Protein AF-A0A6I1QX92-F1 (afdb_monomer_lite)

Radius of gyration: 37.71 Å; chains: 1; bounding box: 96×102×99 Å

Foldseek 3Di:
DQLVLLVVLLVVDVLLVVQQSVQLPADDDDDDDVVDDDPDDPPDDDDDDDHDDDPDAPAADQEDELVLLLLLLVSLVSNVVSCVVSVFAFDQAPVFWGRHPVSGIHGHNGRPDPPDPDDSQVRSLVRVLPGHYDPVLNVQSVPDPGSVSSNVVSVVVVVVVVVVVPPDPPPDDDDDDDDDDDDDPPVVVVVVVVVVVVVVPPDDDDDDDDDDDDDDDDDDDDPDPPPDPDDDFDADDPDDDPVVVDVRDDDDDDWAADPVHPDGGGDDDDDDDDFWAFDDAQFWTWTAHPQQWIWIQGNRLPDTHTLDPSFRWDDKYAQLANQKIKTKTWDFQPPDDPDDLGQIAMWTWMAGNVDSLLIFTQFIQLAQCCPDPCSFWGDKAAWEAFLLRQKTKIAIHGVPDQTGFIKIWGFDADPVRHGPSVQGDPDDDSHDGDNSTPIGTDRDALVLQVPVQKGWRYWYADNLRKIKTWIWDDDDLQIFTFIWIPPVHIHGLGDGDGPKDWATWAQQLPPRWTWTWIQDPQKTFIWTDDRNDTHTLPLAILNLAGPVGGKDWDAFNVSQWIWIDRDRRFTWIAGSNHRDTDTDDSPPDPSTHHPNHDDPPDPDDPDDDDDDDDDDDDDDDDDDDDDDDFAFKEKEFEFEDEPNATDFQKKKFKDFPNFGQWIDGGHRGTDIIIFRDVPGDPLSRDFQTKIWIAINNRTDPDDIDTGDGPYYYYDYHYDDD

Secondary structure (DSSP, 8-state):
-HHHHHHHHHHH-TTTGGGTGGGGG---S--PPTT---SS--SS-----PPPP---PPPPPSSB-HHHHHHHHHHHHHHHHHHHHTT-----STTTEEE-TTS-EEESSTTS---S---HHHHHHHHHHHS-B-TTTHHHHTT-SSHHHHHHHHHHHHHHHHHHHTS-S-------------SSTTHHHHHHHHHHHHHTTS--------------PPPP---PPPPP---------SS--HHHHHHHS-SSSS----TTS-TT-----------EEEEEETTEEEEEETTS-EEEEETT-PPPEE-SSS-EEEEEEE-TTSS-EEEEEEEEPTT--TTSS--EEEEEEEE-TT-TT-EEEEEE-TT--TTSSGGG--EEEEEEE-TTSSEEEEEEE-TTSSSBEEEEEEPPB-TTS-B-TTTSBS---TT-----S-EEEE---GGGGT-TT-EEEEEEE-TTSPEEEEEEES-GGG-EEEEEEESSSEEEEE---TT-EE---EEPTTT--EEEEEEETTEEEEEEEETTEEEEEEEEEETT--TTSPPEEEE-TTSSEEEEEEETTEEEEEETTT--EEE--TT---TT---S---S----PPPPP---PPPPPPPPPPPP-PPPPPPP-EEEEEEEEETTEE-SS-EEEEEETTEEEEEEE--SS-EEEEESPTT--GGGG-TT-EEEEEETTEEEEEEEEE--TT-EEEEEEEE--

pLDDT: mean 71.4, std 22.73, range [25.3, 98.06]

Structure (mmCIF, N/CA/C/O backbone):
data_AF-A0A6I1QX92-F1
#
_entry.id   AF-A0A6I1QX92-F1
#
loop_
_atom_site.group_PDB
_atom_site.id
_atom_site.type_symbol
_atom_site.label_atom_id
_atom_site.label_alt_id
_atom_site.label_comp_id
_atom_site.label_asym_id
_atom_site.label_entity_id
_atom_site.label_seq_id
_atom_site.pdbx_PDB_ins_code
_atom_site.Cartn_x
_atom_site.Cartn_y
_atom_site.Cartn_z
_atom_site.occupancy
_atom_site.B_iso_or_equiv
_atom_site.auth_seq_id
_atom_site.auth_comp_id
_atom_site.auth_asym_id
_atom_site.auth_atom_id
_atom_site.pdbx_PDB_model_num
ATOM 1 N N . MET A 1 1 ? -10.667 -37.991 -26.950 1.00 43.03 1 MET A N 1
ATOM 2 C CA . MET A 1 1 ? -9.927 -39.259 -26.812 1.00 43.03 1 MET A CA 1
ATOM 3 C C . MET A 1 1 ? -8.434 -38.982 -26.879 1.00 43.03 1 MET A C 1
ATOM 5 O O . MET A 1 1 ? -7.862 -38.957 -25.804 1.00 43.03 1 MET A O 1
ATOM 9 N N . LEU A 1 2 ? -7.865 -38.574 -28.022 1.00 45.38 2 LEU A N 1
ATOM 10 C CA . LEU A 1 2 ? -6.431 -38.223 -28.167 1.00 45.38 2 LEU A CA 1
ATOM 11 C C . LEU A 1 2 ? -5.799 -37.455 -26.983 1.00 45.38 2 LEU A C 1
ATOM 13 O O . LEU A 1 2 ? -4.840 -37.927 -26.382 1.00 45.38 2 LEU A O 1
ATOM 17 N N . GLY A 1 3 ? -6.377 -36.322 -26.566 1.00 43.06 3 GLY A N 1
ATOM 18 C CA . GLY A 1 3 ? -5.852 -35.530 -25.439 1.00 43.06 3 GLY A CA 1
ATOM 19 C C . GLY A 1 3 ? -5.945 -36.179 -24.045 1.00 43.06 3 GLY A C 1
ATOM 20 O O . GLY A 1 3 ? -5.551 -35.563 -23.065 1.00 43.06 3 GLY A O 1
ATOM 21 N N . GLU A 1 4 ? -6.502 -37.378 -23.895 1.00 48.78 4 GLU A N 1
ATOM 22 C CA . GLU A 1 4 ? -6.547 -38.137 -22.632 1.00 48.78 4 GLU A CA 1
ATOM 23 C C . GLU A 1 4 ? -5.541 -39.293 -22.643 1.00 48.78 4 GLU A C 1
ATOM 25 O O . GLU A 1 4 ? -4.845 -39.506 -21.652 1.00 48.78 4 GLU A O 1
ATOM 30 N N . GLU A 1 5 ? -5.372 -39.942 -23.797 1.00 53.44 5 GLU A N 1
ATOM 31 C CA . GLU A 1 5 ? -4.293 -40.900 -24.065 1.00 53.44 5 GLU A CA 1
ATOM 32 C C . GLU A 1 5 ? -2.920 -40.216 -23.965 1.00 53.44 5 GLU A C 1
ATOM 34 O O . GLU A 1 5 ? -2.038 -40.717 -23.271 1.00 53.44 5 GLU A O 1
ATOM 39 N N . LEU A 1 6 ? -2.781 -39.007 -24.525 1.00 47.78 6 LEU A N 1
ATOM 40 C CA . LEU A 1 6 ? -1.583 -38.172 -24.397 1.00 47.78 6 LEU A CA 1
ATOM 41 C C . LEU A 1 6 ? -1.244 -37.834 -22.937 1.00 47.78 6 LEU A C 1
ATOM 43 O O . LEU A 1 6 ? -0.115 -38.032 -22.494 1.00 47.78 6 LEU A O 1
ATOM 47 N N . ARG A 1 7 ? -2.225 -37.353 -22.160 1.00 51.88 7 ARG A N 1
ATOM 48 C CA . ARG A 1 7 ? -2.014 -37.011 -20.740 1.00 51.88 7 ARG A CA 1
ATOM 49 C C . ARG A 1 7 ? -1.611 -38.233 -19.919 1.00 51.88 7 ARG A C 1
ATOM 51 O O . ARG A 1 7 ? -0.776 -38.112 -19.028 1.00 51.88 7 ARG A O 1
ATOM 58 N N . LYS A 1 8 ? -2.169 -39.403 -20.241 1.00 58.97 8 LYS A N 1
ATOM 59 C CA . LYS A 1 8 ? -1.783 -40.674 -19.631 1.00 58.97 8 LYS A CA 1
ATOM 60 C C . LYS A 1 8 ? -0.342 -41.054 -19.992 1.00 58.97 8 LYS A C 1
ATOM 62 O O . LYS A 1 8 ? 0.438 -41.315 -19.086 1.00 58.97 8 LYS A O 1
ATOM 67 N N . ALA A 1 9 ? 0.035 -41.003 -21.271 1.00 55.19 9 ALA A N 1
ATOM 68 C CA . ALA A 1 9 ? 1.393 -41.310 -21.729 1.00 55.19 9 ALA A CA 1
ATOM 69 C C . ALA A 1 9 ? 2.460 -40.395 -21.092 1.00 55.19 9 ALA A C 1
ATOM 71 O O . ALA A 1 9 ? 3.514 -40.869 -20.672 1.00 55.19 9 ALA A O 1
ATOM 72 N N . VAL A 1 10 ? 2.163 -39.099 -20.953 1.00 52.91 10 VAL A N 1
ATOM 73 C CA . VAL A 1 10 ? 3.041 -38.112 -20.299 1.00 52.91 10 VAL A CA 1
ATOM 74 C C . VAL A 1 10 ? 3.155 -38.351 -18.789 1.00 52.91 10 VAL A C 1
ATOM 76 O O . VAL A 1 10 ? 4.253 -38.290 -18.246 1.00 52.91 10 VAL A O 1
ATOM 79 N N . ALA A 1 11 ? 2.048 -38.655 -18.104 1.00 56.44 11 ALA A N 1
ATOM 80 C CA . ALA A 1 11 ? 2.059 -38.937 -16.667 1.00 56.44 11 ALA A CA 1
ATOM 81 C C . ALA A 1 11 ? 2.695 -40.299 -16.317 1.00 56.44 11 ALA A C 1
ATOM 83 O O . ALA A 1 11 ? 3.240 -40.461 -15.227 1.00 56.44 11 ALA A O 1
ATOM 84 N N . GLU A 1 12 ? 2.628 -41.278 -17.226 1.00 60.50 12 GLU A N 1
ATOM 85 C CA . GLU A 1 12 ? 3.200 -42.619 -17.045 1.00 60.50 12 GLU A CA 1
ATOM 86 C C . GLU A 1 12 ? 4.670 -42.725 -17.509 1.00 60.50 12 GLU A C 1
ATOM 88 O O . GLU A 1 12 ? 5.365 -43.644 -17.071 1.00 60.50 12 GLU A O 1
ATOM 93 N N . ASN A 1 13 ? 5.181 -41.790 -18.329 1.00 57.28 13 ASN A N 1
ATOM 94 C CA . ASN A 1 13 ? 6.591 -41.742 -18.747 1.00 57.28 13 ASN A CA 1
ATOM 95 C C . ASN A 1 13 ? 7.379 -40.594 -18.063 1.00 57.28 13 ASN A C 1
ATOM 97 O O . ASN A 1 13 ? 7.458 -39.489 -18.606 1.00 57.28 13 ASN A O 1
ATOM 101 N N . PRO A 1 14 ? 8.074 -40.850 -16.932 1.00 64.38 14 PRO A N 1
ATOM 102 C CA . PRO A 1 14 ? 8.829 -39.827 -16.195 1.00 64.38 14 PRO A CA 1
ATOM 103 C C . PRO A 1 14 ? 10.061 -39.277 -16.938 1.00 64.38 14 PRO A C 1
ATOM 105 O O . PRO A 1 14 ? 10.742 -38.397 -16.416 1.00 64.38 14 PRO A O 1
ATOM 108 N N . ARG A 1 15 ? 10.385 -39.787 -18.135 1.00 62.25 15 ARG A N 1
ATOM 109 C CA . ARG A 1 15 ? 11.451 -39.238 -18.989 1.00 62.25 15 ARG A CA 1
ATOM 110 C C . ARG A 1 15 ? 11.016 -38.019 -19.785 1.00 62.25 15 ARG A C 1
ATOM 112 O O . ARG A 1 15 ? 11.861 -37.207 -20.140 1.00 62.25 15 ARG A O 1
ATOM 119 N N . LEU A 1 16 ? 9.715 -37.888 -20.044 1.00 58.25 16 LEU A N 1
ATOM 120 C CA . LEU A 1 16 ? 9.162 -36.711 -20.700 1.00 58.25 16 LEU A CA 1
ATOM 121 C C . LEU A 1 16 ? 9.199 -35.507 -19.746 1.00 58.25 16 LEU A C 1
ATOM 123 O O . LEU A 1 16 ? 9.523 -34.406 -20.175 1.00 58.25 16 LEU A O 1
ATOM 127 N N . THR A 1 17 ? 8.933 -35.715 -18.450 1.00 56.09 17 THR A N 1
ATOM 128 C CA . THR A 1 17 ? 8.883 -34.666 -17.413 1.00 56.09 17 THR A CA 1
ATOM 129 C C . THR A 1 17 ? 10.055 -33.666 -17.476 1.00 56.09 17 THR A C 1
ATOM 131 O O . THR A 1 17 ? 9.777 -32.500 -17.713 1.00 56.09 17 THR A O 1
ATOM 134 N N . PRO A 1 18 ? 11.347 -34.053 -17.381 1.00 56.81 18 PRO A N 1
ATOM 135 C CA . PRO A 1 18 ? 12.465 -33.097 -17.426 1.00 56.81 18 PRO A CA 1
ATOM 136 C C . PRO A 1 18 ? 12.701 -32.420 -18.793 1.00 56.81 18 PRO A C 1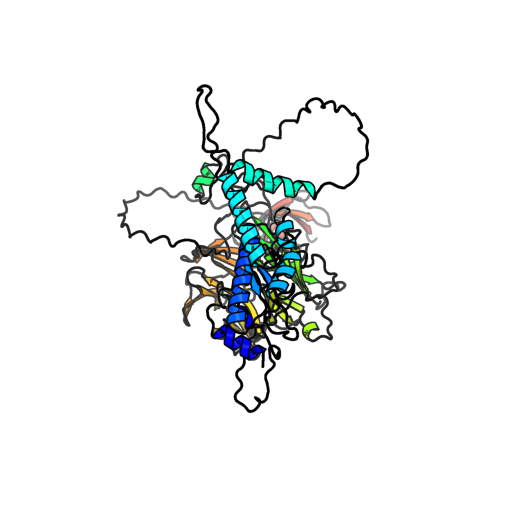
ATOM 138 O O . PRO A 1 18 ? 13.639 -31.637 -18.917 1.00 56.81 18 PRO A O 1
ATOM 141 N N . LEU A 1 19 ? 11.894 -32.717 -19.818 1.00 55.78 19 LEU A N 1
ATOM 142 C CA . LEU A 1 19 ? 11.940 -32.104 -21.153 1.00 55.78 19 LEU A CA 1
ATOM 143 C C . LEU A 1 19 ? 10.813 -31.065 -21.355 1.00 55.78 19 LEU A C 1
ATOM 145 O O . LEU A 1 19 ? 10.407 -30.804 -22.486 1.00 55.78 19 LEU A O 1
ATOM 149 N N . GLY A 1 20 ? 10.263 -30.513 -20.266 1.00 50.91 20 GLY A N 1
ATOM 150 C CA . GLY A 1 20 ? 9.157 -29.547 -20.294 1.00 50.91 20 GLY A CA 1
ATOM 151 C C . GLY A 1 20 ? 7.769 -30.183 -20.447 1.00 50.91 20 GLY A C 1
ATOM 152 O O . GLY A 1 20 ? 6.783 -29.479 -20.690 1.00 50.91 20 GLY A O 1
ATOM 153 N N . ALA A 1 21 ? 7.670 -31.515 -20.340 1.00 49.88 21 ALA A N 1
ATOM 154 C CA . ALA A 1 21 ? 6.431 -32.241 -20.592 1.00 49.88 21 ALA A CA 1
ATOM 155 C C . ALA A 1 21 ? 5.446 -32.265 -19.403 1.00 49.88 21 ALA A C 1
ATOM 157 O O . ALA A 1 21 ? 4.298 -32.683 -19.543 1.00 49.88 21 ALA A O 1
ATOM 158 N N . GLU A 1 22 ? 5.845 -31.821 -18.214 1.00 49.06 22 GLU A N 1
ATOM 159 C CA . GLU A 1 22 ? 4.931 -31.669 -17.078 1.00 49.06 22 GLU A CA 1
ATOM 160 C C . GLU A 1 22 ? 3.878 -30.573 -17.317 1.00 49.06 22 GLU A C 1
ATOM 162 O O . GLU A 1 22 ? 2.759 -30.650 -16.801 1.00 49.06 22 GLU A O 1
ATOM 167 N N . HIS A 1 23 ? 4.193 -29.594 -18.171 1.00 47.94 23 HIS A N 1
ATOM 168 C CA . HIS A 1 23 ? 3.302 -28.487 -18.523 1.00 47.94 23 HIS A CA 1
ATOM 169 C C . HIS A 1 23 ? 2.238 -28.852 -19.573 1.00 47.94 23 HIS A C 1
ATOM 171 O O . HIS A 1 23 ? 1.250 -28.136 -19.727 1.00 47.94 23 HIS A O 1
ATOM 177 N N . LEU A 1 24 ? 2.350 -30.012 -20.231 1.00 43.34 24 LEU A N 1
ATOM 178 C CA . LEU A 1 24 ? 1.398 -30.489 -21.253 1.00 43.34 24 LEU A CA 1
ATOM 179 C C . LEU A 1 24 ? 0.007 -30.814 -20.675 1.00 43.34 24 LEU A C 1
ATOM 181 O O . LEU A 1 24 ? -0.967 -30.960 -21.412 1.00 43.34 24 LEU A O 1
ATOM 185 N N . LEU A 1 25 ? -0.100 -30.907 -19.346 1.00 43.50 25 LEU A N 1
ATOM 186 C CA . LEU A 1 25 ? -1.363 -31.022 -18.614 1.00 43.50 25 LEU A CA 1
ATOM 187 C C . LEU A 1 25 ? -2.157 -29.699 -18.576 1.00 43.50 25 LEU A C 1
ATOM 189 O O . LEU A 1 25 ? -3.316 -29.699 -18.150 1.00 43.50 25 LEU A O 1
ATOM 193 N N . GLN A 1 26 ? -1.584 -28.578 -19.033 1.00 43.78 26 GLN A N 1
ATOM 194 C CA . GLN A 1 26 ? -2.292 -27.303 -19.131 1.00 43.78 26 GLN A CA 1
ATOM 195 C C . GLN A 1 26 ? -3.320 -27.306 -20.279 1.00 43.78 26 GLN A C 1
ATOM 197 O O . GLN A 1 26 ? -3.026 -27.005 -21.433 1.00 43.78 26 GLN A O 1
ATOM 202 N N . THR A 1 27 ? -4.575 -27.509 -19.862 1.00 43.75 27 THR A N 1
ATOM 203 C CA . THR A 1 27 ? -5.859 -27.127 -20.491 1.00 43.75 27 THR A CA 1
ATOM 204 C C . THR A 1 27 ? -6.605 -28.152 -21.359 1.00 43.75 27 THR A C 1
ATOM 206 O O . THR A 1 27 ? -6.176 -28.555 -22.437 1.00 43.75 27 THR A O 1
ATOM 209 N N . ASN A 1 28 ? -7.832 -28.481 -20.915 1.00 34.44 28 ASN A N 1
ATOM 210 C CA . ASN A 1 28 ? -9.065 -28.209 -21.677 1.00 34.44 28 ASN A CA 1
ATOM 211 C C . ASN A 1 28 ? -10.349 -28.599 -20.903 1.00 34.44 28 ASN A C 1
ATOM 213 O O . ASN A 1 28 ? -10.691 -29.782 -20.877 1.00 34.44 28 ASN A O 1
ATOM 217 N N . ARG A 1 29 ? -11.102 -27.613 -20.366 1.00 40.44 29 ARG A N 1
ATOM 218 C CA . ARG A 1 29 ? -12.569 -27.392 -20.565 1.00 40.44 29 ARG A CA 1
ATOM 219 C C . ARG A 1 29 ? -13.268 -26.582 -19.457 1.00 40.44 29 ARG A C 1
ATOM 221 O O . ARG A 1 29 ? -12.990 -26.766 -18.284 1.00 40.44 29 ARG A O 1
ATOM 228 N N . LEU A 1 30 ? -14.276 -25.815 -19.902 1.00 32.66 30 LEU A N 1
ATOM 229 C CA . LEU A 1 30 ? -15.374 -25.175 -19.150 1.00 32.66 30 LEU A CA 1
ATOM 230 C C . LEU A 1 30 ? -14.972 -24.242 -17.994 1.00 32.66 30 LEU A C 1
ATOM 232 O O . LEU A 1 30 ? -14.786 -24.656 -16.856 1.00 32.66 30 LEU A O 1
ATOM 236 N N . ILE A 1 31 ? -14.951 -22.946 -18.312 1.00 38.69 31 ILE A N 1
ATOM 237 C CA . ILE A 1 31 ? -14.837 -21.855 -17.342 1.00 38.69 31 ILE A CA 1
ATOM 238 C C . ILE A 1 31 ? -16.183 -21.706 -16.621 1.00 38.69 31 ILE A C 1
ATOM 240 O O . ILE A 1 31 ? -17.171 -21.325 -17.247 1.00 38.69 31 ILE A O 1
ATOM 244 N N . LEU A 1 32 ? -16.192 -21.976 -15.318 1.00 36.03 32 LEU A N 1
ATOM 245 C CA . LEU A 1 32 ? -17.097 -21.316 -14.378 1.00 36.03 32 LEU A CA 1
ATOM 246 C C . LEU A 1 32 ? -16.358 -20.091 -13.834 1.00 36.03 32 LEU A C 1
ATOM 248 O O . LEU A 1 32 ? -15.168 -20.174 -13.522 1.00 36.03 32 LEU A O 1
ATOM 252 N N . ARG A 1 33 ? -17.035 -18.949 -13.756 1.00 37.44 33 ARG A N 1
ATOM 253 C CA . ARG A 1 33 ? -16.484 -17.718 -13.170 1.00 37.44 33 ARG A CA 1
ATOM 254 C C . ARG A 1 33 ? -16.375 -17.847 -11.643 1.00 37.44 33 ARG A C 1
ATOM 256 O O . ARG A 1 33 ? -17.083 -18.666 -11.053 1.00 37.44 33 ARG A O 1
ATOM 263 N N . PRO A 1 34 ? -15.561 -17.014 -10.967 1.00 33.53 34 PRO A N 1
ATOM 264 C CA . PRO A 1 34 ? -15.634 -16.875 -9.514 1.00 33.53 34 PRO A CA 1
ATOM 265 C C . PRO A 1 34 ? -17.085 -16.619 -9.068 1.00 33.53 34 PRO A C 1
ATOM 267 O O . PRO A 1 34 ? -17.718 -15.669 -9.523 1.00 33.53 34 PRO A O 1
ATOM 270 N N . GLY A 1 35 ? -17.624 -17.503 -8.223 1.00 40.75 35 GLY A N 1
ATOM 271 C CA . GLY A 1 35 ? -19.016 -17.461 -7.753 1.00 40.75 35 GLY A CA 1
ATOM 272 C C . GLY A 1 35 ? -20.024 -18.317 -8.538 1.00 40.75 35 GLY A C 1
ATOM 273 O O . GLY A 1 35 ? -21.139 -18.511 -8.057 1.00 40.75 35 GLY A O 1
ATOM 274 N N . GLU A 1 36 ? -19.665 -18.884 -9.693 1.00 37.62 36 GLU A N 1
ATOM 275 C CA . GLU A 1 36 ? -20.538 -19.814 -10.420 1.00 37.62 36 GLU A CA 1
ATOM 276 C C . GLU A 1 36 ? -20.366 -21.253 -9.904 1.00 37.62 36 GLU A C 1
ATOM 278 O O . GLU A 1 36 ? -19.296 -21.854 -10.000 1.00 37.62 36 GLU A O 1
ATOM 283 N N . ALA A 1 37 ? -21.453 -21.835 -9.399 1.00 44.72 37 ALA A N 1
ATOM 284 C CA . ALA A 1 37 ? -21.548 -23.247 -9.045 1.00 44.72 37 ALA A CA 1
ATOM 285 C C . ALA A 1 37 ? -22.743 -23.888 -9.760 1.00 44.72 37 ALA A C 1
ATOM 287 O O . ALA A 1 37 ? -23.752 -23.233 -10.028 1.00 44.72 37 ALA A O 1
ATOM 288 N N . TRP A 1 38 ? -22.654 -25.189 -10.037 1.00 41.69 38 TRP A N 1
ATOM 289 C CA . TRP A 1 38 ? -23.816 -25.955 -10.484 1.00 41.69 38 TRP A CA 1
ATOM 290 C C . TRP A 1 38 ? -24.794 -26.066 -9.312 1.00 41.69 38 TRP A C 1
ATOM 292 O O . TRP A 1 38 ? -24.428 -26.585 -8.260 1.00 41.69 38 TRP A O 1
ATOM 302 N N . THR A 1 39 ? -26.032 -25.600 -9.490 1.00 44.50 39 THR A N 1
ATOM 303 C CA . THR A 1 39 ? -27.081 -25.708 -8.460 1.00 44.50 39 THR A CA 1
ATOM 304 C C . THR A 1 39 ? -27.449 -27.157 -8.143 1.00 44.50 39 THR A C 1
ATOM 306 O O . THR A 1 39 ? -27.812 -27.445 -7.009 1.00 44.50 39 THR A O 1
ATOM 309 N N . ASP A 1 40 ? -27.289 -28.060 -9.114 1.00 40.66 40 ASP A N 1
ATOM 310 C CA . ASP A 1 40 ? -27.363 -29.511 -8.937 1.00 40.66 40 ASP A CA 1
ATOM 311 C C . ASP A 1 40 ? -26.163 -30.173 -9.645 1.00 40.66 40 ASP A C 1
ATOM 313 O O . ASP A 1 40 ? -25.949 -29.921 -10.838 1.00 40.66 40 ASP A O 1
ATOM 317 N N . PRO A 1 41 ? -25.370 -31.028 -8.970 1.00 44.19 41 PRO A N 1
ATOM 318 C CA . PRO A 1 41 ? -24.279 -31.748 -9.619 1.00 44.19 41 PRO A CA 1
ATOM 319 C C . PRO A 1 41 ? -24.834 -32.789 -10.613 1.00 44.19 41 PRO A C 1
ATOM 321 O O . PRO A 1 41 ? -25.715 -33.575 -10.249 1.00 44.19 41 PRO A O 1
ATOM 324 N N . PRO A 1 42 ? -24.332 -32.850 -11.863 1.00 43.59 42 PRO A N 1
ATOM 325 C CA . PRO A 1 42 ? -24.826 -33.799 -12.855 1.00 43.59 42 PRO A CA 1
ATOM 326 C C . PRO A 1 42 ? -24.535 -35.242 -12.420 1.00 43.59 42 PRO A C 1
ATOM 328 O O . PRO A 1 42 ? -23.420 -35.577 -12.024 1.00 43.59 42 PRO A O 1
ATOM 331 N N . ALA A 1 43 ? -25.546 -36.110 -12.501 1.00 32.41 43 ALA A N 1
ATOM 332 C CA . ALA A 1 43 ? -25.477 -37.464 -11.958 1.00 32.41 43 ALA A CA 1
ATOM 333 C C . ALA A 1 43 ? -24.429 -38.344 -12.675 1.00 32.41 43 ALA A C 1
ATOM 335 O O . ALA A 1 43 ? -24.641 -38.799 -13.799 1.00 32.41 43 ALA A O 1
ATOM 336 N N . GLY A 1 44 ? -23.317 -38.624 -11.992 1.00 39.91 44 GLY A N 1
ATOM 337 C CA . GLY A 1 44 ? -22.250 -39.516 -12.449 1.00 39.91 44 GLY A CA 1
ATOM 338 C C . GLY A 1 44 ? -20.954 -39.313 -11.658 1.00 39.91 44 GLY A C 1
ATOM 339 O O . GLY A 1 44 ? -20.761 -38.274 -11.032 1.00 39.91 44 GLY A O 1
ATOM 340 N N . GLN A 1 45 ? -20.051 -40.298 -11.679 1.00 32.62 45 GLN A N 1
ATOM 341 C CA . GLN A 1 45 ? -18.678 -40.085 -11.208 1.00 32.62 45 GLN A CA 1
ATOM 342 C C . GLN A 1 45 ? -17.896 -39.331 -12.286 1.00 32.62 45 GLN A C 1
ATOM 344 O O . GLN A 1 45 ? -17.531 -39.915 -13.304 1.00 32.62 45 GLN A O 1
ATOM 349 N N . PHE A 1 46 ? -17.615 -38.051 -12.048 1.00 34.44 46 PHE A N 1
ATOM 350 C CA . PHE A 1 46 ? -16.708 -37.254 -12.869 1.00 34.44 46 PHE A CA 1
ATOM 351 C C . PHE A 1 46 ? -15.503 -36.812 -12.034 1.00 34.44 46 PHE A C 1
ATOM 353 O O . PHE A 1 46 ? -15.648 -36.409 -10.882 1.00 34.44 46 PHE A O 1
ATOM 360 N N . GLN A 1 47 ? -14.309 -36.905 -12.622 1.00 27.97 47 GLN A N 1
ATOM 361 C CA . GLN A 1 47 ? -13.083 -36.326 -12.075 1.00 27.97 47 GLN A CA 1
ATOM 362 C C . GLN A 1 47 ? -12.896 -34.933 -12.683 1.00 27.97 47 GLN A C 1
ATOM 364 O O . GLN A 1 47 ? -12.912 -34.791 -13.907 1.00 27.97 47 GLN A O 1
ATOM 369 N N . PHE A 1 48 ? -12.705 -33.914 -11.848 1.00 31.83 48 PHE A N 1
ATOM 370 C CA . PHE A 1 48 ? -12.483 -32.534 -12.290 1.00 31.83 48 PHE A CA 1
ATOM 371 C C . PHE A 1 48 ? -11.000 -32.170 -12.168 1.00 31.83 48 PHE A C 1
ATOM 373 O O . PHE A 1 48 ? -10.328 -32.609 -11.236 1.00 31.83 48 PHE A O 1
ATOM 380 N N . TRP A 1 49 ? -10.496 -31.373 -13.110 1.00 31.14 49 TRP A N 1
ATOM 381 C CA . TRP A 1 49 ? -9.088 -30.977 -13.204 1.00 31.14 49 TRP A CA 1
ATOM 382 C C . TRP A 1 49 ? -8.979 -29.449 -13.171 1.00 31.14 49 TRP A C 1
ATOM 384 O O . TRP A 1 49 ? -9.794 -28.758 -13.778 1.00 31.14 49 TRP A O 1
ATOM 394 N N . VAL A 1 50 ? -7.974 -28.928 -12.464 1.00 30.56 50 VAL A N 1
ATOM 395 C CA . VAL A 1 50 ? -7.740 -27.486 -12.282 1.00 30.56 50 VAL A CA 1
ATOM 396 C C . VAL A 1 50 ? -6.852 -26.951 -13.407 1.00 30.56 50 VAL A C 1
ATOM 398 O O . VAL A 1 50 ? -5.817 -27.545 -13.704 1.00 30.56 50 VAL A O 1
ATOM 401 N N . ALA A 1 51 ? -7.215 -25.810 -13.995 1.00 33.53 51 ALA A N 1
ATOM 402 C CA . ALA A 1 51 ? -6.317 -25.029 -14.844 1.00 33.53 51 ALA A CA 1
ATOM 403 C C . ALA A 1 51 ? -5.638 -23.929 -14.010 1.00 33.53 51 ALA A C 1
ATOM 405 O O . ALA A 1 51 ? -6.296 -23.265 -13.212 1.00 33.53 51 ALA A O 1
ATOM 406 N N . ARG A 1 52 ? -4.328 -23.748 -14.197 1.00 34.50 52 ARG A N 1
ATOM 407 C CA . ARG A 1 52 ? -3.578 -22.563 -13.747 1.00 34.50 52 ARG A CA 1
ATOM 408 C C . ARG A 1 52 ? -3.376 -21.634 -14.940 1.00 34.50 52 ARG A C 1
ATOM 410 O O . ARG A 1 52 ? -3.300 -22.139 -16.062 1.00 34.50 52 ARG A O 1
ATOM 417 N N . ASP A 1 53 ? -3.223 -20.337 -14.684 1.00 38.34 53 ASP A N 1
ATOM 418 C CA . ASP A 1 53 ? -2.801 -19.383 -15.711 1.00 38.34 53 ASP A CA 1
ATOM 419 C C . ASP A 1 53 ? -1.496 -19.819 -16.391 1.00 38.34 53 ASP A C 1
ATOM 421 O O . ASP A 1 53 ? -0.631 -20.477 -15.797 1.00 38.34 53 ASP A O 1
ATOM 425 N N . GLU A 1 54 ? -1.376 -19.467 -17.670 1.00 46.12 54 GLU A N 1
ATOM 426 C CA . GLU A 1 54 ? -0.153 -19.674 -18.436 1.00 46.12 54 GLU A CA 1
ATOM 427 C C . GLU A 1 54 ? 0.929 -18.743 -17.874 1.00 46.12 54 GLU A C 1
ATOM 429 O O . GLU A 1 54 ? 0.813 -17.520 -17.940 1.00 46.12 54 GLU A O 1
ATOM 434 N N . ILE A 1 55 ? 1.978 -19.329 -17.290 1.00 50.91 55 ILE A N 1
ATOM 435 C CA . ILE A 1 55 ? 3.129 -18.576 -16.785 1.00 50.91 55 ILE A CA 1
ATOM 436 C C . ILE A 1 55 ? 3.760 -17.847 -17.973 1.00 50.91 55 ILE A C 1
ATOM 438 O O . ILE A 1 55 ? 4.046 -18.470 -18.996 1.00 50.91 55 ILE A O 1
ATOM 442 N N . GLY A 1 56 ? 3.991 -16.539 -17.831 1.00 58.31 56 GLY A N 1
ATOM 443 C CA . GLY A 1 56 ? 4.715 -15.757 -18.827 1.00 58.31 56 GLY A CA 1
ATOM 444 C C . GLY A 1 56 ? 6.110 -16.340 -19.039 1.00 58.31 56 GLY A C 1
ATOM 445 O O . GLY A 1 56 ? 6.972 -16.224 -18.170 1.00 58.31 56 GLY A O 1
ATOM 446 N N . LEU A 1 57 ? 6.317 -17.000 -20.179 1.00 68.94 57 LEU A N 1
ATOM 447 C CA . LEU A 1 57 ? 7.619 -17.540 -20.555 1.00 68.94 57 LEU A CA 1
ATOM 448 C C . LEU A 1 57 ? 8.570 -16.379 -20.891 1.00 68.94 57 LEU A C 1
ATOM 450 O O . LEU A 1 57 ? 8.130 -15.410 -21.518 1.00 68.94 57 LEU A O 1
ATOM 454 N N . PRO A 1 58 ? 9.861 -16.459 -20.519 1.00 73.12 58 PRO A N 1
ATOM 455 C CA . PRO A 1 58 ? 10.839 -15.459 -20.929 1.00 73.12 58 PRO A CA 1
ATOM 456 C C . PRO A 1 58 ? 10.940 -15.406 -22.459 1.00 73.12 58 PRO A C 1
ATOM 458 O O . PRO A 1 58 ? 10.819 -16.433 -23.133 1.00 73.12 58 PRO A O 1
ATOM 461 N N . GLU A 1 59 ? 11.176 -14.214 -23.016 1.00 75.56 59 GLU A N 1
ATOM 462 C CA . GLU A 1 59 ? 11.354 -14.064 -24.462 1.00 75.56 59 GLU A CA 1
ATOM 463 C C . GLU A 1 59 ? 12.512 -14.936 -24.967 1.00 75.56 59 GLU A C 1
ATOM 465 O O . GLU A 1 59 ? 13.595 -14.984 -24.375 1.00 75.56 59 GLU A O 1
ATOM 470 N N . ALA A 1 60 ? 12.288 -15.614 -26.096 1.00 76.56 60 ALA A N 1
ATOM 471 C CA . ALA A 1 60 ? 13.326 -16.403 -26.745 1.00 76.56 60 ALA A CA 1
ATOM 472 C C . ALA A 1 60 ? 14.500 -15.494 -27.170 1.00 76.56 60 ALA A C 1
ATOM 474 O O . ALA A 1 60 ? 14.262 -14.368 -27.621 1.00 76.56 60 ALA A O 1
ATOM 475 N N . PRO A 1 61 ? 15.764 -15.960 -27.099 1.00 81.81 61 PRO A N 1
ATOM 476 C CA . PRO A 1 61 ? 16.916 -15.135 -27.450 1.00 81.81 61 PRO A CA 1
ATOM 477 C C . PRO A 1 61 ? 16.805 -14.530 -28.856 1.00 81.81 61 PRO A C 1
ATOM 479 O O . PRO A 1 61 ? 16.667 -15.252 -29.845 1.00 81.81 61 PRO A O 1
ATOM 482 N N . GLN A 1 62 ? 16.933 -13.202 -28.961 1.00 86.88 62 GLN A N 1
ATOM 483 C CA . GLN A 1 62 ? 16.821 -12.482 -30.240 1.00 86.88 62 GLN A CA 1
ATOM 484 C C . GLN A 1 62 ? 17.899 -12.867 -31.267 1.00 86.88 62 GLN A C 1
ATOM 486 O O . GLN A 1 62 ? 17.750 -12.561 -32.447 1.00 86.88 62 GLN A O 1
ATOM 491 N N . LEU A 1 63 ? 18.988 -13.519 -30.844 1.00 94.00 63 LEU A N 1
ATOM 492 C CA . LEU A 1 63 ? 20.043 -14.003 -31.728 1.00 94.00 63 LEU A CA 1
ATOM 493 C C . LEU A 1 63 ? 20.645 -15.308 -31.188 1.00 94.00 63 LEU A C 1
ATOM 495 O O . LEU A 1 63 ? 21.256 -15.322 -30.121 1.00 94.00 63 LEU A O 1
ATOM 499 N N . ILE A 1 64 ? 20.500 -16.398 -31.941 1.00 95.75 64 ILE A N 1
ATOM 500 C CA . ILE A 1 64 ? 20.936 -17.740 -31.534 1.00 95.75 64 ILE A CA 1
ATOM 501 C C . ILE A 1 64 ? 22.286 -18.077 -32.181 1.00 95.75 64 ILE A C 1
ATOM 503 O O . ILE A 1 64 ? 22.408 -18.100 -33.409 1.00 95.75 64 ILE A O 1
ATOM 507 N N . GLY A 1 65 ? 23.289 -18.356 -31.341 1.00 95.06 65 GLY A N 1
ATOM 508 C CA . GLY A 1 65 ? 24.622 -18.831 -31.738 1.00 95.06 65 GLY A CA 1
ATOM 509 C C . GLY A 1 65 ? 24.815 -20.345 -31.574 1.00 95.06 65 GLY A C 1
ATOM 510 O O . GLY A 1 65 ? 23.944 -21.044 -31.057 1.00 95.06 65 GLY A O 1
ATOM 511 N N . ALA A 1 66 ? 25.984 -20.853 -31.981 1.00 95.00 66 ALA A N 1
ATOM 512 C CA . ALA A 1 66 ? 26.262 -22.292 -32.108 1.00 95.00 66 ALA A CA 1
ATOM 513 C C . ALA A 1 66 ? 26.004 -23.128 -30.844 1.00 95.00 66 ALA A C 1
ATOM 515 O O . ALA A 1 66 ? 25.387 -24.183 -30.942 1.00 95.00 66 ALA A O 1
ATOM 516 N N . SER A 1 67 ? 26.431 -22.658 -29.666 1.00 92.88 67 SER A N 1
ATOM 517 C CA . SER A 1 67 ? 26.282 -23.427 -28.420 1.00 92.88 67 SER A CA 1
ATOM 518 C C . SER A 1 67 ? 24.824 -23.557 -27.971 1.00 92.88 67 SER A C 1
ATOM 520 O O . SER A 1 67 ? 24.418 -24.631 -27.543 1.00 92.88 67 SER A O 1
ATOM 522 N N . ALA A 1 68 ? 24.032 -22.485 -28.085 1.00 93.62 68 ALA A N 1
ATOM 523 C CA . ALA A 1 68 ? 22.608 -22.518 -27.747 1.00 93.62 68 ALA A CA 1
ATOM 524 C C . ALA A 1 68 ? 21.831 -23.370 -28.762 1.00 93.62 68 ALA A C 1
ATOM 526 O O . ALA A 1 68 ? 21.026 -24.213 -28.385 1.00 93.62 68 ALA A O 1
ATOM 527 N N . LEU A 1 69 ? 22.144 -23.215 -30.054 1.00 96.19 69 LEU A N 1
ATOM 528 C CA . LEU A 1 69 ? 21.540 -24.006 -31.123 1.00 96.19 69 LEU A CA 1
ATOM 529 C C . LEU A 1 69 ? 21.823 -25.510 -30.987 1.00 96.19 69 LEU A C 1
ATOM 531 O O . LEU A 1 69 ? 20.945 -26.309 -31.309 1.00 96.19 69 LEU A O 1
ATOM 535 N N . LEU A 1 70 ? 23.007 -25.901 -30.502 1.00 95.81 70 LEU A N 1
ATOM 536 C CA . LEU A 1 70 ? 23.317 -27.301 -30.204 1.00 95.81 70 LEU A CA 1
ATOM 537 C C . LEU A 1 70 ? 22.409 -27.834 -29.086 1.00 95.81 70 LEU A C 1
ATOM 539 O O . LEU A 1 70 ? 21.726 -28.828 -29.309 1.00 95.81 70 LEU A O 1
ATOM 543 N N . GLY A 1 71 ? 22.309 -27.122 -27.956 1.00 92.75 71 GLY A N 1
ATOM 544 C CA . GLY A 1 71 ? 21.420 -27.497 -26.846 1.00 92.75 71 GLY A CA 1
ATOM 545 C C . GLY A 1 71 ? 19.945 -27.605 -27.257 1.00 92.75 71 GLY A C 1
ATOM 546 O O . GLY A 1 71 ? 19.280 -28.583 -26.912 1.00 92.75 71 GLY A O 1
ATOM 547 N N . TYR A 1 72 ? 19.453 -26.679 -28.089 1.00 95.06 72 TYR A N 1
ATOM 548 C CA . TYR A 1 72 ? 18.103 -26.771 -28.659 1.00 95.06 72 TYR A CA 1
ATOM 549 C C . TYR A 1 72 ? 17.938 -27.984 -29.580 1.00 95.06 72 TYR A C 1
ATOM 551 O O . TYR A 1 72 ? 16.910 -28.652 -29.524 1.00 95.06 72 TYR A O 1
ATOM 559 N N . THR A 1 73 ? 18.937 -28.288 -30.415 1.00 96.50 73 THR A N 1
ATOM 560 C CA . THR A 1 73 ? 18.899 -29.438 -31.335 1.00 96.50 73 THR A CA 1
ATOM 561 C C . THR A 1 73 ? 18.844 -30.754 -30.556 1.00 96.50 73 THR A C 1
ATOM 563 O O . THR A 1 73 ? 17.984 -31.588 -30.831 1.00 96.50 73 THR A O 1
ATOM 566 N N . GLU A 1 74 ? 19.695 -30.910 -29.539 1.00 94.62 74 GLU A N 1
ATOM 567 C CA . GLU A 1 74 ? 19.725 -32.088 -28.662 1.00 94.62 74 GLU A CA 1
ATOM 568 C C . GLU A 1 74 ? 18.420 -32.240 -27.867 1.00 94.62 74 GLU A C 1
ATOM 570 O O . GLU A 1 74 ? 17.847 -33.330 -27.820 1.00 94.62 74 GLU A O 1
ATOM 575 N N . SER A 1 75 ? 17.900 -31.141 -27.309 1.00 90.12 75 SER A N 1
ATOM 576 C CA . SER A 1 75 ? 16.632 -31.133 -26.566 1.00 90.12 75 SER A CA 1
ATOM 577 C C . SER A 1 75 ? 15.437 -31.496 -27.455 1.00 90.12 75 SER A C 1
ATOM 579 O O . SER A 1 75 ? 14.574 -32.269 -27.041 1.00 90.12 75 SER A O 1
ATOM 581 N N . LEU A 1 76 ? 15.401 -31.004 -28.700 1.00 94.06 76 LEU A N 1
ATOM 582 C CA . LEU A 1 76 ? 14.362 -31.349 -29.676 1.00 94.06 76 LEU A CA 1
ATOM 583 C C . LEU A 1 76 ? 14.454 -32.811 -30.121 1.00 94.06 76 LEU A C 1
ATOM 585 O O . LEU A 1 76 ? 13.431 -33.489 -30.165 1.00 94.06 76 LEU A O 1
ATOM 589 N N . GLN A 1 77 ? 15.655 -33.332 -30.389 1.00 95.06 77 GLN A N 1
ATOM 590 C CA . GLN A 1 77 ? 15.839 -34.754 -30.701 1.00 95.06 77 GLN A CA 1
ATOM 591 C C . GLN A 1 77 ? 15.408 -35.654 -29.536 1.00 95.06 77 GLN A C 1
ATOM 593 O O . GLN A 1 77 ? 14.739 -36.663 -29.764 1.00 95.06 77 GLN A O 1
ATOM 598 N N . ALA A 1 78 ? 15.742 -35.289 -28.294 1.00 88.88 78 ALA A N 1
ATOM 599 C CA . ALA A 1 78 ? 15.312 -36.017 -27.103 1.00 88.88 78 ALA A CA 1
ATOM 600 C C . ALA A 1 78 ? 13.780 -36.011 -26.959 1.00 88.88 78 ALA A C 1
ATOM 602 O O . ALA A 1 78 ? 13.179 -37.076 -26.807 1.00 88.88 78 ALA A O 1
ATOM 603 N N . LEU A 1 79 ? 13.149 -34.838 -27.089 1.00 86.19 79 LEU A N 1
ATOM 604 C CA . LEU A 1 79 ? 11.695 -34.669 -27.020 1.00 86.19 79 LEU A CA 1
ATOM 605 C C . LEU A 1 79 ? 10.969 -35.474 -28.109 1.00 86.19 79 LEU A C 1
ATOM 607 O O . LEU A 1 79 ? 10.035 -36.210 -27.801 1.00 86.19 79 LEU A O 1
ATOM 611 N N . ILE A 1 80 ? 11.417 -35.388 -29.365 1.00 91.50 80 ILE A N 1
ATOM 612 C CA . ILE A 1 80 ? 10.835 -36.131 -30.496 1.00 91.50 80 ILE A CA 1
ATOM 613 C C . ILE A 1 80 ? 11.021 -37.641 -30.312 1.00 91.50 80 ILE A C 1
ATOM 615 O O . ILE A 1 80 ? 10.095 -38.407 -30.574 1.00 91.50 80 ILE A O 1
ATOM 619 N N . SER A 1 81 ? 12.190 -38.084 -29.841 1.00 90.25 81 SER A N 1
ATOM 620 C CA . SER A 1 81 ? 12.481 -39.502 -29.603 1.00 90.25 81 SER A CA 1
ATOM 621 C C . SER A 1 81 ? 11.598 -40.097 -28.500 1.00 90.25 81 SER A C 1
ATOM 623 O O . SER A 1 81 ? 10.961 -41.129 -28.716 1.00 90.25 81 SER A O 1
ATOM 625 N N . GLU A 1 82 ? 11.500 -39.439 -27.340 1.00 84.12 82 GLU A N 1
ATOM 626 C CA . GLU A 1 82 ? 10.673 -39.911 -26.221 1.00 84.12 82 GLU A CA 1
ATOM 627 C C . GLU A 1 82 ? 9.168 -39.788 -26.527 1.00 84.12 82 GLU A C 1
ATOM 629 O O . GLU A 1 82 ? 8.406 -40.695 -26.192 1.00 84.12 82 GLU A O 1
ATOM 634 N N . ALA A 1 83 ? 8.725 -38.744 -27.241 1.00 83.06 83 ALA A N 1
ATOM 635 C CA . ALA A 1 83 ? 7.341 -38.640 -27.708 1.00 83.06 83 ALA A CA 1
ATOM 636 C C . ALA A 1 83 ? 6.988 -39.762 -28.696 1.00 83.06 83 ALA A C 1
ATOM 638 O O . ALA A 1 83 ? 5.981 -40.446 -28.523 1.00 83.06 83 ALA A O 1
ATOM 639 N N . LYS A 1 84 ? 7.853 -40.033 -29.680 1.00 87.19 84 LYS A N 1
ATOM 640 C CA . LYS A 1 84 ? 7.681 -41.142 -30.629 1.00 87.19 84 LYS A CA 1
ATOM 641 C C . LYS A 1 84 ? 7.670 -42.504 -29.934 1.00 87.19 84 LYS A C 1
ATOM 643 O O . LYS A 1 84 ? 6.881 -43.365 -30.312 1.00 87.19 84 LYS A O 1
ATOM 648 N N . ALA A 1 85 ? 8.506 -42.699 -28.912 1.00 82.62 85 ALA A N 1
ATOM 649 C CA . ALA A 1 85 ? 8.510 -43.911 -28.091 1.00 82.62 85 ALA A CA 1
ATOM 650 C C . ALA A 1 85 ? 7.233 -44.069 -27.240 1.00 82.62 85 ALA A C 1
ATOM 652 O O . ALA A 1 85 ? 6.856 -45.194 -26.917 1.00 82.62 85 ALA A O 1
ATOM 653 N N . ALA A 1 86 ? 6.566 -42.961 -26.909 1.00 75.81 86 ALA A N 1
ATOM 654 C CA . ALA A 1 86 ? 5.288 -42.914 -26.201 1.00 75.81 86 ALA A CA 1
ATOM 655 C C . ALA A 1 86 ? 4.055 -42.852 -27.136 1.00 75.81 86 ALA A C 1
ATOM 657 O O . ALA A 1 86 ? 2.945 -42.647 -26.650 1.00 75.81 86 ALA A O 1
ATOM 658 N N . GLU A 1 87 ? 4.241 -43.000 -28.456 1.00 81.75 87 GLU A N 1
ATOM 659 C CA . GLU A 1 87 ? 3.204 -42.845 -29.498 1.00 81.75 87 GLU A CA 1
ATOM 660 C C . GLU A 1 87 ? 2.467 -41.483 -29.447 1.00 81.75 87 GLU A C 1
ATOM 662 O O . GLU A 1 87 ? 1.308 -41.347 -29.840 1.00 81.75 87 GLU A O 1
ATOM 667 N N . VAL A 1 88 ? 3.170 -40.444 -28.986 1.00 76.44 88 VAL A N 1
ATOM 668 C CA . VAL A 1 88 ? 2.680 -39.068 -28.846 1.00 76.44 88 VAL A CA 1
ATOM 669 C C . VAL A 1 88 ? 2.940 -38.258 -30.126 1.00 76.44 88 VAL A C 1
ATOM 671 O O . VAL A 1 88 ? 4.102 -38.070 -30.495 1.00 76.44 88 VAL A O 1
ATOM 674 N N . PRO A 1 89 ? 1.900 -37.706 -30.781 1.00 80.00 89 PRO A N 1
ATOM 675 C CA . PRO A 1 89 ? 2.077 -36.741 -31.860 1.00 80.00 89 PRO A CA 1
ATOM 676 C C . PRO A 1 89 ? 2.514 -35.380 -31.295 1.00 80.00 89 PRO A C 1
ATOM 678 O O . PRO A 1 89 ? 1.886 -34.839 -30.380 1.00 80.00 89 PRO A O 1
ATOM 681 N N . LEU A 1 90 ? 3.577 -34.811 -31.864 1.00 83.62 90 LEU A N 1
ATOM 682 C CA . LEU A 1 90 ? 4.055 -33.462 -31.557 1.00 83.62 90 LEU A CA 1
ATOM 683 C C . LEU A 1 90 ? 3.692 -32.504 -32.692 1.00 83.62 90 LEU A C 1
ATOM 685 O O . LEU A 1 90 ? 3.789 -32.872 -33.857 1.00 83.62 90 LEU A O 1
ATOM 689 N N . HIS A 1 91 ? 3.341 -31.269 -32.339 1.00 84.88 91 HIS A N 1
ATOM 690 C CA . HIS A 1 91 ? 3.195 -30.165 -33.284 1.00 84.88 91 HIS A CA 1
ATOM 691 C C . HIS A 1 91 ? 4.150 -29.052 -32.856 1.00 84.88 91 HIS A C 1
ATOM 693 O O . HIS A 1 91 ? 4.053 -28.580 -31.722 1.00 84.88 91 HIS A O 1
ATOM 699 N N . LEU A 1 92 ? 5.113 -28.701 -33.711 1.00 89.25 92 LEU A N 1
ATOM 700 C CA . LEU A 1 92 ? 6.284 -27.891 -33.352 1.00 89.25 92 LEU A CA 1
ATOM 701 C C . LEU A 1 92 ? 6.345 -26.619 -34.211 1.00 89.25 92 LEU A C 1
ATOM 703 O O . LEU A 1 92 ? 7.195 -26.488 -35.090 1.00 89.25 92 LEU A O 1
ATOM 707 N N . ASP A 1 93 ? 5.424 -25.687 -33.963 1.00 87.25 93 ASP A N 1
ATOM 708 C CA . ASP A 1 93 ? 5.323 -24.412 -34.678 1.00 87.25 93 ASP A CA 1
ATOM 709 C C . ASP A 1 93 ? 5.741 -23.213 -33.799 1.00 87.25 93 ASP A C 1
ATOM 711 O O . ASP A 1 93 ? 6.312 -23.375 -32.721 1.00 87.25 93 ASP A O 1
ATOM 715 N N . ASN A 1 94 ? 5.523 -21.982 -34.277 1.00 85.50 94 ASN A N 1
ATOM 716 C CA . ASN A 1 94 ? 5.895 -20.768 -33.538 1.00 85.50 94 ASN A CA 1
ATOM 717 C C . ASN A 1 94 ? 4.979 -20.426 -32.349 1.00 85.50 94 ASN A C 1
ATOM 719 O O . ASN A 1 94 ? 5.394 -19.620 -31.516 1.00 85.50 94 ASN A O 1
ATOM 723 N N . ASP A 1 95 ? 3.790 -21.024 -32.265 1.00 80.94 95 ASP A N 1
ATOM 724 C CA . ASP A 1 95 ? 2.796 -20.776 -31.217 1.00 80.94 95 ASP A CA 1
ATOM 725 C C . ASP A 1 95 ? 2.843 -21.863 -30.124 1.00 80.94 95 ASP A C 1
ATOM 727 O O . ASP A 1 95 ? 2.487 -21.600 -28.969 1.00 80.94 95 ASP A O 1
ATOM 731 N N . THR A 1 96 ? 3.302 -23.074 -30.471 1.00 84.06 96 THR A N 1
ATOM 732 C CA . THR A 1 96 ? 3.510 -24.193 -29.542 1.00 84.06 96 THR A CA 1
ATOM 733 C C . THR A 1 96 ? 4.934 -24.252 -28.993 1.00 84.06 96 THR A C 1
ATOM 735 O O . THR A 1 96 ? 5.114 -24.449 -27.791 1.00 84.06 96 THR A O 1
ATOM 738 N N . LEU A 1 97 ? 5.970 -24.098 -29.821 1.00 89.62 97 LEU A N 1
ATOM 739 C CA . LEU A 1 97 ? 7.353 -24.326 -29.401 1.00 89.62 97 LEU A CA 1
ATOM 740 C C . LEU A 1 97 ? 8.045 -23.017 -28.990 1.00 89.62 97 LEU A C 1
ATOM 742 O O . LEU A 1 97 ? 8.137 -22.055 -29.755 1.00 89.62 97 LEU A O 1
ATOM 746 N N . HIS A 1 98 ? 8.627 -23.009 -27.794 1.00 90.62 98 HIS A N 1
ATOM 747 C CA . HIS A 1 98 ? 9.412 -21.908 -27.238 1.00 90.62 98 HIS A CA 1
ATOM 748 C C . HIS A 1 98 ? 10.848 -22.370 -26.933 1.00 90.62 98 HIS A C 1
ATOM 750 O O . HIS A 1 98 ? 11.063 -23.470 -26.424 1.00 90.62 98 HIS A O 1
ATOM 756 N N . LEU A 1 99 ? 11.838 -21.525 -27.233 1.00 92.25 99 LEU A N 1
ATOM 757 C CA . LEU A 1 99 ? 13.251 -21.761 -26.910 1.00 92.25 99 LEU A CA 1
ATOM 758 C C . LEU A 1 99 ? 13.630 -20.940 -25.678 1.00 92.25 99 LEU A C 1
ATOM 760 O O . LEU A 1 99 ? 13.468 -19.719 -25.697 1.00 92.25 99 LEU A O 1
ATOM 764 N N . LEU A 1 100 ? 14.142 -21.588 -24.632 1.00 88.56 100 LEU A N 1
ATOM 765 C CA . LEU A 1 100 ? 14.504 -20.920 -23.381 1.00 88.56 100 LEU A CA 1
ATOM 766 C C . LEU A 1 100 ? 15.990 -20.501 -23.381 1.00 88.56 100 LEU A C 1
ATOM 768 O O . LEU A 1 100 ? 16.807 -21.134 -24.054 1.00 88.56 100 LEU A O 1
ATOM 772 N N . PRO A 1 101 ? 16.395 -19.429 -22.669 1.00 83.81 101 PRO A N 1
ATOM 773 C CA . PRO A 1 101 ? 17.772 -18.918 -22.732 1.00 83.81 101 PRO A CA 1
ATOM 774 C C . PRO A 1 101 ? 18.873 -19.891 -22.271 1.00 83.81 101 PRO A C 1
ATOM 776 O O . PRO A 1 101 ? 20.040 -19.682 -22.594 1.00 83.81 101 PRO A O 1
ATOM 779 N N . ASP A 1 102 ? 18.517 -20.941 -21.530 1.00 81.75 102 ASP A N 1
ATOM 780 C CA . ASP A 1 102 ? 19.423 -21.961 -20.988 1.00 81.75 102 ASP A CA 1
ATOM 781 C C . ASP A 1 102 ? 19.763 -23.099 -21.972 1.00 81.75 102 ASP A C 1
ATOM 783 O O . ASP A 1 102 ? 20.597 -23.949 -21.664 1.00 81.75 102 ASP A O 1
ATOM 787 N N . GLY A 1 103 ? 19.154 -23.110 -23.163 1.00 82.31 103 GLY A N 1
ATOM 788 C CA . GLY A 1 103 ? 19.322 -24.173 -24.160 1.00 82.31 103 GLY A CA 1
ATOM 789 C C . GLY A 1 103 ? 18.238 -25.255 -24.116 1.00 82.31 103 GLY A C 1
ATOM 790 O O . GLY A 1 103 ? 18.244 -26.137 -24.975 1.00 82.31 103 GLY A O 1
ATOM 791 N N . SER A 1 104 ? 17.297 -25.184 -23.170 1.00 84.38 104 SER A N 1
ATOM 792 C CA . SER A 1 104 ? 16.131 -26.069 -23.124 1.00 84.38 104 SER A CA 1
ATOM 793 C C . SER A 1 104 ? 15.009 -25.595 -24.060 1.00 84.38 104 SER A C 1
ATOM 795 O O . SER A 1 104 ? 15.015 -24.473 -24.583 1.00 84.38 104 SER A O 1
ATOM 797 N N . VAL A 1 105 ? 14.032 -26.472 -24.300 1.00 87.88 105 VAL A N 1
ATOM 798 C CA . VAL A 1 105 ? 12.847 -26.172 -25.112 1.00 87.88 105 VAL A CA 1
ATOM 799 C C . VAL A 1 105 ? 11.579 -26.411 -24.307 1.00 87.88 105 VAL A C 1
ATOM 801 O O . VAL A 1 105 ? 11.496 -27.357 -23.531 1.00 87.88 105 VAL A O 1
ATOM 804 N N . HIS A 1 106 ? 10.584 -25.552 -24.504 1.00 83.00 106 HIS A N 1
ATOM 805 C CA . HIS A 1 106 ? 9.284 -25.642 -23.853 1.00 83.00 106 HIS A CA 1
ATOM 806 C C . HIS A 1 106 ? 8.194 -25.807 -24.911 1.00 83.00 106 HIS A C 1
ATOM 808 O O . HIS A 1 106 ? 8.134 -25.030 -25.865 1.00 83.00 106 HIS A O 1
ATOM 814 N N . LEU A 1 107 ? 7.320 -26.802 -24.736 1.00 80.75 107 LEU A N 1
ATOM 815 C CA . LEU A 1 107 ? 6.240 -27.097 -25.671 1.00 80.75 107 LEU A CA 1
ATOM 816 C C . LEU A 1 107 ? 4.871 -26.804 -25.047 1.00 80.75 107 LEU A C 1
ATOM 818 O O . LEU A 1 107 ? 4.368 -27.541 -24.203 1.00 80.75 107 LEU A O 1
ATOM 822 N N . ARG A 1 108 ? 4.239 -25.736 -25.516 1.00 72.00 108 ARG A N 1
ATOM 823 C CA . ARG A 1 108 ? 2.887 -25.320 -25.159 1.00 72.00 108 ARG A CA 1
ATOM 824 C C . ARG A 1 108 ? 1.874 -26.142 -25.963 1.00 72.00 108 ARG A C 1
ATOM 826 O O . ARG A 1 108 ? 1.933 -26.179 -27.187 1.00 72.00 108 ARG A O 1
ATOM 833 N N . ARG A 1 109 ? 0.902 -26.758 -25.277 1.00 65.81 109 ARG A N 1
ATOM 834 C CA . ARG A 1 109 ? -0.299 -27.393 -25.879 1.00 65.81 109 ARG A CA 1
ATOM 835 C C . ARG A 1 109 ? -0.024 -28.487 -26.948 1.00 65.81 109 ARG A C 1
ATOM 837 O O . ARG A 1 109 ? -0.596 -28.432 -28.038 1.00 65.81 109 ARG A O 1
ATOM 844 N N . PRO A 1 110 ? 0.790 -29.519 -26.662 1.00 59.31 110 PRO A N 1
ATOM 845 C CA . PRO A 1 110 ? 1.037 -30.619 -27.601 1.00 59.31 110 PRO A CA 1
ATOM 846 C C . PRO A 1 110 ? -0.237 -31.408 -27.928 1.00 59.31 110 PRO A C 1
ATOM 848 O O . PRO A 1 110 ? -1.143 -31.523 -27.102 1.00 59.31 110 PRO A O 1
ATOM 851 N N . GLY A 1 111 ? -0.276 -32.020 -29.114 1.00 55.16 111 GLY A N 1
ATOM 852 C CA . GLY A 1 111 ? -1.301 -32.999 -29.493 1.00 55.16 111 GLY A CA 1
ATOM 853 C C . GLY A 1 111 ? -2.753 -32.506 -29.431 1.00 55.16 111 GLY A C 1
ATOM 854 O O . GLY A 1 111 ? -3.672 -33.327 -29.410 1.00 55.16 111 GLY A O 1
ATOM 855 N N . ILE A 1 112 ? -2.978 -31.187 -29.391 1.00 55.50 112 ILE A N 1
ATOM 856 C CA . ILE A 1 112 ? -4.316 -30.588 -29.496 1.00 55.50 112 ILE A CA 1
ATOM 857 C C . ILE A 1 112 ? -4.776 -30.511 -30.961 1.00 55.50 112 ILE A C 1
ATOM 859 O O . ILE A 1 112 ? -5.979 -30.585 -31.206 1.00 55.50 112 ILE A O 1
ATOM 863 N N . ASP A 1 113 ? -3.847 -30.471 -31.921 1.00 58.41 113 ASP A N 1
ATOM 864 C CA . ASP A 1 113 ? -4.146 -30.544 -33.353 1.00 58.41 113 ASP A CA 1
ATOM 865 C C . ASP A 1 113 ? -3.411 -31.737 -33.990 1.00 58.41 113 ASP A C 1
ATOM 867 O O . ASP A 1 113 ? -2.190 -31.745 -34.123 1.00 58.41 113 ASP A O 1
ATOM 871 N N . VAL A 1 114 ? -4.159 -32.800 -34.306 1.00 54.41 114 VAL A N 1
ATOM 872 C CA . VAL A 1 114 ? -3.626 -34.113 -34.747 1.00 54.41 114 VAL A CA 1
ATOM 873 C C . VAL A 1 114 ? -4.087 -34.438 -36.174 1.00 54.41 114 VAL A C 1
ATOM 875 O O . VAL A 1 114 ? -4.246 -35.593 -36.565 1.00 54.41 114 VAL A O 1
ATOM 878 N N . HIS A 1 115 ? -4.398 -33.405 -36.958 1.00 54.19 115 HIS A N 1
ATOM 879 C CA . HIS A 1 115 ? -5.053 -33.546 -38.260 1.00 54.19 115 HIS A CA 1
ATOM 880 C C . HIS A 1 115 ? -4.099 -33.647 -39.457 1.00 54.19 115 HIS A C 1
ATOM 882 O O . HIS A 1 115 ? -4.553 -33.652 -40.603 1.00 54.19 115 HIS A O 1
ATOM 888 N N . LYS A 1 116 ? -2.797 -33.798 -39.205 1.00 57.72 116 LYS A N 1
ATOM 889 C CA . LYS A 1 116 ? -1.786 -34.094 -40.219 1.00 57.72 116 LYS A CA 1
ATOM 890 C C . LYS A 1 116 ? -0.846 -35.198 -39.742 1.00 57.72 116 LYS A C 1
ATOM 892 O O . LYS A 1 116 ? -0.505 -35.275 -38.565 1.00 57.72 116 LYS A O 1
ATOM 897 N N . GLU A 1 117 ? -0.397 -36.013 -40.691 1.00 60.59 117 GLU A N 1
ATOM 898 C CA . GLU A 1 117 ? 0.780 -36.875 -40.545 1.00 60.59 117 GLU A CA 1
ATOM 899 C C . GLU A 1 117 ? 2.043 -35.997 -40.643 1.00 60.59 117 GLU A C 1
ATOM 901 O O . GLU A 1 117 ? 2.768 -36.046 -41.636 1.00 60.59 117 GLU A O 1
ATOM 906 N N . ASP A 1 118 ? 2.248 -35.123 -39.654 1.00 67.06 118 ASP A N 1
ATOM 907 C CA . ASP A 1 118 ? 3.366 -34.178 -39.646 1.00 67.06 118 ASP A CA 1
ATOM 908 C C . ASP A 1 118 ? 4.668 -34.854 -39.181 1.00 67.06 118 ASP A C 1
ATOM 910 O O . ASP A 1 118 ? 4.725 -35.617 -38.211 1.00 67.06 118 ASP A O 1
ATOM 914 N N . ASP A 1 119 ? 5.739 -34.573 -39.920 1.00 89.69 119 ASP A N 1
ATOM 915 C CA . ASP A 1 119 ? 7.091 -35.037 -39.638 1.00 89.69 119 ASP A CA 1
ATOM 916 C C . ASP A 1 119 ? 7.716 -34.103 -38.596 1.00 89.69 119 ASP A C 1
ATOM 918 O O . ASP A 1 119 ? 8.299 -33.074 -38.932 1.00 89.69 119 ASP A O 1
ATOM 922 N N . ALA A 1 120 ? 7.577 -34.453 -37.315 1.00 90.50 120 ALA A N 1
ATOM 923 C CA . ALA A 1 120 ? 8.034 -33.614 -36.206 1.00 90.50 120 ALA A CA 1
ATOM 924 C C . ALA A 1 120 ? 9.535 -33.251 -36.274 1.00 90.50 120 ALA A C 1
ATOM 926 O O . ALA A 1 120 ? 9.929 -32.203 -35.766 1.00 90.50 120 ALA A O 1
ATOM 927 N N . GLU A 1 121 ? 10.383 -34.070 -36.910 1.00 94.25 121 GLU A N 1
ATOM 928 C CA . GLU A 1 121 ? 11.799 -33.727 -37.103 1.00 94.25 121 GLU A CA 1
ATOM 929 C C . GLU A 1 121 ? 11.967 -32.617 -38.149 1.00 94.25 121 GLU A C 1
ATOM 931 O O . GLU A 1 121 ? 12.753 -31.683 -37.960 1.00 94.25 121 GLU A O 1
ATOM 936 N N . ARG A 1 122 ? 11.175 -32.674 -39.223 1.00 94.38 122 ARG A N 1
ATOM 937 C CA . ARG A 1 122 ? 11.097 -31.611 -40.223 1.00 94.38 122 ARG A CA 1
ATOM 938 C C . ARG A 1 122 ? 10.499 -30.326 -39.652 1.00 94.38 122 ARG A C 1
ATOM 940 O O . ARG A 1 122 ? 11.065 -29.266 -39.908 1.00 94.38 122 ARG A O 1
ATOM 947 N N . ASP A 1 123 ? 9.418 -30.409 -38.880 1.00 92.88 123 ASP A N 1
ATOM 948 C CA . ASP A 1 123 ? 8.774 -29.240 -38.268 1.00 92.88 123 ASP A CA 1
ATOM 949 C C . ASP A 1 123 ? 9.721 -28.534 -37.292 1.00 92.88 123 ASP A C 1
ATOM 951 O O . ASP A 1 123 ? 9.926 -27.327 -37.400 1.00 92.88 123 ASP A O 1
ATOM 955 N N . ALA A 1 124 ? 10.401 -29.285 -36.418 1.00 94.88 124 ALA A N 1
ATOM 956 C CA . ALA A 1 124 ? 11.438 -28.746 -35.537 1.00 94.88 124 ALA A CA 1
ATOM 957 C C . ALA A 1 124 ? 12.561 -28.042 -36.317 1.00 94.88 124 ALA A C 1
ATOM 959 O O . ALA A 1 124 ? 13.031 -26.969 -35.931 1.00 94.88 124 ALA A O 1
ATOM 960 N N . LEU A 1 125 ? 12.992 -28.624 -37.437 1.00 96.50 125 LEU A N 1
ATOM 961 C CA . LEU A 1 125 ? 14.038 -28.051 -38.273 1.00 96.50 125 LEU A CA 1
ATOM 962 C C . LEU A 1 125 ? 13.561 -26.794 -39.030 1.00 96.50 125 LEU A C 1
ATOM 964 O O . LEU A 1 125 ? 14.318 -25.828 -39.145 1.00 96.50 125 LEU A O 1
ATOM 968 N N . ASP A 1 126 ? 12.322 -26.769 -39.523 1.00 95.44 126 ASP A N 1
ATOM 969 C CA . ASP A 1 126 ? 11.721 -25.603 -40.183 1.00 95.44 126 ASP A CA 1
ATOM 970 C C . ASP A 1 126 ? 11.415 -24.477 -39.170 1.00 95.44 126 ASP A C 1
ATOM 972 O O . ASP A 1 126 ? 11.661 -23.300 -39.459 1.00 95.44 126 ASP A O 1
ATOM 976 N N . TYR A 1 127 ? 11.043 -24.822 -37.934 1.00 95.06 127 TYR A N 1
ATOM 977 C CA . TYR A 1 127 ? 10.995 -23.907 -36.793 1.00 95.06 127 TYR A CA 1
ATOM 978 C C . TYR A 1 127 ? 12.370 -23.280 -36.511 1.00 95.06 127 TYR A C 1
ATOM 980 O O . TYR A 1 127 ? 12.476 -22.051 -36.458 1.00 95.06 127 TYR A O 1
ATOM 988 N N . LEU A 1 128 ? 13.445 -24.075 -36.403 1.00 96.12 128 LEU A N 1
ATOM 989 C CA . LEU A 1 128 ? 14.806 -23.560 -36.181 1.00 96.12 128 LEU A CA 1
ATOM 990 C C . LEU A 1 128 ? 15.298 -22.673 -37.341 1.00 96.12 128 LEU A C 1
ATOM 992 O O . LEU A 1 128 ? 15.949 -21.656 -37.093 1.00 96.12 128 LEU A O 1
ATOM 996 N N . LYS A 1 129 ? 14.944 -22.991 -38.597 1.00 96.19 129 LYS A N 1
ATOM 997 C CA . LYS A 1 129 ? 15.221 -22.135 -39.773 1.00 96.19 129 LYS A CA 1
ATOM 998 C C . LYS A 1 129 ? 14.534 -20.768 -39.697 1.00 96.19 129 LYS A C 1
ATOM 1000 O O . LYS A 1 129 ? 15.051 -19.815 -40.275 1.00 96.19 129 LYS A O 1
ATOM 1005 N N . SER A 1 130 ? 13.389 -20.664 -39.017 1.00 95.38 130 SER A N 1
ATOM 1006 C CA . SER A 1 130 ? 12.639 -19.405 -38.883 1.00 95.38 130 SER A CA 1
ATOM 1007 C C . SER A 1 130 ? 13.246 -18.421 -37.872 1.00 95.38 130 SER A C 1
ATOM 1009 O O . SER A 1 130 ? 12.906 -17.237 -37.890 1.00 95.38 130 SER A O 1
ATOM 1011 N N . LYS A 1 131 ? 14.148 -18.880 -36.991 1.00 95.81 131 LYS A N 1
ATOM 1012 C CA . LYS A 1 131 ? 14.726 -18.048 -35.926 1.00 95.81 131 LYS A CA 1
ATOM 1013 C C . LYS A 1 131 ? 15.856 -17.144 -36.421 1.00 95.81 131 LYS A C 1
ATOM 1015 O O . LYS A 1 131 ? 16.474 -17.354 -37.464 1.00 95.81 131 LYS A O 1
ATOM 1020 N N . GLN A 1 132 ? 16.157 -16.117 -35.630 1.00 96.12 132 GLN A N 1
ATOM 1021 C CA . GLN A 1 132 ? 17.265 -15.205 -35.896 1.00 96.12 132 GLN A CA 1
ATOM 1022 C C . GLN A 1 132 ? 18.599 -15.865 -35.521 1.00 96.12 132 GLN A C 1
ATOM 1024 O O . GLN A 1 132 ? 18.982 -15.951 -34.358 1.00 96.12 132 GLN A O 1
ATOM 1029 N N . LEU A 1 133 ? 19.305 -16.355 -36.539 1.00 96.38 133 LEU A N 1
ATOM 1030 C CA . LEU A 1 133 ? 20.568 -17.083 -36.404 1.00 96.38 133 LEU A CA 1
ATOM 1031 C C . LEU A 1 133 ? 21.791 -16.192 -36.656 1.00 96.38 133 LEU A C 1
ATOM 1033 O O . LEU A 1 133 ? 21.786 -15.375 -37.593 1.00 96.38 133 LEU A O 1
ATOM 1037 N N . THR A 1 134 ? 22.872 -16.422 -35.901 1.00 96.88 134 THR A N 1
ATOM 1038 C CA . THR A 1 134 ? 24.189 -15.822 -36.172 1.00 96.88 134 THR A CA 1
ATOM 1039 C C . THR A 1 134 ? 24.722 -16.211 -37.560 1.00 96.88 134 THR A C 1
ATOM 1041 O O . THR A 1 134 ? 24.289 -17.179 -38.196 1.00 96.88 134 THR A O 1
ATOM 1044 N N . ARG A 1 135 ? 25.659 -15.408 -38.083 1.00 96.19 135 ARG A N 1
ATOM 1045 C CA . ARG A 1 135 ? 26.158 -15.518 -39.468 1.00 96.19 135 ARG A CA 1
ATOM 1046 C C . ARG A 1 135 ? 26.851 -16.855 -39.763 1.00 96.19 135 ARG A C 1
ATOM 1048 O O . ARG A 1 135 ? 26.799 -17.319 -40.898 1.00 96.19 135 ARG A O 1
ATOM 1055 N N . ASP A 1 136 ? 27.498 -17.436 -38.764 1.00 94.75 136 ASP A N 1
ATOM 1056 C CA . ASP A 1 136 ? 28.252 -18.689 -38.804 1.00 94.75 136 ASP A CA 1
ATOM 1057 C C . ASP A 1 136 ? 27.355 -19.939 -38.800 1.00 94.75 136 ASP A C 1
ATOM 1059 O O . ASP A 1 136 ? 27.643 -20.886 -39.531 1.00 94.75 136 ASP A O 1
ATOM 1063 N N . VAL A 1 137 ? 26.238 -19.931 -38.059 1.00 96.50 137 VAL A N 1
ATOM 1064 C CA . VAL A 1 137 ? 25.340 -21.102 -37.957 1.00 96.50 137 VAL A CA 1
ATOM 1065 C C . VAL A 1 137 ? 24.224 -21.115 -38.997 1.00 96.50 137 VAL A C 1
ATOM 1067 O O . VAL A 1 137 ? 23.758 -22.187 -39.382 1.00 96.50 137 VAL A O 1
ATOM 1070 N N . ARG A 1 138 ? 23.814 -19.949 -39.514 1.00 97.31 138 ARG A N 1
ATOM 1071 C CA . ARG A 1 138 ? 22.762 -19.838 -40.542 1.00 97.31 138 ARG A CA 1
ATOM 1072 C C . ARG A 1 138 ? 22.990 -20.752 -41.763 1.00 97.31 138 ARG A C 1
ATOM 1074 O O . ARG A 1 138 ? 22.024 -21.384 -42.189 1.00 97.31 138 ARG A O 1
ATOM 1081 N N . PRO A 1 139 ? 24.217 -20.903 -42.311 1.00 97.31 139 PRO A N 1
ATOM 1082 C CA . PRO A 1 139 ? 24.487 -21.829 -43.411 1.00 97.31 139 PRO A CA 1
ATOM 1083 C C . PRO A 1 139 ? 24.507 -23.306 -43.000 1.00 97.31 139 PRO A C 1
ATOM 1085 O O . PRO A 1 139 ? 24.586 -24.157 -43.880 1.00 97.31 139 PRO A O 1
ATOM 1088 N N . LEU A 1 140 ? 24.538 -23.642 -41.708 1.00 97.38 140 LEU A N 1
ATOM 1089 C CA . LEU A 1 140 ? 24.408 -25.024 -41.236 1.00 97.38 140 LEU A CA 1
ATOM 1090 C C . LEU A 1 140 ? 22.924 -25.404 -41.179 1.00 97.38 140 LEU A C 1
ATOM 1092 O O . LEU A 1 140 ? 22.516 -26.356 -41.838 1.00 97.38 140 LEU A O 1
ATOM 1096 N N . VAL A 1 141 ? 22.106 -24.585 -40.510 1.00 96.75 141 VAL A N 1
ATOM 1097 C CA . VAL A 1 141 ? 20.652 -24.802 -40.375 1.00 96.75 141 VAL A CA 1
ATOM 1098 C C . VAL A 1 141 ? 19.935 -24.809 -41.729 1.00 96.75 141 VAL A C 1
ATOM 1100 O O . VAL A 1 141 ? 19.032 -25.613 -41.943 1.00 96.75 141 VAL A O 1
ATOM 1103 N N . SER A 1 142 ? 20.355 -23.972 -42.685 1.00 96.06 142 SER A N 1
ATOM 1104 C CA . SER A 1 142 ? 19.742 -23.948 -44.023 1.00 96.06 142 SER A CA 1
ATOM 1105 C C . SER A 1 142 ? 20.093 -25.148 -44.914 1.00 96.06 142 SER A C 1
ATOM 1107 O O . SER A 1 142 ? 19.409 -25.366 -45.913 1.00 96.06 142 SER A O 1
ATOM 1109 N N . ARG A 1 143 ? 21.152 -25.907 -44.588 1.00 97.25 143 ARG A N 1
ATOM 1110 C CA . ARG A 1 143 ? 21.612 -27.083 -45.356 1.00 97.25 143 ARG A CA 1
ATOM 1111 C C . ARG A 1 143 ? 21.328 -28.421 -44.680 1.00 97.25 143 ARG A C 1
ATOM 1113 O O . ARG A 1 143 ? 21.395 -29.438 -45.364 1.00 97.25 143 ARG A O 1
ATOM 1120 N N . ALA A 1 144 ? 21.057 -28.434 -43.378 1.00 97.50 144 ALA A N 1
ATOM 1121 C CA . ALA A 1 144 ? 20.671 -29.640 -42.661 1.00 97.50 144 ALA A CA 1
ATOM 1122 C C . ALA A 1 144 ? 19.396 -30.247 -43.274 1.00 97.50 144 ALA A C 1
ATOM 1124 O O . ALA A 1 144 ? 18.464 -29.513 -43.619 1.00 97.50 144 ALA A O 1
ATOM 1125 N N . SER A 1 145 ? 19.365 -31.575 -43.423 1.00 96.50 145 SER A N 1
ATOM 1126 C CA . SER A 1 145 ? 18.180 -32.310 -43.890 1.00 96.50 145 SER A CA 1
ATOM 1127 C C . SER A 1 145 ? 17.446 -33.046 -42.764 1.00 96.50 145 SER A C 1
ATOM 1129 O O . SER A 1 145 ? 16.306 -33.459 -42.947 1.00 96.50 145 SER A O 1
ATOM 1131 N N . SER A 1 146 ? 18.086 -33.138 -41.598 1.00 97.31 146 SER A N 1
ATOM 1132 C CA . SER A 1 146 ? 17.618 -33.740 -40.348 1.00 97.31 146 SER A CA 1
ATOM 1133 C C . SER A 1 146 ? 18.149 -32.928 -39.156 1.00 97.31 146 SER A C 1
ATOM 1135 O O . SER A 1 146 ? 19.066 -32.111 -39.322 1.00 97.31 146 SER A O 1
ATOM 1137 N N . LEU A 1 147 ? 17.623 -33.149 -37.948 1.00 97.00 147 LEU A N 1
ATOM 1138 C CA . LEU A 1 147 ? 18.217 -32.572 -36.734 1.00 97.00 147 LEU A CA 1
ATOM 1139 C C . LEU A 1 147 ? 19.591 -33.195 -36.444 1.00 97.00 147 LEU A C 1
ATOM 1141 O O . LEU A 1 147 ? 20.478 -32.515 -35.934 1.00 97.00 147 LEU A O 1
ATOM 1145 N N . GLU A 1 148 ? 19.810 -34.451 -36.837 1.00 97.44 148 GLU A N 1
ATOM 1146 C CA . GLU A 1 148 ? 21.097 -35.129 -36.650 1.00 97.44 148 GLU A CA 1
ATOM 1147 C C . GLU A 1 148 ? 22.208 -34.551 -37.546 1.00 97.44 148 GLU A C 1
ATOM 1149 O O . GLU A 1 148 ? 23.319 -34.306 -37.068 1.00 97.44 148 GLU A O 1
ATOM 1154 N N . ASP A 1 149 ? 21.910 -34.231 -38.814 1.00 97.00 149 ASP A N 1
ATOM 1155 C CA . ASP A 1 149 ? 22.842 -33.504 -39.696 1.00 97.00 149 ASP A CA 1
ATOM 1156 C C . ASP A 1 149 ? 23.256 -32.161 -39.082 1.00 97.00 149 ASP A C 1
ATOM 1158 O O . ASP A 1 149 ? 24.413 -31.737 -39.199 1.00 97.00 149 ASP A O 1
ATOM 1162 N N . LEU A 1 150 ? 22.296 -31.476 -38.448 1.00 97.94 150 LEU A N 1
ATOM 1163 C CA . LEU A 1 150 ? 22.523 -30.204 -37.778 1.00 97.94 150 LEU A CA 1
ATOM 1164 C C . LEU A 1 150 ? 23.410 -30.388 -36.540 1.00 97.94 150 LEU A C 1
ATOM 1166 O O . LEU A 1 150 ? 24.421 -29.692 -36.435 1.00 97.94 150 LEU A O 1
ATOM 1170 N N . ARG A 1 151 ? 23.100 -31.355 -35.663 1.00 97.94 151 ARG A N 1
ATOM 1171 C CA . ARG A 1 151 ? 23.887 -31.680 -34.460 1.00 97.94 151 ARG A CA 1
ATOM 1172 C C . ARG A 1 151 ? 25.349 -31.960 -34.815 1.00 97.94 151 ARG A C 1
ATOM 1174 O O . ARG A 1 151 ? 26.235 -31.248 -34.350 1.00 97.94 151 ARG A O 1
ATOM 1181 N N . VAL A 1 152 ? 25.601 -32.896 -35.734 1.00 97.06 152 VAL A N 1
ATOM 1182 C CA . VAL A 1 152 ? 26.959 -33.258 -36.188 1.00 97.06 152 VAL A CA 1
ATOM 1183 C C . VAL A 1 152 ? 27.687 -32.066 -36.831 1.00 97.06 152 VAL A C 1
ATOM 1185 O O . VAL A 1 152 ? 28.901 -31.898 -36.667 1.00 97.06 152 VAL A O 1
ATOM 1188 N N . SER A 1 153 ? 26.966 -31.198 -37.549 1.00 97.12 153 SER A N 1
ATOM 1189 C CA . SER A 1 153 ? 27.546 -29.979 -38.129 1.00 97.12 153 SER A CA 1
ATOM 1190 C C . SER A 1 153 ? 27.952 -28.952 -37.064 1.00 97.12 153 SER A C 1
ATOM 1192 O O . SER A 1 153 ? 28.996 -28.308 -37.207 1.00 97.12 153 SER A O 1
ATOM 1194 N N . LEU A 1 154 ? 27.159 -28.812 -35.999 1.00 97.44 154 LEU A N 1
ATOM 1195 C CA . LEU A 1 154 ? 27.415 -27.907 -34.876 1.00 97.44 154 LEU A CA 1
ATOM 1196 C C . LEU A 1 154 ? 28.541 -28.419 -33.974 1.00 97.44 154 LEU A C 1
ATOM 1198 O O . LEU A 1 154 ? 29.451 -27.650 -33.673 1.00 97.44 154 LEU A O 1
ATOM 1202 N N . GLU A 1 155 ? 28.560 -29.712 -33.640 1.00 97.12 155 GLU A N 1
ATOM 1203 C CA . GLU A 1 155 ? 29.675 -30.354 -32.927 1.00 97.12 155 GLU A CA 1
ATOM 1204 C C . GLU A 1 155 ? 31.002 -30.121 -33.657 1.00 97.12 155 GLU A C 1
ATOM 1206 O O . GLU A 1 155 ? 32.014 -29.770 -33.048 1.00 97.12 155 GLU A O 1
ATOM 1211 N N . ARG A 1 156 ? 31.006 -30.257 -34.990 1.00 96.75 156 ARG A N 1
ATOM 1212 C CA . ARG A 1 156 ? 32.197 -30.007 -35.808 1.00 96.75 156 ARG A CA 1
ATOM 1213 C C . ARG A 1 156 ? 32.611 -28.535 -35.811 1.00 96.75 156 ARG A C 1
ATOM 1215 O O . ARG A 1 156 ? 33.810 -28.259 -35.790 1.00 96.75 156 ARG A O 1
ATOM 1222 N N . LEU A 1 157 ? 31.659 -27.600 -35.838 1.00 96.19 157 LEU A N 1
ATOM 1223 C CA . LEU A 1 157 ? 31.941 -26.165 -35.733 1.00 96.19 157 LEU A CA 1
ATOM 1224 C C . LEU A 1 157 ? 32.549 -25.826 -34.362 1.00 96.19 157 LEU A C 1
ATOM 1226 O O . LEU A 1 157 ? 33.575 -25.151 -34.294 1.00 96.19 157 LEU A O 1
ATOM 1230 N N . GLN A 1 158 ? 31.973 -26.357 -33.283 1.00 95.06 158 GLN A N 1
ATOM 1231 C CA . GLN A 1 158 ? 32.456 -26.155 -31.918 1.00 95.06 158 GLN A CA 1
ATOM 1232 C C . GLN A 1 158 ? 33.833 -26.799 -31.697 1.00 95.06 158 GLN A C 1
ATOM 1234 O O . GLN A 1 158 ? 34.712 -26.181 -31.101 1.00 95.06 158 GLN A O 1
ATOM 1239 N N . ALA A 1 159 ? 34.079 -27.991 -32.248 1.00 93.56 159 ALA A N 1
ATOM 1240 C CA . ALA A 1 159 ? 35.391 -28.633 -32.220 1.00 93.56 159 ALA A CA 1
ATOM 1241 C C . ALA A 1 159 ? 36.469 -27.812 -32.954 1.00 93.56 159 ALA A C 1
ATOM 1243 O O . ALA A 1 159 ? 37.611 -27.766 -32.498 1.00 93.56 159 ALA A O 1
ATOM 1244 N N . LEU A 1 160 ? 36.122 -27.135 -34.057 1.00 94.38 160 LEU A N 1
ATOM 1245 C CA . LEU A 1 160 ? 37.037 -26.227 -34.760 1.00 94.38 160 LEU A CA 1
ATOM 1246 C C . LEU A 1 160 ? 37.330 -24.961 -33.939 1.00 94.38 160 LEU A C 1
ATOM 1248 O O . LEU A 1 160 ? 38.499 -24.616 -33.782 1.00 94.38 160 LEU A O 1
ATOM 1252 N N . ALA A 1 161 ? 36.312 -24.329 -33.347 1.00 91.50 161 ALA A N 1
ATOM 1253 C CA . ALA A 1 161 ? 36.489 -23.170 -32.463 1.00 91.50 161 ALA A CA 1
ATOM 1254 C C . ALA A 1 161 ? 37.331 -23.507 -31.211 1.00 91.50 161 ALA A C 1
ATOM 1256 O O . ALA A 1 161 ? 38.205 -22.737 -30.797 1.00 91.50 161 ALA A O 1
ATOM 1257 N N . ASN A 1 162 ? 37.132 -24.699 -30.644 1.00 91.06 162 ASN A N 1
ATOM 1258 C CA . ASN A 1 162 ? 37.926 -25.215 -29.528 1.00 91.06 162 ASN A CA 1
ATOM 1259 C C . ASN A 1 162 ? 39.373 -25.542 -29.946 1.00 91.06 162 ASN A C 1
ATOM 1261 O O . ASN A 1 162 ? 40.299 -25.343 -29.166 1.00 91.06 162 ASN A O 1
ATOM 1265 N N . ALA A 1 163 ? 39.601 -26.015 -31.175 1.00 91.19 163 ALA A N 1
ATOM 1266 C CA . ALA A 1 163 ? 40.947 -26.273 -31.690 1.00 91.19 163 ALA A CA 1
ATOM 1267 C C . ALA A 1 163 ? 41.726 -24.980 -31.996 1.00 91.19 163 ALA A C 1
ATOM 1269 O O . ALA A 1 163 ? 42.938 -24.938 -31.791 1.00 91.19 163 ALA A O 1
ATOM 1270 N N . GLU A 1 164 ? 41.043 -23.928 -32.455 1.00 90.12 164 GLU A N 1
ATOM 1271 C CA . GLU A 1 164 ? 41.639 -22.609 -32.701 1.00 90.12 164 GLU A CA 1
ATOM 1272 C C . GLU A 1 164 ? 42.035 -21.913 -31.389 1.00 90.12 164 GLU A C 1
ATOM 1274 O O . GLU A 1 164 ? 43.142 -21.388 -31.278 1.00 90.12 164 GLU A O 1
ATOM 1279 N N . THR A 1 165 ? 41.194 -22.000 -30.354 1.00 86.62 165 THR A N 1
ATOM 1280 C CA . THR A 1 165 ? 41.507 -21.477 -29.008 1.00 86.62 165 THR A CA 1
ATOM 1281 C C . THR A 1 165 ? 42.533 -22.320 -28.240 1.00 86.62 165 THR A C 1
ATOM 1283 O O . THR A 1 165 ? 43.278 -21.776 -27.426 1.00 86.62 165 THR A O 1
ATOM 1286 N N . ALA A 1 166 ? 42.634 -23.626 -28.515 1.00 82.06 166 ALA A N 1
ATOM 1287 C CA . ALA A 1 166 ? 43.651 -24.507 -27.932 1.00 82.06 166 ALA A CA 1
ATOM 1288 C C . ALA A 1 166 ? 45.031 -24.429 -28.620 1.00 82.06 166 ALA A C 1
ATOM 1290 O O . ALA A 1 166 ? 45.977 -25.081 -28.164 1.00 82.06 166 ALA A O 1
ATOM 1291 N N . ALA A 1 167 ? 45.181 -23.656 -29.702 1.00 74.19 167 ALA A N 1
ATOM 1292 C CA . ALA A 1 167 ? 46.478 -23.434 -30.333 1.00 74.19 167 ALA A CA 1
ATOM 1293 C C . ALA A 1 167 ? 47.413 -22.694 -29.350 1.00 74.19 167 ALA A C 1
ATOM 1295 O O . ALA A 1 167 ? 47.117 -21.566 -28.950 1.00 74.19 167 ALA A O 1
ATOM 1296 N N . PRO A 1 168 ? 48.546 -23.288 -28.923 1.00 67.38 168 PRO A N 1
ATOM 1297 C CA . PRO A 1 168 ? 49.353 -22.698 -27.864 1.00 67.38 168 PRO A CA 1
ATOM 1298 C C . PRO A 1 168 ? 49.972 -21.375 -28.323 1.00 67.38 168 PRO A C 1
ATOM 1300 O O . PRO A 1 168 ? 50.750 -21.345 -29.279 1.00 67.38 168 PRO A O 1
ATOM 1303 N N . ALA A 1 169 ? 49.714 -20.302 -27.569 1.00 57.09 169 ALA A N 1
ATOM 1304 C CA . ALA A 1 169 ? 50.323 -18.973 -27.714 1.00 57.09 169 ALA A CA 1
ATOM 1305 C C . ALA A 1 169 ? 51.821 -18.949 -27.313 1.00 57.09 169 ALA A C 1
ATOM 1307 O O . ALA A 1 169 ? 52.302 -18.043 -26.638 1.00 57.09 169 ALA A O 1
ATOM 1308 N N . GLY A 1 170 ? 52.559 -19.994 -27.691 1.00 58.12 170 GLY A N 1
ATOM 1309 C CA . GLY A 1 170 ? 53.900 -20.330 -27.227 1.00 58.12 170 GLY A CA 1
ATOM 1310 C C . GLY A 1 170 ? 54.834 -20.711 -28.371 1.00 58.12 170 GLY A C 1
ATOM 1311 O O . GLY A 1 170 ? 55.517 -21.729 -28.293 1.00 58.12 170 GLY A O 1
ATOM 1312 N N . MET A 1 171 ? 54.874 -19.908 -29.438 1.00 52.72 171 MET A N 1
ATOM 1313 C CA . MET A 1 171 ? 55.945 -20.004 -30.434 1.00 52.72 171 MET A CA 1
ATOM 1314 C C . MET A 1 171 ? 56.412 -18.637 -30.940 1.00 52.72 171 MET A C 1
ATOM 1316 O O . MET A 1 171 ? 56.538 -18.415 -32.141 1.00 52.72 171 MET A O 1
ATOM 1320 N N . ASP A 1 172 ? 56.745 -17.749 -30.002 1.00 53.81 172 ASP A N 1
ATOM 1321 C CA . ASP A 1 172 ? 57.598 -16.602 -30.298 1.00 53.81 172 ASP A CA 1
ATOM 1322 C C . ASP A 1 172 ? 58.902 -16.687 -29.487 1.00 53.81 172 ASP A C 1
ATOM 1324 O O . ASP A 1 172 ? 58.889 -16.836 -28.265 1.00 53.81 172 ASP A O 1
ATOM 1328 N N . GLY A 1 173 ? 60.044 -16.640 -30.183 1.00 56.69 173 GLY A N 1
ATOM 1329 C CA . GLY A 1 173 ? 61.368 -16.561 -29.552 1.00 56.69 173 GLY A CA 1
ATOM 1330 C C . GLY A 1 173 ? 62.273 -17.807 -29.556 1.00 56.69 173 GLY A C 1
ATOM 1331 O O . GLY A 1 173 ? 62.695 -18.252 -28.490 1.00 56.69 173 GLY A O 1
ATOM 1332 N N . ARG A 1 174 ? 62.764 -18.242 -30.734 1.00 49.50 174 ARG A N 1
ATOM 1333 C CA . ARG A 1 174 ? 64.229 -18.241 -31.020 1.00 49.50 174 ARG A CA 1
ATOM 1334 C C . ARG A 1 174 ? 64.617 -18.665 -32.442 1.00 49.50 174 ARG A C 1
ATOM 1336 O O . ARG A 1 174 ? 64.177 -19.677 -32.974 1.00 49.50 174 ARG A O 1
ATOM 1343 N N . ARG A 1 175 ? 65.560 -17.910 -33.019 1.00 48.47 175 ARG A N 1
ATOM 1344 C CA . ARG A 1 175 ? 66.285 -18.254 -34.253 1.00 48.47 175 ARG A CA 1
ATOM 1345 C C . ARG A 1 175 ? 67.263 -19.416 -34.026 1.00 48.47 175 ARG A C 1
ATOM 1347 O O . ARG A 1 175 ? 68.031 -19.371 -33.071 1.00 48.47 175 ARG A O 1
ATOM 1354 N N . GLY A 1 176 ? 67.378 -20.297 -35.024 1.00 42.41 176 GLY A N 1
ATOM 1355 C CA . GLY A 1 176 ? 68.651 -20.940 -35.386 1.00 42.41 176 GLY A CA 1
ATOM 1356 C C . GLY A 1 176 ? 68.769 -22.446 -35.127 1.00 42.41 176 GLY A C 1
ATOM 1357 O O . GLY A 1 176 ? 69.124 -22.863 -34.034 1.00 42.41 176 GLY A O 1
ATOM 1358 N N . GLY A 1 177 ? 68.603 -23.255 -36.180 1.00 40.25 177 GLY A N 1
ATOM 1359 C CA . GLY A 1 177 ? 68.946 -24.683 -36.158 1.00 40.25 177 GLY A CA 1
ATOM 1360 C C . GLY A 1 177 ? 68.380 -25.451 -37.353 1.00 40.25 177 GLY A C 1
ATOM 1361 O O . GLY A 1 177 ? 67.199 -25.772 -37.385 1.00 40.25 177 GLY A O 1
ATOM 1362 N N . ARG A 1 178 ? 69.210 -25.757 -38.359 1.00 53.34 178 ARG A N 1
ATOM 1363 C CA . ARG A 1 178 ? 68.815 -26.639 -39.473 1.00 53.34 178 ARG A CA 1
ATOM 1364 C C . ARG A 1 178 ? 68.847 -28.102 -39.005 1.00 53.34 178 ARG A C 1
ATOM 1366 O O . ARG A 1 178 ? 69.933 -28.539 -38.646 1.00 53.34 178 ARG A O 1
ATOM 1373 N N . LEU A 1 179 ? 67.749 -28.858 -39.134 1.00 41.78 179 LEU A N 1
ATOM 1374 C CA . LEU A 1 179 ? 67.663 -30.154 -39.855 1.00 41.78 179 LEU A CA 1
ATOM 1375 C C . LEU A 1 179 ? 66.330 -30.889 -39.589 1.00 41.78 179 LEU A C 1
ATOM 1377 O O . LEU A 1 179 ? 66.016 -31.132 -38.435 1.00 41.78 179 LEU A O 1
ATOM 1381 N N . ARG A 1 180 ? 65.707 -31.383 -40.679 1.00 42.00 180 ARG A N 1
ATOM 1382 C CA . ARG A 1 180 ? 64.803 -32.562 -40.804 1.00 42.00 180 ARG A CA 1
ATOM 1383 C C . ARG A 1 180 ? 63.530 -32.637 -39.926 1.00 42.00 180 ARG A C 1
ATOM 1385 O O . ARG A 1 180 ? 63.536 -32.249 -38.777 1.00 42.00 180 ARG A O 1
ATOM 1392 N N . LEU A 1 181 ? 62.448 -33.323 -40.297 1.00 46.66 181 LEU A N 1
ATOM 1393 C CA . LEU A 1 181 ? 61.713 -33.691 -41.527 1.00 46.66 181 LEU A CA 1
ATOM 1394 C C . LEU A 1 181 ? 60.647 -34.712 -41.049 1.00 46.66 181 LEU A C 1
ATOM 1396 O O . LEU A 1 181 ? 60.942 -35.471 -40.133 1.00 46.66 181 LEU A O 1
ATOM 1400 N N . ALA A 1 182 ? 59.493 -34.792 -41.724 1.00 46.59 182 ALA A N 1
ATOM 1401 C CA . ALA A 1 182 ? 58.397 -35.761 -41.504 1.00 46.59 182 ALA A CA 1
ATOM 1402 C C . ALA A 1 182 ? 57.542 -35.571 -40.224 1.00 46.59 182 ALA A C 1
ATOM 1404 O O . ALA A 1 182 ? 57.990 -35.805 -39.110 1.00 46.59 182 ALA A O 1
ATOM 1405 N N . GLY A 1 183 ? 56.264 -35.202 -40.409 1.00 37.22 183 GLY A N 1
ATOM 1406 C CA . GLY A 1 183 ? 55.248 -35.214 -39.342 1.00 37.22 183 GLY A CA 1
ATOM 1407 C C . GLY A 1 183 ? 53.994 -34.374 -39.631 1.00 37.22 183 GLY A C 1
ATOM 1408 O O . GLY A 1 183 ? 52.885 -34.889 -39.589 1.00 37.22 183 GLY A O 1
ATOM 1409 N N . ALA A 1 184 ? 54.155 -33.092 -39.976 1.00 39.59 184 ALA A N 1
ATOM 1410 C CA . ALA A 1 184 ? 53.056 -32.110 -39.932 1.00 39.59 184 ALA A CA 1
ATOM 1411 C C . ALA A 1 184 ? 52.305 -31.847 -41.262 1.00 39.59 184 ALA A C 1
ATOM 1413 O O . ALA A 1 184 ? 51.385 -31.034 -41.305 1.00 39.59 184 ALA A O 1
ATOM 1414 N N . GLY A 1 185 ? 52.681 -32.504 -42.365 1.00 39.81 185 GLY A N 1
ATOM 1415 C CA . GLY A 1 185 ? 52.207 -32.139 -43.713 1.00 39.81 185 GLY A CA 1
ATOM 1416 C C . GLY A 1 185 ? 50.760 -32.519 -44.063 1.00 39.81 185 GLY A C 1
ATOM 1417 O O . GLY A 1 185 ? 50.249 -32.038 -45.069 1.00 39.81 185 GLY A O 1
ATOM 1418 N N . LEU A 1 186 ? 50.103 -33.377 -43.273 1.00 41.72 186 LEU A N 1
ATOM 1419 C CA . LEU A 1 186 ? 48.821 -33.997 -43.652 1.00 41.72 186 LEU A CA 1
ATOM 1420 C C . LEU A 1 186 ? 47.589 -33.347 -42.989 1.00 41.72 186 LEU A C 1
ATOM 1422 O O . LEU A 1 186 ? 46.491 -33.449 -43.524 1.00 41.72 186 LEU A O 1
ATOM 1426 N N . LEU A 1 187 ? 47.768 -32.615 -41.881 1.00 41.47 187 LEU A N 1
ATOM 1427 C CA . LEU A 1 187 ? 46.677 -31.899 -41.197 1.00 41.47 187 LEU A CA 1
ATOM 1428 C C . LEU A 1 187 ? 46.352 -30.541 -41.847 1.00 41.47 187 LEU A C 1
ATOM 1430 O O . LEU A 1 187 ? 45.181 -30.212 -42.024 1.00 41.47 187 LEU A O 1
ATOM 1434 N N . MET A 1 188 ? 47.363 -29.786 -42.292 1.00 41.56 188 MET A N 1
ATOM 1435 C CA . MET A 1 188 ? 47.152 -28.471 -42.929 1.00 41.56 188 MET A CA 1
ATOM 1436 C C . MET A 1 188 ? 46.441 -28.559 -44.291 1.00 41.56 188 MET A C 1
ATOM 1438 O O . MET A 1 188 ? 45.691 -27.655 -44.652 1.00 41.56 188 MET A O 1
ATOM 1442 N N . ALA A 1 189 ? 46.619 -29.654 -45.039 1.00 43.16 189 ALA A N 1
ATOM 1443 C CA . ALA A 1 189 ? 45.960 -29.840 -46.335 1.00 43.16 189 ALA A CA 1
ATOM 1444 C C . ALA A 1 189 ? 44.434 -30.037 -46.212 1.00 43.16 189 ALA A C 1
ATOM 1446 O O . ALA A 1 189 ? 43.686 -29.601 -47.086 1.00 43.16 189 ALA A O 1
ATOM 1447 N N . ALA A 1 190 ? 43.963 -30.653 -45.121 1.00 44.84 190 ALA A N 1
ATOM 1448 C CA . ALA A 1 190 ? 42.541 -30.909 -44.898 1.00 44.84 190 ALA A CA 1
ATOM 1449 C C . ALA A 1 190 ? 41.762 -29.639 -44.508 1.00 44.84 190 ALA A C 1
ATOM 1451 O O . ALA A 1 190 ? 40.630 -29.454 -44.949 1.00 44.84 190 ALA A O 1
ATOM 1452 N N . VAL A 1 191 ? 42.371 -28.743 -43.722 1.00 46.41 191 VAL A N 1
ATOM 1453 C CA . VAL A 1 191 ? 41.728 -27.492 -43.275 1.00 46.41 191 VAL A CA 1
ATOM 1454 C C . VAL A 1 191 ? 41.597 -26.492 -44.431 1.00 46.41 191 VAL A C 1
ATOM 1456 O O . VAL A 1 191 ? 40.526 -25.922 -44.638 1.00 46.41 191 VAL A O 1
ATOM 1459 N N . VAL A 1 192 ? 42.642 -26.341 -45.254 1.00 45.66 192 VAL A N 1
ATOM 1460 C CA . VAL A 1 192 ? 42.630 -25.424 -46.412 1.00 45.66 192 VAL A CA 1
ATOM 1461 C C . VAL A 1 192 ? 41.587 -25.834 -47.464 1.00 45.66 192 VAL A C 1
ATOM 1463 O O . VAL A 1 192 ? 40.946 -24.969 -48.059 1.00 45.66 192 VAL A O 1
ATOM 1466 N N . ALA A 1 193 ? 41.350 -27.137 -47.657 1.00 44.72 193 ALA A N 1
ATOM 1467 C CA . ALA A 1 193 ? 40.350 -27.631 -48.606 1.00 44.72 193 ALA A CA 1
ATOM 1468 C C . ALA A 1 193 ? 38.899 -27.281 -48.213 1.00 44.72 193 ALA A C 1
ATOM 1470 O O . ALA A 1 193 ? 38.076 -27.030 -49.090 1.00 44.72 193 ALA A O 1
ATOM 1471 N N . VAL A 1 194 ? 38.577 -27.229 -46.914 1.00 47.94 194 VAL A N 1
ATOM 1472 C CA . VAL A 1 194 ? 37.216 -26.909 -46.436 1.00 47.94 194 VAL A CA 1
ATOM 1473 C C . VAL A 1 194 ? 36.929 -25.405 -46.524 1.00 47.94 194 VAL A C 1
ATOM 1475 O O . VAL A 1 194 ? 35.840 -25.013 -46.941 1.00 47.94 194 VAL A O 1
ATOM 1478 N N . VAL A 1 195 ? 37.914 -24.556 -46.213 1.00 48.09 195 VAL A N 1
ATOM 1479 C CA . VAL A 1 195 ? 37.774 -23.090 -46.310 1.00 48.09 195 VAL A CA 1
ATOM 1480 C C . VAL A 1 195 ? 37.658 -22.628 -47.771 1.00 48.09 195 VAL A C 1
ATOM 1482 O O . VAL A 1 195 ? 36.858 -21.744 -48.079 1.00 48.09 195 VAL A O 1
ATOM 1485 N N . ALA A 1 196 ? 38.383 -23.268 -48.697 1.00 42.19 196 ALA A N 1
ATOM 1486 C CA . ALA A 1 196 ? 38.343 -22.924 -50.120 1.00 42.19 196 ALA A CA 1
ATOM 1487 C C . ALA A 1 196 ? 36.960 -23.131 -50.774 1.00 42.19 196 ALA A C 1
ATOM 1489 O O . ALA A 1 196 ? 36.592 -22.369 -51.665 1.00 42.19 196 ALA A O 1
ATOM 1490 N N . VAL A 1 197 ? 36.170 -24.116 -50.329 1.00 43.91 197 VAL A N 1
ATOM 1491 C CA . VAL A 1 197 ? 34.828 -24.381 -50.889 1.00 43.91 197 VAL A CA 1
ATOM 1492 C C . VAL A 1 197 ? 33.783 -23.377 -50.380 1.00 43.91 197 VAL A C 1
ATOM 1494 O O . VAL A 1 197 ? 32.864 -23.026 -51.118 1.00 43.91 197 VAL A O 1
ATOM 1497 N N . ALA A 1 198 ? 33.936 -22.858 -49.158 1.00 41.22 198 ALA A N 1
ATOM 1498 C CA . ALA A 1 198 ? 33.030 -21.849 -48.602 1.00 41.22 198 ALA A CA 1
ATOM 1499 C C . ALA A 1 198 ? 33.219 -20.453 -49.233 1.00 41.22 198 ALA A C 1
ATOM 1501 O O . ALA A 1 198 ? 32.252 -19.707 -49.378 1.00 41.22 198 ALA A O 1
ATOM 1502 N N . ALA A 1 199 ? 34.444 -20.106 -49.641 1.00 39.72 199 ALA A N 1
ATOM 1503 C CA . ALA A 1 199 ? 34.761 -18.792 -50.208 1.00 39.72 199 ALA A CA 1
ATOM 1504 C C . ALA A 1 199 ? 34.237 -18.578 -51.645 1.00 39.72 199 ALA A C 1
ATOM 1506 O O . ALA A 1 199 ? 33.996 -17.442 -52.046 1.00 39.72 199 ALA A O 1
ATOM 1507 N N . VAL A 1 200 ? 34.031 -19.649 -52.421 1.00 41.91 200 VAL A N 1
ATOM 1508 C CA . VAL A 1 200 ? 33.654 -19.565 -53.850 1.00 41.91 200 VAL A CA 1
ATOM 1509 C C . VAL A 1 200 ? 32.174 -19.202 -54.072 1.00 41.91 200 VAL A C 1
ATOM 1511 O O . VAL A 1 200 ? 31.818 -18.737 -55.150 1.00 41.91 200 VAL A O 1
ATOM 1514 N N . PHE A 1 201 ? 31.308 -19.349 -53.063 1.00 42.38 201 PHE A N 1
ATOM 1515 C CA . PHE A 1 201 ? 29.856 -19.135 -53.195 1.00 42.38 201 PHE A CA 1
ATOM 1516 C C . PHE A 1 201 ? 29.335 -17.758 -52.734 1.00 42.38 201 PHE A C 1
ATOM 1518 O O . PHE A 1 201 ? 28.126 -17.541 -52.756 1.00 42.38 201 PHE A O 1
ATOM 1525 N N . LEU A 1 202 ? 30.203 -16.824 -52.317 1.00 39.09 202 LEU A N 1
ATOM 1526 C CA . LEU A 1 202 ? 29.790 -15.547 -51.699 1.00 39.09 202 LEU A CA 1
ATOM 1527 C C . LEU A 1 202 ? 30.300 -14.269 -52.397 1.00 39.09 202 LEU A C 1
ATOM 1529 O O . LEU A 1 202 ? 30.263 -13.199 -51.793 1.00 39.09 202 LEU A O 1
ATOM 1533 N N . MET A 1 203 ? 30.746 -14.340 -53.658 1.00 37.00 203 MET A N 1
ATOM 1534 C CA . MET A 1 203 ? 31.164 -13.151 -54.424 1.00 37.00 203 MET A CA 1
ATOM 1535 C C . MET A 1 203 ? 30.573 -13.093 -55.840 1.00 37.00 203 MET A C 1
ATOM 1537 O O . MET A 1 203 ? 31.241 -13.424 -56.817 1.00 37.00 203 MET A O 1
ATOM 1541 N N . GLN A 1 204 ? 29.335 -12.598 -55.939 1.00 40.50 204 GLN A N 1
ATOM 1542 C CA . GLN A 1 204 ? 28.818 -11.857 -57.100 1.00 40.50 204 GLN A CA 1
ATOM 1543 C C . GLN A 1 204 ? 27.906 -10.726 -56.586 1.00 40.50 204 GLN A C 1
ATOM 1545 O O . GLN A 1 204 ? 26.973 -10.995 -55.832 1.00 40.50 204 GLN A O 1
ATOM 1550 N N . GLY A 1 205 ? 28.201 -9.474 -56.954 1.00 31.45 205 GLY A N 1
ATOM 1551 C CA . GLY A 1 205 ? 27.488 -8.271 -56.496 1.00 31.45 205 GLY A CA 1
ATOM 1552 C C . GLY A 1 205 ? 28.293 -6.998 -56.793 1.00 31.45 205 GLY A C 1
ATOM 1553 O O . GLY A 1 205 ? 29.247 -6.715 -56.081 1.00 31.45 205 GLY A O 1
ATOM 1554 N N . ASP A 1 206 ? 27.913 -6.306 -57.868 1.00 30.16 206 ASP A N 1
ATOM 1555 C CA . ASP A 1 206 ? 28.666 -5.322 -58.670 1.00 30.16 206 ASP A CA 1
ATOM 1556 C C . ASP A 1 206 ? 29.404 -4.137 -57.998 1.00 30.16 206 ASP A C 1
ATOM 1558 O O . ASP A 1 206 ? 29.032 -3.616 -56.947 1.00 30.16 206 ASP A O 1
ATOM 1562 N N . ASP A 1 207 ? 30.411 -3.653 -58.739 1.00 40.72 207 ASP A N 1
ATOM 1563 C CA . ASP A 1 207 ? 31.115 -2.368 -58.602 1.00 40.72 207 ASP A CA 1
ATOM 1564 C C . ASP A 1 207 ? 30.226 -1.134 -58.898 1.00 40.72 207 ASP A C 1
ATOM 1566 O O . ASP A 1 207 ? 29.332 -1.200 -59.740 1.00 40.72 207 ASP A O 1
ATOM 1570 N N . THR A 1 208 ? 30.566 0.051 -58.350 1.00 39.28 208 THR A N 1
ATOM 1571 C CA . THR A 1 208 ? 31.160 1.181 -59.132 1.00 39.28 208 THR A CA 1
ATOM 1572 C C . THR A 1 208 ? 31.302 2.523 -58.367 1.00 39.28 208 THR A C 1
ATOM 1574 O O . THR A 1 208 ? 30.329 3.248 -58.219 1.00 39.28 208 THR A O 1
ATOM 1577 N N . ALA A 1 209 ? 32.561 2.900 -58.059 1.00 34.59 209 ALA A N 1
ATOM 1578 C CA . ALA A 1 209 ? 33.158 4.267 -58.067 1.00 34.59 209 ALA A CA 1
ATOM 1579 C C . ALA A 1 209 ? 32.554 5.434 -57.218 1.00 34.59 209 ALA A C 1
ATOM 1581 O O . ALA A 1 209 ? 31.420 5.349 -56.762 1.00 34.59 209 ALA A O 1
ATOM 1582 N N . PRO A 1 210 ? 33.247 6.597 -57.068 1.00 45.53 210 PRO A N 1
ATOM 1583 C CA . PRO A 1 210 ? 34.684 6.926 -57.198 1.00 45.53 210 PRO A CA 1
ATOM 1584 C C . PRO A 1 210 ? 35.301 7.474 -55.868 1.00 45.53 210 PRO A C 1
ATOM 1586 O O . PRO A 1 210 ? 34.590 7.585 -54.871 1.00 45.53 210 PRO A O 1
ATOM 1589 N N . PRO A 1 211 ? 36.609 7.816 -55.808 1.00 48.34 211 PRO A N 1
ATOM 1590 C CA . PRO A 1 211 ? 37.240 8.364 -54.599 1.00 48.34 211 PRO A CA 1
ATOM 1591 C C . PRO A 1 211 ? 37.245 9.905 -54.557 1.00 48.34 211 PRO A C 1
ATOM 1593 O O . PRO A 1 211 ? 37.644 10.539 -55.532 1.00 48.34 211 PRO A O 1
ATOM 1596 N N . ASP A 1 212 ? 36.918 10.485 -53.398 1.00 39.16 212 ASP A N 1
ATOM 1597 C CA . ASP A 1 212 ? 37.184 11.897 -53.080 1.00 39.16 212 ASP A CA 1
ATOM 1598 C C . ASP A 1 212 ? 38.328 12.013 -52.059 1.00 39.16 212 ASP A C 1
ATOM 1600 O O . ASP A 1 212 ? 38.201 11.612 -50.899 1.00 39.16 212 ASP A O 1
ATOM 1604 N N . ASP A 1 213 ? 39.442 12.608 -52.489 1.00 44.16 213 ASP A N 1
ATOM 1605 C CA . ASP A 1 213 ? 40.513 13.066 -51.604 1.00 44.16 213 ASP A CA 1
ATOM 1606 C C . ASP A 1 213 ? 40.038 14.283 -50.796 1.00 44.16 213 ASP A C 1
ATOM 1608 O O . ASP A 1 213 ? 39.799 15.355 -51.352 1.00 44.16 213 ASP A O 1
ATOM 1612 N N . ASN A 1 214 ? 39.993 14.166 -49.467 1.00 39.78 214 ASN A N 1
ATOM 1613 C CA . ASN A 1 214 ? 39.979 15.328 -48.580 1.00 39.78 214 ASN A CA 1
ATOM 1614 C C . ASN A 1 214 ? 40.907 15.108 -47.382 1.00 39.78 214 ASN A C 1
ATOM 1616 O O . ASN A 1 214 ? 40.628 14.336 -46.465 1.00 39.78 214 ASN A O 1
ATOM 1620 N N . VAL A 1 215 ? 42.032 15.824 -47.398 1.00 40.31 215 VAL A N 1
ATOM 1621 C CA . VAL A 1 215 ? 43.034 15.821 -46.328 1.00 40.31 215 VAL A CA 1
ATOM 1622 C C . VAL A 1 215 ? 42.461 16.520 -45.095 1.00 40.31 215 VAL A C 1
ATOM 1624 O O . VAL A 1 215 ? 42.386 17.748 -45.040 1.00 40.31 215 VAL A O 1
ATOM 1627 N N . ILE A 1 216 ? 42.091 15.740 -44.079 1.00 39.44 216 ILE A N 1
ATOM 1628 C CA . ILE A 1 216 ? 41.697 16.274 -42.773 1.00 39.44 216 ILE A CA 1
ATOM 1629 C C . ILE A 1 216 ? 42.952 16.788 -42.060 1.00 39.44 216 ILE A C 1
ATOM 1631 O O . ILE A 1 216 ? 43.764 16.015 -41.550 1.00 39.44 216 ILE A O 1
ATOM 1635 N N . VAL A 1 217 ? 43.104 18.111 -42.007 1.00 45.00 217 VAL A N 1
ATOM 1636 C CA . VAL A 1 217 ? 44.081 18.767 -41.131 1.00 45.00 217 VAL A CA 1
ATOM 1637 C C . VAL A 1 217 ? 43.580 18.636 -39.686 1.00 45.00 217 VAL A C 1
ATOM 1639 O O . VAL A 1 217 ? 42.468 19.089 -39.405 1.00 45.00 217 VAL A O 1
ATOM 1642 N N . PRO A 1 218 ? 44.349 18.042 -38.754 1.00 45.38 218 PRO A N 1
ATOM 1643 C CA . PRO A 1 218 ? 43.924 17.953 -37.363 1.00 45.38 218 PRO A CA 1
ATOM 1644 C C . PRO A 1 218 ? 43.848 19.363 -36.752 1.00 45.38 218 PRO A C 1
ATOM 1646 O O . PRO A 1 218 ? 44.809 20.130 -36.880 1.00 45.38 218 PRO A O 1
ATOM 1649 N N . PRO A 1 219 ? 42.738 19.736 -36.086 1.00 48.78 219 PRO A N 1
ATOM 1650 C CA . PRO A 1 219 ? 42.653 21.022 -35.408 1.00 48.78 219 PRO A CA 1
ATOM 1651 C C . PRO A 1 219 ? 43.684 21.093 -34.266 1.00 48.78 219 PRO A C 1
ATOM 1653 O O . PRO A 1 219 ? 43.972 20.073 -33.631 1.00 48.78 219 PRO A O 1
ATOM 1656 N N . PRO A 1 220 ? 44.250 22.281 -33.978 1.00 53.12 220 PRO A N 1
ATOM 1657 C CA . PRO A 1 220 ? 45.160 22.451 -32.850 1.00 53.12 220 PRO A CA 1
ATOM 1658 C C . PRO A 1 220 ? 44.450 22.094 -31.534 1.00 53.12 220 PRO A C 1
ATOM 1660 O O . PRO A 1 220 ? 43.241 22.317 -31.419 1.00 53.12 220 PRO A O 1
ATOM 1663 N N . PRO A 1 221 ? 45.175 21.557 -30.534 1.00 41.72 221 PRO A N 1
ATOM 1664 C CA . PRO A 1 221 ? 44.570 21.040 -29.314 1.00 41.72 221 PRO A CA 1
ATOM 1665 C C . PRO A 1 221 ? 43.782 22.136 -28.598 1.00 41.72 221 PRO A C 1
ATOM 1667 O O . PRO A 1 221 ? 44.347 23.115 -28.106 1.00 41.72 221 PRO A O 1
ATOM 1670 N N . THR A 1 222 ? 42.465 21.955 -28.536 1.00 40.66 222 THR A N 1
ATOM 1671 C CA . THR A 1 222 ? 41.581 22.792 -27.732 1.00 40.66 222 THR A CA 1
ATOM 1672 C C . THR A 1 222 ? 42.032 22.683 -26.281 1.00 40.66 222 THR A C 1
ATOM 1674 O O . THR A 1 222 ? 42.024 21.590 -25.714 1.00 40.66 222 THR A O 1
ATOM 1677 N N . GLN A 1 223 ? 42.444 23.799 -25.674 1.00 36.81 223 GLN A N 1
ATOM 1678 C CA . GLN A 1 223 ? 42.685 23.830 -24.236 1.00 36.81 223 GLN A CA 1
ATOM 1679 C C . GLN A 1 223 ? 41.342 23.651 -23.531 1.00 36.81 223 GLN A C 1
ATOM 1681 O O . GLN A 1 223 ? 40.578 24.601 -23.369 1.00 36.81 223 GLN A O 1
ATOM 1686 N N . VAL A 1 224 ? 41.054 22.409 -23.148 1.00 33.50 224 VAL A N 1
ATOM 1687 C CA . VAL A 1 224 ? 39.968 22.088 -22.228 1.00 33.50 224 VAL A CA 1
ATOM 1688 C C . VAL A 1 224 ? 40.282 22.836 -20.928 1.00 33.50 224 VAL A C 1
ATOM 1690 O O . VAL A 1 224 ? 41.361 22.610 -20.368 1.00 33.50 224 VAL A O 1
ATOM 1693 N N . PRO A 1 225 ? 39.417 23.756 -20.456 1.00 38.84 225 PRO A N 1
ATOM 1694 C CA . PRO A 1 225 ? 39.618 24.362 -19.147 1.00 38.84 225 PRO A CA 1
ATOM 1695 C C . PRO A 1 225 ? 39.666 23.232 -18.111 1.00 38.84 225 PRO A C 1
ATOM 1697 O O . PRO A 1 225 ? 38.898 22.275 -18.248 1.00 38.84 225 PRO A O 1
ATOM 1700 N N . PRO A 1 226 ? 40.564 23.288 -17.109 1.00 32.22 226 PRO A N 1
ATOM 1701 C CA . PRO A 1 226 ? 40.636 22.233 -16.107 1.00 32.22 226 PRO A CA 1
ATOM 1702 C C . PRO A 1 226 ? 39.238 22.036 -15.508 1.00 32.22 226 PRO A C 1
ATOM 1704 O O . PRO A 1 226 ? 38.576 23.040 -15.219 1.00 32.22 226 PRO A O 1
ATOM 1707 N N . PRO A 1 227 ? 38.760 20.784 -15.365 1.00 34.06 227 PRO A N 1
ATOM 1708 C CA . PRO A 1 227 ? 37.443 20.544 -14.800 1.00 34.06 227 PRO A CA 1
ATOM 1709 C C . PRO A 1 227 ? 37.359 21.249 -13.442 1.00 34.06 227 PRO A C 1
ATOM 1711 O O . PRO A 1 227 ? 38.358 21.250 -12.710 1.00 34.06 227 PRO A O 1
ATOM 1714 N N . PRO A 1 228 ? 36.213 21.871 -13.098 1.00 34.66 228 PRO A N 1
ATOM 1715 C CA . PRO A 1 228 ? 36.035 22.425 -11.766 1.00 34.66 228 PRO A CA 1
ATOM 1716 C C . PRO A 1 228 ? 36.356 21.313 -10.772 1.00 34.66 228 PRO A C 1
ATOM 1718 O O . PRO A 1 228 ? 35.843 20.202 -10.910 1.00 34.66 228 PRO A O 1
ATOM 1721 N N . VAL A 1 229 ? 37.268 21.590 -9.837 1.00 31.72 229 VAL A N 1
ATOM 1722 C CA . VAL A 1 229 ? 37.741 20.587 -8.881 1.00 31.72 229 VAL A CA 1
ATOM 1723 C C . VAL A 1 229 ? 36.531 20.126 -8.082 1.00 31.72 229 VAL A C 1
ATOM 1725 O O . VAL A 1 229 ? 36.050 20.855 -7.215 1.00 31.72 229 VAL A O 1
ATOM 1728 N N . ALA A 1 230 ? 36.022 18.938 -8.411 1.00 37.00 230 ALA A N 1
ATOM 1729 C CA . ALA A 1 230 ? 34.971 18.305 -7.643 1.00 37.00 230 ALA A CA 1
ATOM 1730 C C . ALA A 1 230 ? 35.482 18.186 -6.206 1.00 37.00 230 ALA A C 1
ATOM 1732 O O . ALA A 1 230 ? 36.563 17.632 -5.976 1.00 37.00 230 ALA A O 1
ATOM 1733 N N . ALA A 1 231 ? 34.740 18.757 -5.256 1.00 42.47 231 ALA A N 1
ATOM 1734 C CA . ALA A 1 231 ? 35.040 18.570 -3.846 1.00 42.47 231 ALA A CA 1
ATOM 1735 C C . ALA A 1 231 ? 35.089 17.060 -3.582 1.00 42.47 231 ALA A C 1
ATOM 1737 O O . ALA A 1 231 ? 34.213 16.324 -4.035 1.00 42.47 231 ALA A O 1
ATOM 1738 N N . ALA A 1 232 ? 36.163 16.592 -2.947 1.00 46.38 232 ALA A N 1
ATOM 1739 C CA . ALA A 1 232 ? 36.464 15.169 -2.885 1.00 46.38 232 ALA A CA 1
ATOM 1740 C C . ALA A 1 232 ? 35.454 14.433 -1.991 1.00 46.38 232 ALA A C 1
ATOM 1742 O O . ALA A 1 232 ? 35.622 14.358 -0.775 1.00 46.38 232 ALA A O 1
ATOM 1743 N N . CYS A 1 233 ? 34.419 13.882 -2.620 1.00 46.91 233 CYS A N 1
ATOM 1744 C CA . CYS A 1 233 ? 33.468 12.958 -2.024 1.00 46.91 233 CYS A CA 1
ATOM 1745 C C . CYS A 1 233 ? 34.222 11.775 -1.389 1.00 46.91 233 CYS A C 1
ATOM 1747 O O . CYS A 1 233 ? 34.872 10.994 -2.086 1.00 46.91 233 CYS A O 1
ATOM 1749 N N . LEU A 1 234 ? 34.176 11.674 -0.058 1.00 48.38 234 LEU A N 1
ATOM 1750 C CA . LEU A 1 234 ? 34.974 10.716 0.709 1.00 48.38 234 LEU A CA 1
ATOM 1751 C C . LEU A 1 234 ? 34.285 9.348 0.788 1.00 48.38 234 LEU A C 1
ATOM 1753 O O . LEU A 1 234 ? 33.157 9.272 1.267 1.00 48.38 234 LEU A O 1
ATOM 1757 N N . ALA A 1 235 ? 34.947 8.282 0.330 1.00 44.66 235 ALA A N 1
ATOM 1758 C CA . ALA A 1 235 ? 34.363 6.939 0.268 1.00 44.66 235 ALA A CA 1
ATOM 1759 C C . ALA A 1 235 ? 34.223 6.279 1.649 1.00 44.66 235 ALA A C 1
ATOM 1761 O O . ALA A 1 235 ? 35.174 6.248 2.432 1.00 44.66 235 ALA A O 1
ATOM 1762 N N . LEU A 1 236 ? 33.042 5.714 1.906 1.00 43.47 236 LEU A N 1
ATOM 1763 C CA . LEU A 1 236 ? 32.682 4.946 3.095 1.00 43.47 236 LEU A CA 1
ATOM 1764 C C . LEU A 1 236 ? 32.092 3.593 2.668 1.00 43.47 236 LEU A C 1
ATOM 1766 O O . LEU A 1 236 ? 31.018 3.531 2.068 1.00 43.47 236 LEU A O 1
ATOM 1770 N N . GLU A 1 237 ? 32.785 2.502 2.994 1.00 39.09 237 GLU A N 1
ATOM 1771 C CA . GLU A 1 237 ? 32.285 1.136 2.802 1.00 39.09 237 GLU A CA 1
ATOM 1772 C C . GLU A 1 237 ? 31.316 0.786 3.939 1.00 39.09 237 GLU A C 1
ATOM 1774 O O . GLU A 1 237 ? 31.727 0.626 5.085 1.00 39.09 237 GLU A O 1
ATOM 1779 N N . PHE A 1 238 ? 30.016 0.695 3.651 1.00 36.59 238 PHE A N 1
ATOM 1780 C CA . PHE A 1 238 ? 29.007 0.354 4.659 1.00 36.59 238 PHE A CA 1
ATOM 1781 C C . PHE A 1 238 ? 28.908 -1.170 4.877 1.00 36.59 238 PHE A C 1
ATOM 1783 O O . PHE A 1 238 ? 29.040 -1.925 3.914 1.00 36.59 238 PHE A O 1
ATOM 1790 N N . PRO A 1 239 ? 28.606 -1.641 6.107 1.00 35.91 239 PRO A N 1
ATOM 1791 C CA . PRO A 1 239 ? 28.215 -0.861 7.285 1.00 35.91 239 PRO A CA 1
ATOM 1792 C C . PRO A 1 239 ? 29.401 -0.320 8.109 1.00 35.91 239 PRO A C 1
ATOM 1794 O O . PRO A 1 239 ? 30.301 -1.063 8.490 1.00 35.91 239 PRO A O 1
ATOM 1797 N N . VAL A 1 240 ? 29.331 0.961 8.486 1.00 38.44 240 VAL A N 1
ATOM 1798 C CA . VAL A 1 240 ? 30.223 1.612 9.467 1.00 38.44 240 VAL A CA 1
ATOM 1799 C C . VAL A 1 240 ? 29.410 2.243 10.595 1.00 38.44 240 VAL A C 1
ATOM 1801 O O . VAL A 1 240 ? 28.262 2.637 10.392 1.00 38.44 240 VAL A O 1
ATOM 1804 N N . SER A 1 241 ? 29.996 2.345 11.792 1.00 42.06 241 SER A N 1
ATOM 1805 C CA . SER A 1 241 ? 29.368 3.059 12.907 1.00 42.06 241 SER A CA 1
ATOM 1806 C C . SER A 1 241 ? 29.383 4.574 12.684 1.00 42.06 241 SER A C 1
ATOM 1808 O O . SER A 1 241 ? 30.252 5.114 11.994 1.00 42.06 241 SER A O 1
ATOM 1810 N N . LEU A 1 242 ? 28.427 5.267 13.309 1.00 41.16 242 LEU A N 1
ATOM 1811 C CA . LEU A 1 242 ? 28.282 6.721 13.213 1.00 41.16 242 LEU A CA 1
ATOM 1812 C C . LEU A 1 242 ? 29.578 7.453 13.601 1.00 41.16 242 LEU A C 1
ATOM 1814 O O . LEU A 1 242 ? 29.988 8.373 12.901 1.00 41.16 242 LEU A O 1
ATOM 1818 N N . ASP A 1 243 ? 30.260 6.986 14.648 1.00 45.91 243 ASP A N 1
ATOM 1819 C CA . ASP A 1 243 ? 31.525 7.552 15.135 1.00 45.91 243 ASP A CA 1
ATOM 1820 C C . ASP A 1 243 ? 32.638 7.503 14.071 1.00 45.91 243 ASP A C 1
ATOM 1822 O O . ASP A 1 243 ? 33.429 8.437 13.946 1.00 45.91 243 ASP A O 1
ATOM 1826 N N . VAL A 1 244 ? 32.686 6.430 13.269 1.00 49.59 244 VAL A N 1
ATOM 1827 C CA . VAL A 1 244 ? 33.669 6.255 12.184 1.00 49.59 244 VAL A CA 1
ATOM 1828 C C . VAL A 1 244 ? 33.349 7.183 11.011 1.00 49.59 244 VAL A C 1
ATOM 1830 O O . VAL A 1 244 ? 34.254 7.829 10.484 1.00 49.59 244 VAL A O 1
ATOM 1833 N N . ALA A 1 245 ? 32.071 7.314 10.642 1.00 46.09 245 ALA A N 1
ATOM 1834 C CA . ALA A 1 245 ? 31.638 8.256 9.608 1.00 46.09 245 ALA A CA 1
ATOM 1835 C C . ALA A 1 245 ? 31.881 9.722 10.026 1.00 46.09 245 ALA A C 1
ATOM 1837 O O . ALA A 1 245 ? 32.377 10.521 9.234 1.00 46.09 245 ALA A O 1
ATOM 1838 N N . GLN A 1 246 ? 31.612 10.075 11.288 1.00 51.50 246 GLN A N 1
ATOM 1839 C CA . GLN A 1 246 ? 31.901 11.405 11.836 1.00 51.50 246 GLN A CA 1
ATOM 1840 C C . GLN A 1 246 ? 33.408 11.701 11.864 1.00 51.50 246 GLN A C 1
ATOM 1842 O O . GLN A 1 246 ? 33.823 12.788 11.461 1.00 51.50 246 GLN A O 1
ATOM 1847 N N . ALA A 1 247 ? 34.234 10.738 12.287 1.00 53.34 247 ALA A N 1
ATOM 1848 C CA . ALA A 1 247 ? 35.689 10.889 12.328 1.00 53.34 247 ALA A CA 1
ATOM 1849 C C . ALA A 1 247 ? 36.321 11.076 10.936 1.00 53.34 247 ALA A C 1
ATOM 1851 O O . ALA A 1 247 ? 37.351 11.739 10.810 1.00 53.34 247 ALA A O 1
ATOM 1852 N N . ALA A 1 248 ? 35.699 10.524 9.893 1.00 51.84 248 ALA A N 1
ATOM 1853 C CA . ALA A 1 248 ? 36.152 10.649 8.513 1.00 51.84 248 ALA A CA 1
ATOM 1854 C C . ALA A 1 248 ? 35.844 12.033 7.891 1.00 51.84 248 ALA A C 1
ATOM 1856 O O . ALA A 1 248 ? 36.574 12.491 7.014 1.00 51.84 248 ALA A O 1
ATOM 1857 N N . CYS A 1 249 ? 34.801 12.727 8.363 1.00 48.47 249 CYS A N 1
ATOM 1858 C CA . CYS A 1 249 ? 34.232 13.927 7.729 1.00 48.47 249 CYS A CA 1
ATOM 1859 C C . CYS A 1 249 ? 34.535 15.262 8.455 1.00 48.47 249 CYS A C 1
ATOM 1861 O O . CYS A 1 249 ? 33.827 16.251 8.257 1.00 48.47 249 CYS A O 1
ATOM 1863 N N . ILE A 1 250 ? 35.551 15.322 9.326 1.00 49.56 250 ILE A N 1
ATOM 1864 C CA . ILE A 1 250 ? 35.743 16.444 10.269 1.00 49.56 250 ILE A CA 1
ATOM 1865 C C . ILE A 1 250 ? 36.071 17.785 9.581 1.00 49.56 250 ILE A C 1
ATOM 1867 O O . ILE A 1 250 ? 37.214 18.020 9.200 1.00 49.56 250 ILE A O 1
ATOM 1871 N N . GLN A 1 251 ? 35.100 18.711 9.582 1.00 37.50 251 GLN A N 1
ATOM 1872 C CA . GLN A 1 251 ? 35.183 20.039 10.241 1.00 37.50 251 GLN A CA 1
ATOM 1873 C C . GLN A 1 251 ? 33.770 20.613 10.549 1.00 37.50 251 GLN A C 1
ATOM 1875 O O . GLN A 1 251 ? 33.464 21.759 10.227 1.00 37.50 251 GLN A O 1
ATOM 1880 N N . GLY A 1 252 ? 32.875 19.842 11.182 1.00 37.22 252 GLY A N 1
ATOM 1881 C CA . GLY A 1 252 ? 31.542 20.341 11.560 1.00 37.22 252 GLY A CA 1
ATOM 1882 C C . GLY A 1 252 ? 30.703 19.345 12.366 1.00 37.22 252 GLY A C 1
ATOM 1883 O O . GLY A 1 252 ? 30.960 18.147 12.334 1.00 37.22 252 GLY A O 1
ATOM 1884 N N . THR A 1 253 ? 29.707 19.842 13.105 1.00 33.25 253 THR A N 1
ATOM 1885 C CA . THR A 1 253 ? 28.911 19.078 14.092 1.00 33.25 253 THR A CA 1
ATOM 1886 C C . THR A 1 253 ? 27.638 18.421 13.537 1.00 33.25 253 THR A C 1
ATOM 1888 O O . THR A 1 253 ? 26.736 18.103 14.307 1.00 33.25 253 THR A O 1
ATOM 1891 N N . ALA A 1 254 ? 27.541 18.203 12.223 1.00 41.00 254 ALA A N 1
ATOM 1892 C CA . ALA A 1 254 ? 26.466 17.417 11.613 1.00 41.00 254 ALA A CA 1
ATOM 1893 C C . ALA A 1 254 ? 26.950 16.730 10.327 1.00 41.00 254 ALA A C 1
ATOM 1895 O O . ALA A 1 254 ? 27.559 17.370 9.469 1.00 41.00 254 ALA A O 1
ATOM 1896 N N . LEU A 1 255 ? 26.647 15.437 10.183 1.00 34.62 255 LEU A N 1
ATOM 1897 C CA . LEU A 1 255 ? 26.763 14.726 8.910 1.00 34.62 255 LEU A CA 1
ATOM 1898 C C . LEU A 1 255 ? 25.626 15.173 7.983 1.00 34.62 255 LEU A C 1
ATOM 1900 O O . LEU A 1 255 ? 24.467 15.204 8.391 1.00 34.62 255 LEU A O 1
ATOM 1904 N N . ARG A 1 256 ? 25.950 15.464 6.722 1.00 40.97 256 ARG A N 1
ATOM 1905 C CA . ARG A 1 256 ? 24.972 15.628 5.641 1.00 40.97 256 ARG A CA 1
ATOM 1906 C C . ARG A 1 256 ? 25.499 15.002 4.360 1.00 40.97 256 ARG A C 1
ATOM 1908 O O . ARG A 1 256 ? 26.611 15.306 3.945 1.00 40.97 256 ARG A O 1
ATOM 1915 N N . PHE A 1 257 ? 24.700 14.180 3.697 1.00 40.38 257 PHE A N 1
ATOM 1916 C CA . PHE A 1 257 ? 25.052 13.613 2.396 1.00 40.38 257 PHE A CA 1
ATOM 1917 C C . PHE A 1 257 ? 24.776 14.634 1.280 1.00 40.38 257 PHE A C 1
ATOM 1919 O O . PHE A 1 257 ? 23.671 15.174 1.204 1.00 40.38 257 PHE A O 1
ATOM 1926 N N . ASP A 1 258 ? 25.779 14.915 0.441 1.00 43.19 258 ASP A N 1
ATOM 1927 C CA . ASP A 1 258 ? 25.633 15.792 -0.730 1.00 43.19 258 ASP A CA 1
ATOM 1928 C C . ASP A 1 258 ? 25.073 14.956 -1.900 1.00 43.19 258 ASP A C 1
ATOM 1930 O O . ASP A 1 258 ? 25.654 13.920 -2.216 1.00 43.19 258 ASP A O 1
ATOM 1934 N N . PRO A 1 259 ? 23.968 15.348 -2.559 1.00 43.97 259 PRO A N 1
ATOM 1935 C CA . PRO A 1 259 ? 23.381 14.571 -3.655 1.00 43.97 259 PRO A CA 1
ATOM 1936 C C . PRO A 1 259 ? 24.250 14.505 -4.926 1.00 43.97 259 PRO A C 1
ATOM 1938 O O . PRO A 1 259 ? 23.955 13.713 -5.816 1.00 43.97 259 PRO A O 1
ATOM 1941 N N . ASN A 1 260 ? 25.318 15.304 -5.031 1.00 46.34 260 ASN A N 1
ATOM 1942 C CA . ASN A 1 260 ? 26.303 15.214 -6.118 1.00 46.34 260 ASN A CA 1
ATOM 1943 C C . ASN A 1 260 ? 27.384 14.150 -5.856 1.00 46.34 260 ASN A C 1
ATOM 1945 O O . ASN A 1 260 ? 28.205 13.870 -6.732 1.00 46.34 260 ASN A O 1
ATOM 1949 N N . CYS A 1 261 ? 27.416 13.584 -4.650 1.00 41.97 261 CYS A N 1
ATOM 1950 C CA . CYS A 1 261 ? 28.379 12.575 -4.248 1.00 41.97 261 CYS A CA 1
ATOM 1951 C C . CYS A 1 261 ? 27.872 11.157 -4.605 1.00 41.97 261 CYS A C 1
ATOM 1953 O O . CYS A 1 261 ? 26.720 10.832 -4.310 1.00 41.97 261 CYS A O 1
ATOM 1955 N N . PRO A 1 262 ? 28.693 10.292 -5.243 1.00 44.50 262 PRO A N 1
ATOM 1956 C CA . PRO A 1 262 ? 28.300 8.919 -5.567 1.00 44.50 262 PRO A CA 1
ATOM 1957 C C . PRO A 1 262 ? 27.872 8.114 -4.334 1.00 44.50 262 PRO A C 1
ATOM 1959 O O . PRO A 1 262 ? 28.382 8.333 -3.232 1.00 44.50 262 PRO A O 1
ATOM 1962 N N . THR A 1 263 ? 26.987 7.133 -4.526 1.00 44.59 263 THR A N 1
ATOM 1963 C CA . THR A 1 263 ? 26.511 6.220 -3.475 1.00 44.59 263 THR A CA 1
ATOM 1964 C C . THR A 1 263 ? 27.678 5.688 -2.633 1.00 44.59 263 THR A C 1
ATOM 1966 O O . THR A 1 263 ? 28.531 4.967 -3.144 1.00 44.59 263 THR A O 1
ATOM 1969 N N . GLY A 1 264 ? 27.719 6.070 -1.349 1.00 41.16 264 GLY A N 1
ATOM 1970 C CA . GLY A 1 264 ? 28.830 5.771 -0.432 1.00 41.16 264 GLY A CA 1
ATOM 1971 C C . GLY A 1 264 ? 29.757 6.950 -0.081 1.00 41.16 264 GLY A C 1
ATOM 1972 O O . GLY A 1 264 ? 30.851 6.699 0.413 1.00 41.16 264 GLY A O 1
ATOM 1973 N N . THR A 1 265 ? 29.375 8.215 -0.320 1.00 42.44 265 THR A N 1
ATOM 1974 C CA . THR A 1 265 ? 30.208 9.415 -0.034 1.00 42.44 265 THR A CA 1
ATOM 1975 C C . THR A 1 265 ? 29.373 10.636 0.473 1.00 42.44 265 THR A C 1
ATOM 1977 O O . THR A 1 265 ? 28.155 10.618 0.307 1.00 42.44 265 THR A O 1
ATOM 1980 N N . ALA A 1 266 ? 29.947 11.678 1.132 1.00 39.84 266 ALA A N 1
ATOM 1981 C CA . ALA A 1 266 ? 29.170 12.747 1.843 1.00 39.84 266 ALA A CA 1
ATOM 1982 C C . ALA A 1 266 ? 29.798 14.186 1.958 1.00 39.84 266 ALA A C 1
ATOM 1984 O O . ALA A 1 266 ? 31.024 14.283 1.913 1.00 39.84 266 ALA A O 1
ATOM 1985 N N . CYS A 1 267 ? 28.946 15.237 2.180 1.00 34.19 267 CYS A N 1
ATOM 1986 C CA . CYS A 1 267 ? 29.132 16.577 2.861 1.00 34.19 267 CYS A CA 1
ATOM 1987 C C . CYS A 1 267 ? 28.619 17.901 2.176 1.00 34.19 267 CYS A C 1
ATOM 1989 O O . CYS A 1 267 ? 29.375 18.473 1.396 1.00 34.19 267 CYS A O 1
ATOM 1991 N N . LYS A 1 268 ? 27.454 18.495 2.586 1.00 31.20 268 LYS A N 1
ATOM 1992 C CA . LYS A 1 268 ? 27.075 19.961 2.454 1.00 31.20 268 LYS A CA 1
ATOM 1993 C C . LYS A 1 268 ? 25.772 20.405 3.212 1.00 31.20 268 LYS A C 1
ATOM 1995 O O . LYS A 1 268 ? 24.874 19.591 3.377 1.00 31.20 268 LYS A O 1
ATOM 2000 N N . SER A 1 269 ? 25.612 21.680 3.623 1.00 28.30 269 SER A N 1
ATOM 2001 C CA . SER A 1 269 ? 24.393 22.329 4.218 1.00 28.30 269 SER A CA 1
ATOM 2002 C C . SER A 1 269 ? 23.425 22.980 3.164 1.00 28.30 269 SER A C 1
ATOM 2004 O O . SER A 1 269 ? 23.702 22.810 1.977 1.00 28.30 269 SER A O 1
ATOM 2006 N N . ASP A 1 270 ? 22.243 23.611 3.407 1.00 32.56 270 ASP A N 1
ATOM 2007 C CA . ASP A 1 270 ? 21.538 24.226 4.583 1.00 32.56 270 ASP A CA 1
ATOM 2008 C C . ASP A 1 270 ? 20.002 23.849 4.687 1.00 32.56 270 ASP A C 1
ATOM 2010 O O . ASP A 1 270 ? 19.623 22.844 4.092 1.00 32.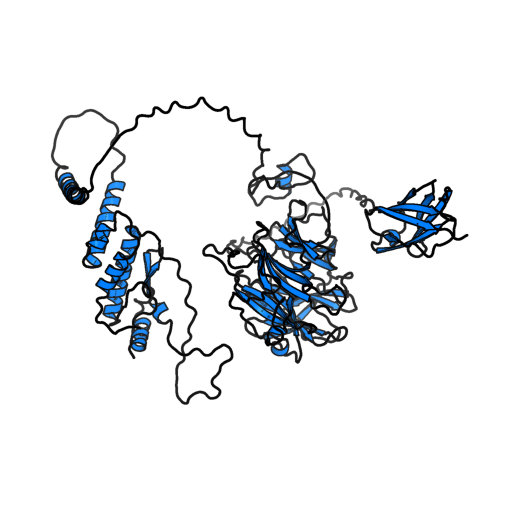56 270 ASP A O 1
ATOM 2014 N N . ILE A 1 271 ? 19.145 24.537 5.486 1.00 32.91 271 ILE A N 1
ATOM 2015 C CA . ILE A 1 271 ? 17.843 24.070 6.102 1.00 32.91 271 ILE A CA 1
ATOM 2016 C C . ILE A 1 271 ? 16.609 24.995 5.818 1.00 32.91 271 ILE A C 1
ATOM 2018 O O . ILE A 1 271 ? 16.851 26.202 5.786 1.00 32.91 271 ILE A O 1
ATOM 2022 N N . LEU A 1 272 ? 15.337 24.494 5.770 1.00 28.47 272 LEU A N 1
ATOM 2023 C CA . LEU A 1 272 ? 14.112 24.982 6.521 1.00 28.47 272 LEU A CA 1
ATOM 2024 C C . LEU A 1 272 ? 12.761 24.200 6.292 1.00 28.47 272 LEU A C 1
ATOM 2026 O O . LEU A 1 272 ? 12.475 23.818 5.167 1.00 28.47 272 LEU A O 1
ATOM 2030 N N . ASP A 1 273 ? 11.959 24.035 7.376 1.00 28.41 273 ASP A N 1
ATOM 2031 C CA . ASP A 1 273 ? 10.483 23.803 7.606 1.00 28.41 273 ASP A CA 1
ATOM 2032 C C . ASP A 1 273 ? 9.565 22.985 6.627 1.00 28.41 273 ASP A C 1
ATOM 2034 O O . ASP A 1 273 ? 9.704 23.092 5.420 1.00 28.41 273 ASP A O 1
ATOM 2038 N N . GLY A 1 274 ? 8.507 22.228 7.021 1.00 28.00 274 GLY A N 1
ATOM 2039 C CA . GLY A 1 274 ? 7.974 21.817 8.344 1.00 28.00 274 GLY A CA 1
ATOM 2040 C C . GLY A 1 274 ? 6.503 21.262 8.368 1.00 28.00 274 GLY A C 1
ATOM 2041 O O . GLY A 1 274 ? 5.601 21.915 7.854 1.00 28.00 274 GLY A O 1
ATOM 2042 N N . ILE A 1 275 ? 6.291 20.150 9.117 1.00 28.00 275 ILE A N 1
ATOM 2043 C CA . ILE A 1 275 ? 5.064 19.386 9.558 1.00 28.00 275 ILE A CA 1
ATOM 2044 C C . ILE A 1 275 ? 4.568 18.287 8.613 1.00 28.00 275 ILE A C 1
ATOM 2046 O O . ILE A 1 275 ? 4.235 18.629 7.490 1.00 28.00 275 ILE A O 1
ATOM 2050 N N . VAL A 1 276 ? 4.503 17.005 9.055 1.00 25.30 276 VAL A N 1
ATOM 2051 C CA . VAL A 1 276 ? 4.346 15.861 8.122 1.00 25.30 276 VAL A CA 1
ATOM 2052 C C . VAL A 1 276 ? 3.973 14.452 8.704 1.00 25.30 276 VAL A C 1
ATOM 2054 O O . VAL A 1 276 ? 4.525 14.096 9.741 1.00 25.30 276 VAL A O 1
ATOM 2057 N N . SER A 1 277 ? 3.121 13.627 8.039 1.00 28.22 277 SER A N 1
ATOM 2058 C CA . SER A 1 277 ? 2.648 12.263 8.473 1.00 28.22 277 SER A CA 1
ATOM 2059 C C . SER A 1 277 ? 3.184 11.058 7.661 1.00 28.22 277 SER A C 1
ATOM 2061 O O . SER A 1 277 ? 3.164 11.098 6.441 1.00 28.22 277 SER A O 1
ATOM 2063 N N . VAL A 1 278 ? 3.682 9.974 8.277 1.00 31.88 278 VAL A N 1
ATOM 2064 C CA . VAL A 1 278 ? 4.845 9.215 7.729 1.00 31.88 278 VAL A CA 1
ATOM 2065 C C . VAL A 1 278 ? 4.613 7.805 7.145 1.00 31.88 278 VAL A C 1
ATOM 2067 O O . VAL A 1 278 ? 4.015 6.937 7.772 1.00 31.88 278 VAL A O 1
ATOM 2070 N N . ALA A 1 279 ? 5.302 7.517 6.030 1.00 33.12 279 ALA A N 1
ATOM 2071 C CA . ALA A 1 279 ? 5.664 6.179 5.549 1.00 33.12 279 ALA A CA 1
ATOM 2072 C C . ALA A 1 279 ? 7.192 6.110 5.255 1.00 33.12 279 ALA A C 1
ATOM 2074 O O . ALA A 1 279 ? 7.767 7.081 4.763 1.00 33.12 279 ALA A O 1
ATOM 2075 N N . VAL A 1 280 ? 7.898 4.989 5.485 1.00 34.94 280 VAL A N 1
ATOM 2076 C CA . VAL A 1 280 ? 9.392 4.945 5.468 1.00 34.94 280 VAL A CA 1
ATOM 2077 C C . VAL A 1 280 ? 10.010 3.984 4.428 1.00 34.94 280 VAL A C 1
ATOM 2079 O O . VAL A 1 280 ? 9.538 2.869 4.269 1.00 34.94 280 VAL A O 1
ATOM 2082 N N . ASN A 1 281 ? 11.142 4.352 3.823 1.00 39.41 281 ASN A N 1
ATOM 2083 C CA . ASN A 1 281 ? 12.149 3.449 3.236 1.00 39.41 281 ASN A CA 1
ATOM 2084 C C . ASN A 1 281 ? 13.534 3.734 3.876 1.00 39.41 281 ASN A C 1
ATOM 2086 O O . ASN A 1 281 ? 13.707 4.750 4.546 1.00 39.41 281 ASN A O 1
ATOM 2090 N N . ASP A 1 282 ? 14.512 2.849 3.678 1.00 45.47 282 ASP A N 1
ATOM 2091 C CA . ASP A 1 282 ? 15.829 2.749 4.326 1.00 45.47 282 ASP A CA 1
ATOM 2092 C C . ASP A 1 282 ? 16.612 4.054 4.574 1.00 45.47 282 ASP A C 1
ATOM 2094 O O . ASP A 1 282 ? 17.411 4.104 5.510 1.00 45.47 282 ASP A O 1
ATOM 2098 N N . ARG A 1 283 ? 16.405 5.090 3.750 1.00 56.28 283 ARG A N 1
ATOM 2099 C CA . ARG A 1 283 ? 17.037 6.423 3.849 1.00 56.28 283 ARG A CA 1
ATOM 2100 C C . ARG A 1 283 ? 16.087 7.595 3.576 1.00 56.28 283 ARG A C 1
ATOM 2102 O O . ARG A 1 283 ? 16.525 8.750 3.524 1.00 56.28 283 ARG A O 1
ATOM 2109 N N . THR A 1 284 ? 14.804 7.316 3.344 1.00 59.84 284 THR A N 1
ATOM 2110 C CA . THR A 1 284 ? 13.815 8.313 2.907 1.00 59.84 284 THR A CA 1
ATOM 2111 C C . THR A 1 284 ? 12.490 8.120 3.629 1.00 59.84 284 THR A C 1
ATOM 2113 O O . THR A 1 284 ? 11.910 7.041 3.625 1.00 59.84 284 THR A O 1
ATOM 2116 N N . VAL A 1 285 ? 11.988 9.198 4.210 1.00 61.22 285 VAL A N 1
ATOM 2117 C CA . VAL A 1 285 ? 10.706 9.281 4.896 1.00 61.22 285 VAL A CA 1
ATOM 2118 C C . VAL A 1 285 ? 9.749 10.029 3.972 1.00 61.22 285 VAL A C 1
ATOM 2120 O O . VAL A 1 285 ? 9.907 11.226 3.749 1.00 61.22 285 VAL A O 1
ATOM 2123 N N . ALA A 1 286 ? 8.784 9.321 3.394 1.00 63.97 286 ALA A N 1
ATOM 2124 C CA . ALA A 1 286 ? 7.653 9.940 2.715 1.00 63.97 286 ALA A CA 1
ATOM 2125 C C . ALA A 1 286 ? 6.651 10.426 3.748 1.00 63.97 286 ALA A C 1
ATOM 2127 O O . ALA A 1 286 ? 6.459 9.750 4.759 1.00 63.97 286 ALA A O 1
ATOM 2128 N N . PHE A 1 287 ? 6.027 11.579 3.516 1.00 64.81 287 PHE A N 1
ATOM 2129 C CA . PHE A 1 287 ? 5.145 12.144 4.517 1.00 64.81 287 PHE A CA 1
ATOM 2130 C C . PHE A 1 287 ? 4.082 13.158 4.036 1.00 64.81 287 PHE A C 1
ATOM 2132 O O . PHE A 1 287 ? 4.296 13.788 3.007 1.00 64.81 287 PHE A O 1
ATOM 2139 N N . LEU A 1 288 ? 2.952 13.343 4.745 1.00 62.69 288 LEU A N 1
ATOM 2140 C CA . LEU A 1 288 ? 1.877 14.289 4.357 1.00 62.69 288 LEU A CA 1
ATOM 2141 C C . LEU A 1 288 ? 1.874 15.586 5.172 1.00 62.69 288 LEU A C 1
ATOM 2143 O O . LEU A 1 288 ? 1.692 15.554 6.386 1.00 62.69 288 LEU A O 1
ATOM 2147 N N . GLU A 1 289 ? 2.036 16.721 4.499 1.00 66.62 289 GLU A N 1
ATOM 2148 C CA . GLU A 1 289 ? 2.066 18.063 5.078 1.00 66.62 289 GLU A CA 1
ATOM 2149 C C . GLU A 1 289 ? 0.731 18.485 5.702 1.00 66.62 289 GLU A C 1
ATOM 2151 O O . GLU A 1 289 ? -0.333 17.956 5.384 1.00 66.62 289 GLU A O 1
ATOM 2156 N N . ALA A 1 290 ? 0.769 19.500 6.572 1.00 65.00 290 ALA A N 1
ATOM 2157 C CA . ALA A 1 290 ? -0.431 20.053 7.212 1.00 65.00 290 ALA A CA 1
ATOM 2158 C C . ALA A 1 290 ? -1.462 20.639 6.219 1.00 65.00 290 ALA A C 1
ATOM 2160 O O . ALA A 1 290 ? -2.605 20.887 6.601 1.00 65.00 290 ALA A O 1
ATOM 2161 N N . ASP A 1 291 ? -1.070 20.867 4.959 1.00 70.25 291 ASP A N 1
ATOM 2162 C CA . ASP A 1 291 ? -1.962 21.246 3.858 1.00 70.25 291 ASP A CA 1
ATOM 2163 C C . ASP A 1 291 ? -2.326 20.085 2.909 1.00 70.25 291 ASP A C 1
ATOM 2165 O O . ASP A 1 291 ? -2.962 20.305 1.878 1.00 70.25 291 ASP A O 1
ATOM 2169 N N . GLY A 1 292 ? -1.963 18.853 3.277 1.00 70.75 292 GLY A N 1
ATOM 2170 C CA . GLY A 1 292 ? -2.287 17.620 2.565 1.00 70.75 292 GLY A CA 1
ATOM 2171 C C . GLY A 1 292 ? -1.256 17.169 1.530 1.00 70.75 292 GLY A C 1
ATOM 2172 O O . GLY A 1 292 ? -1.449 16.121 0.916 1.00 70.75 292 GLY A O 1
ATOM 2173 N N . LYS A 1 293 ? -0.167 17.912 1.290 1.00 77.75 293 LYS A N 1
ATOM 2174 C CA . LYS A 1 293 ? 0.821 17.502 0.277 1.00 77.75 293 LYS A CA 1
ATOM 2175 C C . LYS A 1 293 ? 1.689 16.340 0.734 1.00 77.75 293 LYS A C 1
ATOM 2177 O O . LYS A 1 293 ? 2.320 16.403 1.779 1.00 77.75 293 LYS A O 1
ATOM 2182 N N . LEU A 1 294 ? 1.826 15.328 -0.112 1.00 78.12 294 LEU A N 1
ATOM 2183 C CA . LEU A 1 294 ? 2.831 14.286 0.054 1.00 78.12 294 LEU A CA 1
ATOM 2184 C C . LEU A 1 294 ? 4.208 14.796 -0.385 1.00 78.12 294 LEU A C 1
ATOM 2186 O O . LEU A 1 294 ? 4.380 15.206 -1.535 1.00 78.12 294 LEU A O 1
ATOM 2190 N N . SER A 1 295 ? 5.187 14.685 0.507 1.00 76.75 295 SER A N 1
ATOM 2191 C CA . SER A 1 295 ? 6.576 15.118 0.340 1.00 76.75 295 SER A CA 1
ATOM 2192 C C . SER A 1 295 ? 7.564 14.049 0.835 1.00 76.75 295 SER A C 1
ATOM 2194 O O . SER A 1 295 ? 7.169 13.064 1.453 1.00 76.75 295 SER A O 1
ATOM 2196 N N . LEU A 1 296 ? 8.861 14.210 0.555 1.00 74.75 296 LEU A N 1
ATOM 2197 C CA . LEU A 1 296 ? 9.934 13.316 1.016 1.00 74.75 296 LEU A CA 1
ATOM 2198 C C . LEU A 1 296 ? 10.972 14.065 1.849 1.00 74.75 296 LEU A C 1
ATOM 2200 O O . LEU A 1 296 ? 11.705 14.900 1.315 1.00 74.75 296 LEU A O 1
ATOM 2204 N N . GLY A 1 297 ? 11.122 13.681 3.112 1.00 65.06 297 GLY A N 1
ATOM 2205 C CA . GLY A 1 297 ? 12.315 13.955 3.904 1.00 65.06 297 GLY A CA 1
ATOM 2206 C C . GLY A 1 297 ? 13.375 12.881 3.657 1.00 65.06 297 GLY A C 1
ATOM 2207 O O . GLY A 1 297 ? 13.081 11.688 3.657 1.00 65.06 297 GLY A O 1
ATOM 2208 N N . ARG A 1 298 ? 14.633 13.272 3.456 1.00 67.75 298 ARG A N 1
ATOM 2209 C CA . ARG A 1 298 ? 15.768 12.335 3.347 1.00 67.75 298 ARG A CA 1
ATOM 2210 C C . ARG A 1 298 ? 16.597 12.350 4.628 1.00 67.75 298 ARG A C 1
ATOM 2212 O O . ARG A 1 298 ? 16.648 13.366 5.318 1.00 67.75 298 ARG A O 1
ATOM 2219 N N . GLU A 1 299 ? 17.305 11.257 4.919 1.00 54.19 299 GLU A N 1
ATOM 2220 C CA . GLU A 1 299 ? 18.175 11.129 6.107 1.00 54.19 299 GLU A CA 1
ATOM 2221 C C . GLU A 1 299 ? 19.222 12.255 6.245 1.00 54.19 299 GLU A C 1
ATOM 2223 O O . GLU A 1 299 ? 19.666 12.577 7.346 1.00 54.19 299 GLU A O 1
ATOM 2228 N N . ASN A 1 300 ? 19.600 12.890 5.128 1.00 53.72 300 ASN A N 1
ATOM 2229 C CA . ASN A 1 300 ? 20.530 14.018 5.087 1.00 53.72 300 ASN A CA 1
ATOM 2230 C C . ASN A 1 300 ? 19.910 15.351 5.552 1.00 53.72 300 ASN A C 1
ATOM 2232 O O . ASN A 1 300 ? 20.598 16.372 5.540 1.00 53.72 300 ASN A O 1
ATOM 2236 N N . GLY A 1 301 ? 18.629 15.362 5.932 1.00 50.19 301 GLY A N 1
ATOM 2237 C CA . GLY A 1 301 ? 17.918 16.543 6.409 1.00 50.19 301 GLY A CA 1
ATOM 2238 C C . GLY A 1 301 ? 17.888 17.689 5.401 1.00 50.19 301 GLY A C 1
ATOM 2239 O O . GLY A 1 301 ? 17.873 18.840 5.829 1.00 50.19 301 GLY A O 1
ATOM 2240 N N . GLN A 1 302 ? 17.969 17.399 4.096 1.00 57.19 302 GLN A N 1
ATOM 2241 C CA . GLN A 1 302 ? 17.650 18.373 3.050 1.00 57.19 302 GLN A CA 1
ATOM 2242 C C . GLN A 1 302 ? 16.147 18.656 3.011 1.00 57.19 302 GLN A C 1
ATOM 2244 O O . GLN A 1 302 ? 15.349 17.872 3.527 1.00 57.19 302 GLN A O 1
ATOM 2249 N N . ASP A 1 303 ? 15.802 19.790 2.403 1.00 66.75 303 ASP A N 1
ATOM 2250 C CA . ASP A 1 303 ? 14.434 20.287 2.290 1.00 66.75 303 ASP A CA 1
ATOM 2251 C C . ASP A 1 303 ? 13.499 19.222 1.698 1.00 66.75 303 ASP A C 1
ATOM 2253 O O . ASP A 1 303 ? 13.881 18.447 0.811 1.00 66.75 303 ASP A O 1
ATOM 2257 N N . ALA A 1 304 ? 12.272 19.187 2.213 1.00 66.12 304 ALA A N 1
ATOM 2258 C CA . ALA A 1 304 ? 11.260 18.227 1.806 1.00 66.12 304 ALA A CA 1
ATOM 2259 C C . ALA A 1 304 ? 10.978 18.341 0.298 1.00 66.12 304 ALA A C 1
ATOM 2261 O O . ALA A 1 304 ? 10.662 19.419 -0.205 1.00 66.12 304 ALA A O 1
ATOM 2262 N N . VAL A 1 305 ? 11.085 17.230 -0.437 1.00 80.88 305 VAL A N 1
ATOM 2263 C CA . VAL A 1 305 ? 10.792 17.214 -1.880 1.00 80.88 305 VAL A CA 1
ATOM 2264 C C . VAL A 1 305 ? 9.318 16.860 -2.086 1.00 80.88 305 VAL A C 1
ATOM 2266 O O . VAL A 1 305 ? 8.966 15.706 -1.829 1.00 80.88 305 VAL A O 1
ATOM 2269 N N . PRO A 1 306 ? 8.456 17.778 -2.563 1.00 81.69 306 PRO A N 1
ATOM 2270 C CA . PRO A 1 306 ? 7.055 17.466 -2.821 1.00 81.69 306 PRO A CA 1
ATOM 2271 C C . PRO A 1 306 ? 6.909 16.451 -3.958 1.00 81.69 306 PRO A C 1
ATOM 2273 O O . PRO A 1 306 ? 7.513 16.591 -5.024 1.00 81.69 306 PRO A O 1
ATOM 2276 N N . LEU A 1 307 ? 6.085 15.432 -3.718 1.00 83.88 307 LEU A N 1
ATOM 2277 C CA . LEU A 1 307 ? 5.707 14.389 -4.672 1.00 83.88 307 LEU A CA 1
ATOM 2278 C C . LEU A 1 307 ? 4.335 14.651 -5.293 1.00 83.88 307 LEU A C 1
ATOM 2280 O O . LEU A 1 307 ? 4.183 14.557 -6.510 1.00 83.88 307 LEU A O 1
ATOM 2284 N N . SER A 1 308 ? 3.336 14.989 -4.473 1.00 82.25 308 SER A N 1
ATOM 2285 C CA . SER A 1 308 ? 1.978 15.267 -4.954 1.00 82.25 308 SER A CA 1
ATOM 2286 C C . SER A 1 308 ? 1.913 16.599 -5.699 1.00 82.25 308 SER A C 1
ATOM 2288 O O . SER A 1 308 ? 2.439 17.610 -5.226 1.00 82.25 308 SER A O 1
ATOM 2290 N N . ARG A 1 309 ? 1.185 16.648 -6.820 1.00 81.12 309 ARG A N 1
ATOM 2291 C CA . ARG A 1 309 ? 1.081 17.833 -7.694 1.00 81.12 309 ARG A CA 1
ATOM 2292 C C . ARG A 1 309 ? 0.043 18.858 -7.209 1.00 81.12 309 ARG A C 1
ATOM 2294 O O . ARG A 1 309 ? -0.694 19.425 -8.008 1.00 81.12 309 ARG A O 1
ATOM 2301 N N . GLY A 1 310 ? 0.002 19.102 -5.898 1.00 73.81 310 GLY A N 1
ATOM 2302 C CA . GLY A 1 310 ? -0.989 19.964 -5.239 1.00 73.81 310 GLY A CA 1
ATOM 2303 C C . GLY A 1 310 ? -2.296 19.260 -4.853 1.00 73.81 310 GLY A C 1
ATOM 2304 O O . GLY A 1 310 ? -3.222 19.925 -4.401 1.00 73.81 310 GLY A O 1
ATOM 2305 N N . ASP A 1 311 ? -2.367 17.937 -5.018 1.00 80.38 311 ASP A N 1
ATOM 2306 C CA . ASP A 1 311 ? -3.460 17.111 -4.504 1.00 80.38 311 ASP A CA 1
ATOM 2307 C C . ASP A 1 311 ? -3.416 17.005 -2.968 1.00 80.38 311 ASP A C 1
ATOM 2309 O O . ASP A 1 311 ? -2.331 16.959 -2.385 1.00 80.38 311 ASP A O 1
ATOM 2313 N N . ASN A 1 312 ? -4.579 16.870 -2.322 1.00 83.62 312 ASN A N 1
ATOM 2314 C CA . ASN A 1 312 ? -4.674 16.593 -0.886 1.00 83.62 312 ASN A CA 1
ATOM 2315 C C . ASN A 1 312 ? -4.615 15.076 -0.641 1.00 83.62 312 ASN A C 1
ATOM 2317 O O . ASN A 1 312 ? -5.616 14.363 -0.772 1.00 83.62 312 ASN A O 1
ATOM 2321 N N . VAL A 1 313 ? -3.426 14.572 -0.331 1.00 83.81 313 VAL A N 1
ATOM 2322 C CA . VAL A 1 313 ? -3.162 13.163 -0.028 1.00 83.81 313 VAL A CA 1
ATOM 2323 C C . VAL A 1 313 ? -3.701 12.817 1.361 1.00 83.81 313 VAL A C 1
ATOM 2325 O O . VAL A 1 313 ? -3.633 13.628 2.276 1.00 83.81 313 VAL A O 1
ATOM 2328 N N . GLN A 1 314 ? -4.286 11.629 1.509 1.00 82.69 314 GLN A N 1
ATOM 2329 C CA . GLN A 1 314 ? -4.891 11.159 2.764 1.00 82.69 314 GLN A CA 1
ATOM 2330 C C . GLN A 1 314 ? -4.074 10.049 3.431 1.00 82.69 314 GLN A C 1
ATOM 2332 O O . GLN A 1 314 ? -3.894 10.052 4.643 1.00 82.69 314 GLN A O 1
ATOM 2337 N N . GLU A 1 315 ? -3.594 9.092 2.635 1.00 82.06 315 GLU A N 1
ATOM 2338 C CA . GLU A 1 315 ? -2.934 7.866 3.097 1.00 82.06 315 GLU A CA 1
ATOM 2339 C C . GLU A 1 315 ? -1.855 7.453 2.084 1.00 82.06 315 GLU A C 1
ATOM 2341 O O . GLU A 1 315 ? -2.003 7.714 0.886 1.00 82.06 315 GLU A O 1
ATOM 2346 N N . ALA A 1 316 ? -0.785 6.797 2.545 1.00 85.25 316 ALA A N 1
ATOM 2347 C CA . ALA A 1 316 ? 0.303 6.300 1.701 1.00 85.25 316 ALA A CA 1
ATOM 2348 C C . ALA A 1 316 ? 0.945 5.021 2.273 1.00 85.25 316 ALA A C 1
ATOM 2350 O O . ALA A 1 316 ? 0.961 4.832 3.486 1.00 85.25 316 ALA A O 1
ATOM 2351 N N . ASP A 1 317 ? 1.496 4.171 1.402 1.00 85.94 317 ASP A N 1
ATOM 2352 C CA . ASP A 1 317 ? 2.204 2.933 1.758 1.00 85.94 317 ASP A CA 1
ATOM 2353 C C . ASP A 1 317 ? 3.351 2.624 0.780 1.00 85.94 317 ASP A C 1
ATOM 2355 O O . ASP A 1 317 ? 3.224 2.803 -0.439 1.00 85.94 317 ASP A O 1
ATOM 2359 N N . TRP A 1 318 ? 4.488 2.164 1.308 1.00 84.62 318 TRP A N 1
ATOM 2360 C CA . TRP A 1 318 ? 5.674 1.840 0.504 1.00 84.62 318 TRP A CA 1
ATOM 2361 C C . TRP A 1 318 ? 5.603 0.430 -0.060 1.00 84.62 318 TRP A C 1
ATOM 2363 O O . TRP A 1 318 ? 5.173 -0.506 0.615 1.00 84.62 318 TRP A O 1
ATOM 2373 N N . SER A 1 319 ? 6.118 0.257 -1.275 1.00 86.44 319 SER A N 1
ATOM 2374 C CA . SER A 1 319 ? 6.384 -1.078 -1.796 1.00 86.44 319 SER A CA 1
ATOM 2375 C C . SER A 1 319 ? 7.452 -1.790 -0.940 1.00 86.44 319 SER A C 1
ATOM 2377 O O . SER A 1 319 ? 8.327 -1.125 -0.383 1.00 86.44 319 SER A O 1
ATOM 2379 N N . PRO A 1 320 ? 7.453 -3.136 -0.849 1.00 81.88 320 PRO A N 1
ATOM 2380 C CA . PRO A 1 320 ? 8.416 -3.888 -0.021 1.00 81.88 320 PRO A CA 1
ATOM 2381 C C . PRO A 1 320 ? 9.869 -3.842 -0.523 1.00 81.88 320 PRO A C 1
ATOM 2383 O O . PRO A 1 320 ? 10.794 -4.259 0.169 1.00 81.88 320 PRO A O 1
ATOM 2386 N N . ASP A 1 321 ? 10.071 -3.375 -1.757 1.00 78.00 321 ASP A N 1
ATOM 2387 C CA . ASP A 1 321 ? 11.381 -3.057 -2.335 1.00 78.00 321 ASP A CA 1
ATOM 2388 C C . ASP A 1 321 ? 11.833 -1.617 -1.997 1.00 78.00 321 ASP A C 1
ATOM 2390 O O . ASP A 1 321 ? 12.965 -1.234 -2.292 1.00 78.00 321 ASP A O 1
ATOM 2394 N N . GLY A 1 322 ? 10.953 -0.804 -1.396 1.00 79.69 322 GLY A N 1
ATOM 2395 C CA . GLY A 1 322 ? 11.170 0.610 -1.106 1.00 79.69 322 GLY A CA 1
ATOM 2396 C C . GLY A 1 322 ? 11.323 1.501 -2.347 1.00 79.69 322 GLY A C 1
ATOM 2397 O O . GLY A 1 322 ? 11.630 2.687 -2.221 1.00 79.69 322 GLY A O 1
ATOM 2398 N N . ALA A 1 323 ? 11.145 0.969 -3.557 1.00 84.00 323 ALA A N 1
ATOM 2399 C CA . ALA A 1 323 ? 11.361 1.709 -4.798 1.00 84.00 323 ALA A CA 1
ATOM 2400 C C . ALA A 1 323 ? 10.183 2.632 -5.155 1.00 84.00 323 ALA A C 1
ATOM 2402 O O . ALA A 1 323 ? 10.365 3.606 -5.892 1.00 84.00 323 ALA A O 1
ATOM 2403 N N . TYR A 1 324 ? 8.993 2.351 -4.619 1.00 89.81 324 TYR A N 1
ATOM 2404 C CA . TYR A 1 324 ? 7.739 3.003 -4.976 1.00 89.81 324 TYR A CA 1
ATOM 2405 C C . TYR A 1 324 ? 6.891 3.327 -3.753 1.00 89.81 324 TYR A C 1
ATOM 2407 O O . TYR A 1 324 ? 6.983 2.699 -2.699 1.00 89.81 324 TYR A O 1
ATOM 2415 N N . LEU A 1 325 ? 6.014 4.305 -3.929 1.00 88.81 325 LEU A N 1
ATOM 2416 C CA . LEU A 1 325 ? 5.074 4.741 -2.913 1.00 88.81 325 LEU A CA 1
ATOM 2417 C C . LEU A 1 325 ? 3.679 4.783 -3.529 1.00 88.81 325 LEU A C 1
ATOM 2419 O O . LEU A 1 325 ? 3.446 5.527 -4.483 1.00 88.81 325 LEU A O 1
ATOM 2423 N N . ALA A 1 326 ? 2.766 3.976 -2.996 1.00 92.00 326 ALA A N 1
ATOM 2424 C CA . ALA A 1 326 ? 1.345 4.073 -3.294 1.00 92.00 326 ALA A CA 1
ATOM 2425 C C . ALA A 1 326 ? 0.716 5.113 -2.367 1.00 92.00 326 ALA A C 1
ATOM 2427 O O . ALA A 1 326 ? 1.093 5.205 -1.202 1.00 92.00 326 ALA A O 1
ATOM 2428 N N . TYR A 1 327 ? -0.235 5.896 -2.863 1.00 91.56 327 TYR A N 1
ATOM 2429 C CA . TYR A 1 327 ? -0.913 6.910 -2.064 1.00 91.56 327 TYR A CA 1
ATOM 2430 C C . TYR A 1 327 ? -2.305 7.235 -2.605 1.00 91.56 327 TYR A C 1
ATOM 2432 O O . TYR A 1 327 ? -2.587 7.058 -3.792 1.00 91.56 327 TYR A O 1
ATOM 2440 N N . VAL A 1 328 ? -3.185 7.702 -1.721 1.00 90.19 328 VAL A N 1
ATOM 2441 C CA . VAL A 1 328 ? -4.556 8.102 -2.056 1.00 90.19 328 VAL A CA 1
ATOM 2442 C C . VAL A 1 328 ? -4.678 9.617 -2.002 1.00 90.19 328 VAL A C 1
ATOM 2444 O O . VAL A 1 328 ? -4.447 10.218 -0.955 1.00 90.19 328 VAL A O 1
ATOM 2447 N N . THR A 1 329 ? -5.081 10.236 -3.110 1.00 90.81 329 THR A N 1
ATOM 2448 C CA . THR A 1 329 ? -5.446 11.658 -3.159 1.00 90.81 329 THR A CA 1
ATOM 2449 C C . THR A 1 329 ? -6.949 11.848 -3.028 1.00 90.81 329 THR A C 1
ATOM 2451 O O . THR A 1 329 ? -7.731 11.002 -3.458 1.00 90.81 329 THR A O 1
ATOM 2454 N N . THR A 1 330 ? -7.352 12.999 -2.494 1.00 87.38 330 THR A N 1
ATOM 2455 C CA . THR A 1 330 ? -8.694 13.561 -2.662 1.00 87.38 330 THR A CA 1
ATOM 2456 C C . THR A 1 330 ? -8.637 14.738 -3.627 1.00 87.38 330 THR A C 1
ATOM 2458 O O . THR A 1 330 ? -7.744 15.585 -3.548 1.00 87.38 330 THR A O 1
ATOM 2461 N N . GLN A 1 331 ? -9.597 14.788 -4.548 1.00 81.75 331 GLN A N 1
ATOM 2462 C CA . GLN A 1 331 ? -9.773 15.875 -5.503 1.00 81.75 331 GLN A CA 1
ATOM 2463 C C . GLN A 1 331 ? -11.215 16.400 -5.423 1.00 81.75 331 GLN A C 1
ATOM 2465 O O . GLN A 1 331 ? -12.160 15.595 -5.440 1.00 81.75 331 GLN A O 1
ATOM 2470 N N . PRO A 1 332 ? -11.413 17.730 -5.337 1.00 73.62 332 PRO A N 1
ATOM 2471 C CA . PRO A 1 332 ? -12.739 18.318 -5.465 1.00 73.62 332 PRO A CA 1
ATOM 2472 C C . PRO A 1 332 ? -13.267 18.046 -6.877 1.00 73.62 332 PRO A C 1
ATOM 2474 O O . PRO A 1 332 ? -12.541 18.219 -7.854 1.00 73.62 332 PRO A O 1
ATOM 2477 N N . THR A 1 333 ? -14.523 17.614 -6.992 1.00 70.00 333 THR A N 1
ATOM 2478 C CA . THR A 1 333 ? -15.131 17.362 -8.305 1.00 70.00 333 THR A CA 1
ATOM 2479 C C . THR A 1 333 ? -15.282 18.684 -9.068 1.00 70.00 333 THR A C 1
ATOM 2481 O O . THR A 1 333 ? -15.873 19.639 -8.554 1.00 70.00 333 THR A O 1
ATOM 2484 N N . ASP A 1 334 ? -14.733 18.746 -10.285 1.00 63.03 334 ASP A N 1
ATOM 2485 C CA . ASP A 1 334 ? -14.625 19.979 -11.072 1.00 63.03 334 ASP A CA 1
ATOM 2486 C C . ASP A 1 334 ? -15.973 20.710 -11.220 1.00 63.03 334 ASP A C 1
ATOM 2488 O O . ASP A 1 334 ? -16.960 20.175 -11.727 1.00 63.03 334 ASP A O 1
ATOM 2492 N N . GLY A 1 335 ? -15.997 21.986 -10.821 1.00 62.75 335 GLY A N 1
ATOM 2493 C CA . GLY A 1 335 ? -17.129 22.891 -11.038 1.00 62.75 335 GLY A CA 1
ATOM 2494 C C . GLY A 1 335 ? -18.112 23.063 -9.872 1.00 62.75 335 GLY A C 1
ATOM 2495 O O . GLY A 1 335 ? -19.016 23.891 -10.001 1.00 62.75 335 GLY A O 1
ATOM 2496 N N . GLN A 1 336 ? -17.943 22.374 -8.736 1.00 56.00 336 GLN A N 1
ATOM 2497 C CA . GLN A 1 336 ? -18.693 22.683 -7.508 1.00 56.00 336 GLN A CA 1
ATOM 2498 C C . GLN A 1 336 ? -17.900 23.607 -6.568 1.00 56.00 336 GLN A C 1
ATOM 2500 O O . GLN A 1 336 ? -16.709 23.426 -6.322 1.00 56.00 336 GLN A O 1
ATOM 2505 N N . THR A 1 337 ? -18.565 24.659 -6.080 1.00 53.62 337 THR A N 1
ATOM 2506 C CA . THR A 1 337 ? -17.992 25.626 -5.126 1.00 53.62 337 THR A CA 1
ATOM 2507 C C . THR A 1 337 ? -17.814 24.967 -3.759 1.00 53.62 337 THR A C 1
ATOM 2509 O O . THR A 1 337 ? -18.826 24.499 -3.246 1.00 53.62 337 THR A O 1
ATOM 2512 N N . PRO A 1 338 ? -16.624 25.017 -3.125 1.00 49.81 338 PRO A N 1
ATOM 2513 C CA . PRO A 1 338 ? -16.395 24.370 -1.833 1.00 49.81 338 PRO A CA 1
ATOM 2514 C C . PRO A 1 338 ? -17.399 24.824 -0.763 1.00 49.81 338 PRO A C 1
ATOM 2516 O O . PRO A 1 338 ? -17.357 25.977 -0.322 1.00 49.81 338 PRO A O 1
ATOM 2519 N N . GLY A 1 339 ? -18.294 23.925 -0.347 1.00 51.81 339 GLY A N 1
ATOM 2520 C CA . GLY A 1 339 ? -19.262 24.181 0.724 1.00 51.81 339 GLY A CA 1
ATOM 2521 C C . GLY A 1 339 ? -20.651 23.556 0.558 1.00 51.81 339 GLY A C 1
ATOM 2522 O O . GLY A 1 339 ? -21.517 23.836 1.390 1.00 51.81 339 GLY A O 1
ATOM 2523 N N . GLY A 1 340 ? -20.897 22.752 -0.478 1.00 53.91 340 GLY A N 1
ATOM 2524 C CA . GLY A 1 340 ? -22.007 21.797 -0.472 1.00 53.91 340 GLY A CA 1
ATOM 2525 C C . GLY A 1 340 ? -21.645 20.519 0.295 1.00 53.91 340 GLY A C 1
ATOM 2526 O O . GLY A 1 340 ? -20.529 20.380 0.797 1.00 53.91 340 GLY A O 1
ATOM 2527 N N . ASP A 1 341 ? -22.555 19.539 0.316 1.00 58.25 341 ASP A N 1
ATOM 2528 C CA . ASP A 1 341 ? -22.190 18.125 0.525 1.00 58.25 341 ASP A CA 1
ATOM 2529 C C . ASP A 1 341 ? -21.482 17.613 -0.750 1.00 58.25 341 ASP A C 1
ATOM 2531 O O . ASP A 1 341 ? -21.974 16.732 -1.461 1.00 58.25 341 ASP A O 1
ATOM 2535 N N . ASP A 1 342 ? -20.380 18.278 -1.110 1.00 56.72 342 ASP A N 1
ATOM 2536 C CA . ASP A 1 342 ? -19.728 18.160 -2.408 1.00 56.72 342 ASP A CA 1
ATOM 2537 C C . ASP A 1 342 ? -19.108 16.768 -2.546 1.00 56.72 342 ASP A C 1
ATOM 2539 O O . ASP A 1 342 ? -18.444 16.259 -1.638 1.00 56.72 342 ASP A O 1
ATOM 2543 N N . ALA A 1 343 ? -19.317 16.135 -3.701 1.00 62.47 343 ALA A N 1
ATOM 2544 C CA . ALA A 1 343 ? -18.752 14.820 -3.955 1.00 62.47 343 ALA A CA 1
ATOM 2545 C C . ALA A 1 343 ? -17.219 14.913 -3.960 1.00 62.47 343 ALA A C 1
ATOM 2547 O O . ALA A 1 343 ? -16.621 15.506 -4.861 1.00 62.47 343 ALA A O 1
ATOM 2548 N N . ILE A 1 344 ? -16.584 14.299 -2.964 1.00 75.12 344 ILE A N 1
ATOM 2549 C CA . ILE A 1 344 ? -15.139 14.088 -2.953 1.00 75.12 344 ILE A CA 1
ATOM 2550 C C . ILE A 1 344 ? -14.848 12.917 -3.889 1.00 75.12 344 ILE A C 1
ATOM 2552 O O . ILE A 1 344 ? -15.417 11.835 -3.727 1.00 75.12 344 ILE A O 1
ATOM 2556 N N . SER A 1 345 ? -13.962 13.135 -4.858 1.00 83.81 345 SER A N 1
ATOM 2557 C CA . SER A 1 345 ? -13.378 12.050 -5.641 1.00 83.81 345 SER A CA 1
ATOM 2558 C C . SER A 1 345 ? -12.030 11.659 -5.044 1.00 83.81 345 SER A C 1
ATOM 2560 O O . SER A 1 345 ? -11.292 12.502 -4.533 1.00 83.81 345 SER A O 1
ATOM 2562 N N . THR A 1 346 ? -11.714 10.371 -5.091 1.00 89.38 346 THR A N 1
ATOM 2563 C CA . THR A 1 346 ? -10.416 9.816 -4.693 1.00 89.38 346 THR A CA 1
ATOM 2564 C C . THR A 1 346 ? -9.677 9.197 -5.875 1.00 89.38 346 THR A C 1
ATOM 2566 O O . THR A 1 346 ? -10.300 8.593 -6.759 1.00 89.38 346 THR A O 1
ATOM 2569 N N . GLN A 1 347 ? -8.346 9.311 -5.876 1.00 90.69 347 GLN A N 1
ATOM 2570 C CA . GLN A 1 347 ? -7.471 8.577 -6.793 1.00 90.69 347 GLN A CA 1
ATOM 2571 C C . GLN A 1 347 ? -6.461 7.740 -6.014 1.00 90.69 347 GLN A C 1
ATOM 2573 O O . GLN A 1 347 ? -5.820 8.242 -5.095 1.00 90.69 347 GLN A O 1
ATOM 2578 N N . LEU A 1 348 ? -6.267 6.492 -6.435 1.00 92.50 348 LEU A N 1
ATOM 2579 C CA . LEU A 1 348 ? -5.124 5.674 -6.048 1.00 92.50 348 LEU A CA 1
ATOM 2580 C C . LEU A 1 348 ? -3.992 5.936 -7.038 1.00 92.50 348 LEU A C 1
ATOM 2582 O O . LEU A 1 348 ? -4.164 5.751 -8.247 1.00 92.50 348 LEU A O 1
ATOM 2586 N N . ARG A 1 349 ? -2.842 6.373 -6.537 1.00 93.12 349 ARG A N 1
ATOM 2587 C CA . ARG A 1 349 ? -1.681 6.784 -7.332 1.00 93.12 349 ARG A CA 1
ATOM 2588 C C . ARG A 1 349 ? -0.444 6.023 -6.855 1.00 93.12 349 ARG A C 1
ATOM 2590 O O . ARG A 1 349 ? -0.372 5.615 -5.699 1.00 93.12 349 ARG A O 1
ATOM 2597 N N . ILE A 1 350 ? 0.522 5.820 -7.743 1.00 93.38 350 ILE A N 1
ATOM 2598 C CA . ILE A 1 350 ? 1.861 5.326 -7.407 1.00 93.38 350 ILE A CA 1
ATOM 2599 C C . ILE A 1 350 ? 2.873 6.330 -7.947 1.00 93.38 350 ILE A C 1
ATOM 2601 O O . ILE A 1 350 ? 2.732 6.807 -9.072 1.00 93.38 350 ILE A O 1
ATOM 2605 N N . VAL A 1 351 ? 3.910 6.617 -7.168 1.00 92.38 351 VAL A N 1
ATOM 2606 C CA . VAL A 1 351 ? 5.052 7.442 -7.574 1.00 92.38 351 VAL A CA 1
ATOM 2607 C C . VAL A 1 351 ? 6.365 6.691 -7.346 1.00 92.38 351 VAL A C 1
ATOM 2609 O O . VAL A 1 351 ? 6.451 5.856 -6.447 1.00 92.38 351 VAL A O 1
ATOM 2612 N N . GLU A 1 352 ? 7.385 6.975 -8.160 1.00 91.94 352 GLU A N 1
ATOM 2613 C CA . GLU A 1 352 ? 8.787 6.600 -7.921 1.00 91.94 352 GLU A CA 1
ATOM 2614 C C . GLU A 1 352 ? 9.492 7.753 -7.169 1.00 91.94 352 GLU A C 1
ATOM 2616 O O . GLU A 1 352 ? 9.810 8.776 -7.781 1.00 91.94 352 GLU A O 1
ATOM 2621 N N . PRO A 1 353 ? 9.788 7.637 -5.861 1.00 84.94 353 PRO A N 1
ATOM 2622 C CA . PRO A 1 353 ? 10.411 8.703 -5.060 1.00 84.94 353 PRO A CA 1
ATOM 2623 C C . PRO A 1 353 ? 11.779 9.180 -5.572 1.00 84.94 353 PRO A C 1
ATOM 2625 O O . PRO A 1 353 ? 12.174 10.327 -5.353 1.00 84.94 353 PRO A O 1
ATOM 2628 N N . GLY A 1 354 ? 12.508 8.317 -6.288 1.00 82.94 354 GLY A N 1
ATOM 2629 C CA . GLY A 1 354 ? 13.749 8.675 -6.982 1.00 82.94 354 GLY A CA 1
ATOM 2630 C C . GLY A 1 354 ? 13.541 9.506 -8.255 1.00 82.94 354 GLY A C 1
ATOM 2631 O O . GLY A 1 354 ? 14.472 10.181 -8.697 1.00 82.94 354 GLY A O 1
ATOM 2632 N N . ARG A 1 355 ? 12.336 9.482 -8.839 1.00 87.81 355 ARG A N 1
ATOM 2633 C CA . ARG A 1 355 ? 11.967 10.172 -10.082 1.00 87.81 355 ARG A CA 1
ATOM 2634 C C . ARG A 1 355 ? 10.508 10.664 -10.024 1.00 87.81 355 ARG A C 1
ATOM 2636 O O . ARG A 1 355 ? 9.674 10.113 -10.732 1.00 87.81 355 ARG A O 1
ATOM 2643 N N . PRO A 1 356 ? 10.175 11.744 -9.289 1.00 88.06 356 PRO A N 1
ATOM 2644 C CA . PRO A 1 356 ? 8.781 12.186 -9.080 1.00 88.06 356 PRO A CA 1
ATOM 2645 C C . PRO A 1 356 ? 7.972 12.550 -10.346 1.00 88.06 356 PRO A C 1
ATOM 2647 O O . PRO A 1 356 ? 6.765 12.768 -10.286 1.00 88.06 356 PRO A O 1
ATOM 2650 N N . ALA A 1 357 ? 8.614 12.624 -11.518 1.00 86.81 357 ALA A N 1
ATOM 2651 C CA . ALA A 1 357 ? 7.923 12.698 -12.806 1.00 86.81 357 ALA A CA 1
ATOM 2652 C C . ALA A 1 357 ? 7.156 11.399 -13.146 1.00 86.81 357 ALA A C 1
ATOM 2654 O O . ALA A 1 357 ? 6.103 11.463 -13.786 1.00 86.81 357 ALA A O 1
ATOM 2655 N N . ASN A 1 358 ? 7.664 10.253 -12.683 1.00 90.75 358 ASN A N 1
ATOM 2656 C CA . ASN A 1 358 ? 7.029 8.939 -12.716 1.00 90.75 358 ASN A CA 1
ATOM 2657 C C . ASN A 1 358 ? 5.998 8.868 -11.583 1.00 90.75 358 ASN A C 1
ATOM 2659 O O . ASN A 1 358 ? 6.234 8.284 -10.530 1.00 90.75 358 ASN A O 1
ATOM 2663 N N . ASP A 1 359 ? 4.875 9.540 -11.811 1.00 90.81 359 ASP A N 1
ATOM 2664 C CA . ASP A 1 359 ? 3.724 9.644 -10.920 1.00 90.81 359 ASP A CA 1
ATOM 2665 C C . ASP A 1 359 ? 2.474 9.288 -11.739 1.00 90.81 359 ASP A C 1
ATOM 2667 O O . ASP A 1 359 ? 2.099 10.008 -12.673 1.00 90.81 359 ASP A O 1
ATOM 2671 N N . GLY A 1 360 ? 1.897 8.122 -11.453 1.00 90.06 360 GLY A N 1
ATOM 2672 C CA . GLY A 1 360 ? 0.895 7.456 -12.276 1.00 90.06 360 GLY A CA 1
ATOM 2673 C C . GLY A 1 360 ? -0.359 7.092 -11.489 1.00 90.06 360 GLY A C 1
ATOM 2674 O O . GLY A 1 360 ? -0.292 6.583 -10.374 1.00 90.06 360 GLY A O 1
ATOM 2675 N N . ILE A 1 361 ? -1.520 7.338 -12.087 1.00 90.38 361 ILE A N 1
ATOM 2676 C CA . ILE A 1 361 ? -2.823 6.969 -11.535 1.00 90.38 361 ILE A CA 1
ATOM 2677 C C . ILE A 1 361 ? -3.073 5.483 -11.818 1.00 90.38 361 ILE A C 1
ATOM 2679 O O . ILE A 1 361 ? -2.925 5.025 -12.955 1.00 90.38 361 ILE A O 1
ATOM 2683 N N . VAL A 1 362 ? -3.449 4.750 -10.770 1.00 89.88 362 VAL A N 1
ATOM 2684 C CA . VAL A 1 362 ? -3.826 3.329 -10.794 1.00 89.88 362 VAL A CA 1
ATOM 2685 C C . VAL A 1 362 ? -5.341 3.180 -10.912 1.00 89.88 362 VAL A C 1
ATOM 2687 O O . VAL A 1 362 ? -5.824 2.387 -11.716 1.00 89.88 362 VAL A O 1
ATOM 2690 N N . LEU A 1 363 ? -6.089 3.960 -10.124 1.00 87.62 363 LEU A N 1
ATOM 2691 C CA . LEU A 1 363 ? -7.552 3.986 -10.111 1.00 87.62 363 LEU A CA 1
ATOM 2692 C C . LEU A 1 363 ? -8.046 5.403 -9.792 1.00 87.62 363 LEU A C 1
ATOM 2694 O O . LEU A 1 363 ? -7.430 6.106 -8.995 1.00 87.62 363 LEU A O 1
ATOM 2698 N N . SER A 1 364 ? -9.164 5.821 -10.389 1.00 86.75 364 SER A N 1
ATOM 2699 C CA . SER A 1 364 ? -9.780 7.130 -10.145 1.00 86.75 364 SER A CA 1
ATOM 2700 C C . SER A 1 364 ? -11.304 7.029 -10.136 1.00 86.75 364 SER A C 1
ATOM 2702 O O . SER A 1 364 ? -11.905 6.442 -11.037 1.00 86.75 364 SER A O 1
ATOM 2704 N N . THR A 1 365 ? -11.928 7.620 -9.118 1.00 84.31 365 THR A N 1
ATOM 2705 C CA . THR A 1 365 ? -13.385 7.565 -8.867 1.00 84.31 365 THR A CA 1
ATOM 2706 C C . THR A 1 365 ? -14.157 8.784 -9.382 1.00 84.31 365 THR A C 1
ATOM 2708 O O . THR A 1 365 ? -15.378 8.847 -9.248 1.00 84.31 365 THR A O 1
ATOM 2711 N N . ASN A 1 366 ? -13.451 9.748 -9.974 1.00 72.19 366 ASN A N 1
ATOM 2712 C CA . ASN A 1 366 ? -13.970 11.040 -10.423 1.00 72.19 366 ASN A CA 1
ATOM 2713 C C . ASN A 1 366 ? -15.119 10.989 -11.443 1.00 72.19 366 ASN A C 1
ATOM 2715 O O . ASN A 1 366 ? -15.848 11.974 -11.526 1.00 72.19 366 ASN A O 1
ATOM 2719 N N . ASN A 1 367 ? -15.325 9.893 -12.187 1.00 59.94 367 ASN A N 1
ATOM 2720 C CA . ASN A 1 367 ? -16.410 9.838 -13.171 1.00 59.94 367 ASN A CA 1
ATOM 2721 C C . ASN A 1 367 ? -17.069 8.458 -13.342 1.00 59.94 367 ASN A C 1
ATOM 2723 O O . ASN A 1 367 ? -17.364 8.008 -14.451 1.00 59.94 367 ASN A O 1
ATOM 2727 N N . LEU A 1 368 ? -17.327 7.781 -12.223 1.00 59.16 368 LEU A N 1
ATOM 2728 C CA . LEU A 1 368 ? -18.179 6.594 -12.193 1.00 59.16 368 LEU A CA 1
ATOM 2729 C C . LEU A 1 368 ? -19.632 6.988 -12.519 1.00 59.16 368 LEU A C 1
ATOM 2731 O O . LEU A 1 368 ? -20.283 7.674 -11.731 1.00 59.16 368 LEU A O 1
ATOM 2735 N N . ASP A 1 369 ? -20.143 6.554 -13.680 1.00 58.97 369 ASP A N 1
ATOM 2736 C CA . ASP A 1 369 ? -21.542 6.775 -14.083 1.00 58.97 369 ASP A CA 1
ATOM 2737 C C . ASP A 1 369 ? -22.473 6.204 -13.005 1.00 58.97 369 ASP A C 1
ATOM 2739 O O . ASP A 1 369 ? -22.513 4.989 -12.802 1.00 58.97 369 ASP A O 1
ATOM 2743 N N . GLU A 1 370 ? -23.246 7.077 -12.350 1.00 58.28 370 GLU A N 1
ATOM 2744 C CA . GLU A 1 370 ? -24.199 6.760 -11.270 1.00 58.28 370 GLU A CA 1
ATOM 2745 C C . GLU A 1 370 ? -25.230 5.681 -11.647 1.00 58.28 370 GLU A C 1
ATOM 2747 O O . GLU A 1 370 ? -25.928 5.148 -10.786 1.00 58.28 370 GLU A O 1
ATOM 2752 N N . ARG A 1 371 ? -25.353 5.360 -12.940 1.00 53.06 371 ARG A N 1
ATOM 2753 C CA . ARG A 1 371 ? -26.222 4.304 -13.480 1.00 53.06 371 ARG A CA 1
ATOM 2754 C C . ARG A 1 371 ? -25.595 2.911 -13.448 1.00 53.06 371 ARG A C 1
ATOM 2756 O O . ARG A 1 371 ? -26.310 1.929 -13.649 1.00 53.06 371 ARG A O 1
ATOM 2763 N N . THR A 1 372 ? -24.285 2.811 -13.243 1.00 50.91 372 THR A N 1
ATOM 2764 C CA . THR A 1 372 ? -23.585 1.538 -13.037 1.00 50.91 372 THR A CA 1
ATOM 2765 C C . THR A 1 372 ? -23.608 1.163 -11.550 1.00 50.91 372 THR A C 1
ATOM 2767 O O . THR A 1 372 ? -23.631 2.061 -10.710 1.00 50.91 372 THR A O 1
ATOM 2770 N N . PRO A 1 373 ? -23.600 -0.133 -11.177 1.00 54.91 373 PRO A N 1
ATOM 2771 C CA . PRO A 1 373 ? -23.506 -0.540 -9.768 1.00 54.91 373 PRO A CA 1
ATOM 2772 C C . PRO A 1 373 ? -22.259 0.024 -9.070 1.00 54.91 373 PRO A C 1
ATOM 2774 O O . PRO A 1 373 ? -22.337 0.476 -7.929 1.00 54.91 373 PRO A O 1
ATOM 2777 N N . ASP A 1 374 ? -21.146 0.079 -9.804 1.00 55.16 374 ASP A N 1
ATOM 2778 C CA . ASP A 1 374 ? -19.862 0.630 -9.353 1.00 55.16 374 ASP A CA 1
ATOM 2779 C C . ASP A 1 374 ? -19.886 2.176 -9.315 1.00 55.16 374 ASP A C 1
ATOM 2781 O O . ASP A 1 374 ? -19.128 2.795 -8.573 1.00 55.16 374 ASP A O 1
ATOM 2785 N N . GLY A 1 375 ? -20.850 2.791 -10.020 1.00 55.12 375 GLY A N 1
ATOM 2786 C CA . GLY A 1 375 ? -21.274 4.204 -10.004 1.00 55.12 375 GLY A CA 1
ATOM 2787 C C . GLY A 1 375 ? -21.340 4.863 -8.627 1.00 55.12 375 GLY A C 1
ATOM 2788 O O . GLY A 1 375 ? -21.206 6.082 -8.477 1.00 55.12 375 GLY A O 1
ATOM 2789 N N . LEU A 1 376 ? -21.575 4.035 -7.613 1.00 56.97 376 LEU A N 1
ATOM 2790 C CA . LEU A 1 376 ? -21.785 4.436 -6.236 1.00 56.97 376 LEU A CA 1
ATOM 2791 C C . LEU A 1 376 ? -20.525 4.327 -5.362 1.00 56.97 376 LEU A C 1
ATOM 2793 O O . LEU A 1 376 ? -20.602 4.769 -4.227 1.00 56.97 376 LEU A O 1
ATOM 2797 N N . GLN A 1 377 ? -19.384 3.787 -5.815 1.00 62.09 377 GLN A N 1
ATOM 2798 C CA . GLN A 1 377 ? -18.161 3.640 -4.996 1.00 62.09 377 GLN A CA 1
ATOM 2799 C C . GLN A 1 377 ? -17.171 4.803 -5.221 1.00 62.09 377 GLN A C 1
ATOM 2801 O O . GLN A 1 377 ? -16.392 4.791 -6.168 1.00 62.09 377 GLN A O 1
ATOM 2806 N N . ARG A 1 378 ? -17.156 5.830 -4.357 1.00 74.25 378 ARG A N 1
ATOM 2807 C CA . ARG A 1 378 ? -16.350 7.062 -4.584 1.00 74.25 378 ARG A CA 1
ATOM 2808 C C . ARG A 1 378 ? -15.130 7.251 -3.683 1.00 74.25 378 ARG A C 1
ATOM 2810 O O . ARG A 1 378 ? -14.334 8.157 -3.920 1.00 74.25 378 ARG A O 1
ATOM 2817 N N . LEU A 1 379 ? -14.975 6.424 -2.655 1.00 87.44 379 LEU A N 1
ATOM 2818 C CA . LEU A 1 379 ? -13.954 6.618 -1.627 1.00 87.44 379 LEU A CA 1
ATOM 2819 C C . LEU A 1 379 ? -13.033 5.398 -1.552 1.00 87.44 379 LEU A C 1
ATOM 2821 O O . LEU A 1 379 ? -13.405 4.354 -1.012 1.00 87.44 379 LEU A O 1
ATOM 2825 N N . ILE A 1 380 ? -11.845 5.545 -2.133 1.00 90.81 380 ILE A N 1
ATOM 2826 C CA . ILE A 1 380 ? -10.690 4.661 -1.963 1.00 90.81 380 ILE A CA 1
ATOM 2827 C C . ILE A 1 380 ? -9.987 5.053 -0.656 1.00 90.81 380 ILE A C 1
ATOM 2829 O O . ILE A 1 380 ? -9.842 6.243 -0.381 1.00 90.81 380 ILE A O 1
ATOM 2833 N N . SER A 1 381 ? -9.532 4.081 0.131 1.00 90.31 381 SER A N 1
ATOM 2834 C CA . SER A 1 381 ? -8.714 4.305 1.331 1.00 90.31 381 SER A CA 1
ATOM 2835 C C . SER A 1 381 ? -7.774 3.121 1.593 1.00 90.31 381 SER A C 1
ATOM 2837 O O . SER A 1 381 ? -7.883 2.078 0.945 1.00 90.31 381 SER A O 1
ATOM 2839 N N . SER A 1 382 ? -6.854 3.262 2.548 1.00 89.25 382 SER A N 1
ATOM 2840 C CA . SER A 1 382 ? -5.961 2.195 3.038 1.00 89.25 382 SER A CA 1
ATOM 2841 C C . SER A 1 382 ? -5.214 1.415 1.945 1.00 89.25 382 SER A C 1
ATOM 2843 O O . SER A 1 382 ? -5.365 0.192 1.861 1.00 89.25 382 SER A O 1
ATOM 2845 N N . PRO A 1 383 ? -4.408 2.101 1.103 1.00 93.06 383 PRO A N 1
ATOM 2846 C CA . PRO A 1 383 ? -3.520 1.437 0.155 1.00 93.06 383 PRO A CA 1
ATOM 2847 C C . PRO A 1 383 ? -2.511 0.573 0.920 1.00 93.06 383 PRO A C 1
ATOM 2849 O O . PRO A 1 383 ? -1.919 1.040 1.890 1.00 93.06 383 PRO A O 1
ATOM 2852 N N . GLN A 1 384 ? -2.328 -0.678 0.506 1.00 93.56 384 GLN A N 1
ATOM 2853 C CA . GLN A 1 384 ? -1.419 -1.632 1.142 1.00 93.56 384 GLN A CA 1
ATOM 2854 C C . GLN A 1 384 ? -0.774 -2.558 0.107 1.00 93.56 384 GLN A C 1
ATOM 2856 O O . GLN A 1 384 ? -1.474 -3.285 -0.600 1.00 93.56 384 GLN A O 1
ATOM 2861 N N . TRP A 1 385 ? 0.552 -2.583 0.022 1.00 92.38 385 TRP A N 1
ATOM 2862 C CA . TRP A 1 385 ? 1.254 -3.485 -0.895 1.00 92.38 385 TRP A CA 1
ATOM 2863 C C . TRP A 1 385 ? 1.256 -4.940 -0.412 1.00 92.38 385 TRP A C 1
ATOM 2865 O O . TRP A 1 385 ? 1.410 -5.223 0.778 1.00 92.38 385 TRP A O 1
ATOM 2875 N N . SER A 1 386 ? 1.163 -5.886 -1.351 1.00 93.50 386 SER A N 1
ATOM 2876 C CA . SER A 1 386 ? 1.550 -7.277 -1.095 1.00 93.50 386 SER A CA 1
ATOM 2877 C C . SER A 1 386 ? 3.053 -7.386 -0.794 1.00 93.50 386 SER A C 1
ATOM 2879 O O . SER A 1 386 ? 3.823 -6.575 -1.309 1.00 93.50 386 SER A O 1
ATOM 2881 N N . PRO A 1 387 ? 3.517 -8.402 -0.038 1.00 88.94 387 PRO A N 1
ATOM 2882 C CA . PRO A 1 387 ? 4.940 -8.561 0.303 1.00 88.94 387 PRO A CA 1
ATOM 2883 C C . PRO A 1 387 ? 5.872 -8.811 -0.892 1.00 88.94 387 PRO A C 1
ATOM 2885 O O . PRO A 1 387 ? 7.074 -8.591 -0.786 1.00 88.94 387 PRO A O 1
ATOM 2888 N N . ASP A 1 388 ? 5.334 -9.240 -2.037 1.00 89.75 388 ASP A N 1
ATOM 2889 C CA . ASP A 1 388 ? 6.064 -9.373 -3.306 1.00 89.75 388 ASP A CA 1
ATOM 2890 C C . ASP A 1 388 ? 6.027 -8.095 -4.172 1.00 89.75 388 ASP A C 1
ATOM 2892 O O . ASP A 1 388 ? 6.587 -8.068 -5.267 1.00 89.75 388 ASP A O 1
ATOM 2896 N N . GLY A 1 389 ? 5.339 -7.041 -3.716 1.00 91.44 389 GLY A N 1
ATOM 2897 C CA . GLY A 1 389 ? 5.182 -5.772 -4.424 1.00 91.44 389 GLY A CA 1
ATOM 2898 C C . GLY A 1 389 ? 4.380 -5.847 -5.730 1.00 91.44 389 GLY A C 1
ATOM 2899 O O . GLY A 1 389 ? 4.423 -4.891 -6.510 1.00 91.44 389 GLY A O 1
ATOM 2900 N N . ARG A 1 390 ? 3.688 -6.958 -6.020 1.00 93.00 390 ARG A N 1
ATOM 2901 C CA . ARG A 1 390 ? 2.925 -7.141 -7.270 1.00 93.00 390 ARG A CA 1
ATOM 2902 C C . ARG A 1 390 ? 1.489 -6.647 -7.189 1.00 93.00 390 ARG A C 1
ATOM 2904 O O . ARG A 1 390 ? 0.975 -6.123 -8.174 1.00 93.00 390 ARG A O 1
ATOM 2911 N N . LEU A 1 391 ? 0.841 -6.828 -6.045 1.00 94.00 391 LEU A N 1
ATOM 2912 C CA . LEU A 1 391 ? -0.531 -6.406 -5.805 1.00 94.00 391 LEU A CA 1
ATOM 2913 C C . LEU A 1 391 ? -0.541 -5.173 -4.907 1.00 94.00 391 LEU A C 1
ATOM 2915 O O . LEU A 1 391 ? 0.234 -5.062 -3.956 1.00 94.00 391 LEU A O 1
ATOM 2919 N N . LEU A 1 392 ? -1.473 -4.274 -5.187 1.00 94.00 392 LEU A N 1
ATOM 2920 C CA . LEU A 1 392 ? -1.822 -3.170 -4.310 1.00 94.00 392 LEU A CA 1
ATOM 2921 C C . LEU A 1 392 ? -3.258 -3.392 -3.838 1.00 94.00 392 LEU A C 1
ATOM 2923 O O . LEU A 1 392 ? -4.198 -3.314 -4.633 1.00 94.00 392 LEU A O 1
ATOM 2927 N N . TYR A 1 393 ? -3.411 -3.726 -2.561 1.00 94.75 393 TYR A N 1
ATOM 2928 C CA . TYR A 1 393 ? -4.704 -3.828 -1.899 1.00 94.75 393 TYR A CA 1
ATOM 2929 C C . TYR A 1 393 ? -5.192 -2.443 -1.475 1.00 94.75 393 TYR A C 1
ATOM 2931 O O . TYR A 1 393 ? -4.388 -1.554 -1.197 1.00 94.75 393 TYR A O 1
ATOM 2939 N N . PHE A 1 394 ? -6.505 -2.255 -1.412 1.00 94.06 394 PHE A N 1
ATOM 2940 C CA . PHE A 1 394 ? -7.132 -1.038 -0.899 1.00 94.06 394 PHE A CA 1
ATOM 2941 C C . PHE A 1 394 ? -8.576 -1.312 -0.477 1.00 94.06 394 PHE A C 1
ATOM 2943 O O . PHE A 1 394 ? -9.178 -2.314 -0.869 1.00 94.06 394 PHE A O 1
ATOM 2950 N N . LEU A 1 395 ? -9.146 -0.407 0.313 1.00 92.81 395 LEU A N 1
ATOM 2951 C CA . LEU A 1 395 ? -10.580 -0.366 0.576 1.00 92.81 395 LEU A CA 1
ATOM 2952 C C . LEU A 1 395 ? -11.264 0.530 -0.450 1.00 92.81 395 LEU A C 1
ATOM 2954 O O . LEU A 1 395 ? -10.762 1.608 -0.760 1.00 92.81 395 LEU A O 1
ATOM 2958 N N . TRP A 1 396 ? -12.428 0.114 -0.942 1.00 90.81 396 TRP A N 1
ATOM 2959 C CA . TRP A 1 396 ? -13.268 0.940 -1.810 1.00 90.81 396 TRP A CA 1
ATOM 2960 C C . TRP A 1 396 ? -14.699 0.969 -1.269 1.00 90.81 396 TRP A C 1
ATOM 2962 O O . TRP A 1 396 ? -15.288 -0.066 -0.949 1.00 90.81 396 TRP A O 1
ATOM 2972 N N . SER A 1 397 ? -15.230 2.177 -1.081 1.00 88.69 397 SER A N 1
ATOM 2973 C CA . SER A 1 397 ? -16.444 2.440 -0.304 1.00 88.69 397 SER A CA 1
ATOM 2974 C C . SER A 1 397 ? -17.408 3.402 -0.998 1.00 88.69 397 SER A C 1
ATOM 2976 O O . SER A 1 397 ? -17.020 4.214 -1.847 1.00 88.69 397 SER A O 1
ATOM 2978 N N . LEU A 1 398 ? -18.691 3.304 -0.634 1.00 83.19 398 LEU A N 1
ATOM 2979 C CA . LEU A 1 398 ? -19.732 4.214 -1.111 1.00 83.19 398 LEU A CA 1
ATOM 2980 C C . LEU A 1 398 ? -19.646 5.558 -0.352 1.00 83.19 398 LEU A C 1
ATOM 2982 O O . LEU A 1 398 ? -19.271 5.570 0.826 1.00 83.19 398 LEU A O 1
ATOM 2986 N N . PRO A 1 399 ? -20.040 6.699 -0.954 1.00 74.94 399 PRO A N 1
ATOM 2987 C CA . PRO A 1 399 ? -20.260 7.938 -0.222 1.00 74.94 399 PRO A CA 1
ATOM 2988 C C . PRO A 1 399 ? -21.135 7.702 1.004 1.00 74.94 399 PRO A C 1
ATOM 2990 O O . PRO A 1 399 ? -22.193 7.077 0.917 1.00 74.94 399 PRO A O 1
ATOM 2993 N N . ASN A 1 400 ? -20.714 8.249 2.141 1.00 75.62 400 ASN A N 1
ATOM 2994 C CA . ASN A 1 400 ? -21.440 8.196 3.410 1.00 75.62 400 ASN A CA 1
ATOM 2995 C C . ASN A 1 400 ? -21.647 6.789 4.009 1.00 75.62 400 ASN A C 1
ATOM 2997 O O . ASN A 1 400 ? -22.230 6.690 5.092 1.00 75.62 400 ASN A O 1
ATOM 3001 N N . THR A 1 401 ? -21.150 5.708 3.391 1.00 79.06 401 THR A N 1
ATOM 3002 C CA . THR A 1 401 ? -20.998 4.433 4.105 1.00 79.06 401 THR A CA 1
ATOM 3003 C C . THR A 1 401 ? -19.692 4.433 4.882 1.00 79.06 401 THR A C 1
ATOM 3005 O O . THR A 1 401 ? -18.657 4.803 4.331 1.00 79.06 401 THR A O 1
ATOM 3008 N N . PRO A 1 402 ? -19.698 4.011 6.154 1.00 70.62 402 PRO A N 1
ATOM 3009 C CA . PRO A 1 402 ? -18.462 3.857 6.890 1.00 70.62 402 PRO A CA 1
ATOM 3010 C C . PRO A 1 402 ? -17.719 2.622 6.348 1.00 70.62 402 PRO A C 1
ATOM 3012 O O . PRO A 1 402 ? -18.252 1.518 6.389 1.00 70.62 402 PRO A O 1
ATOM 3015 N N . GLY A 1 403 ? -16.495 2.807 5.852 1.00 77.88 403 GLY A N 1
ATOM 3016 C CA . GLY A 1 403 ? -15.652 1.717 5.344 1.00 77.88 403 GLY A CA 1
ATOM 3017 C C . GLY A 1 403 ? -16.120 1.068 4.034 1.00 77.88 403 GLY A C 1
ATOM 3018 O O . GLY A 1 403 ? -17.147 1.438 3.467 1.00 77.88 403 GLY A O 1
ATOM 3019 N N . GLY A 1 404 ? -15.333 0.107 3.544 1.00 84.62 404 GLY A N 1
ATOM 3020 C CA . GLY A 1 404 ? -15.453 -0.451 2.192 1.00 84.62 404 GLY A CA 1
ATOM 3021 C C . GLY A 1 404 ? -15.221 -1.957 2.093 1.00 84.62 404 GLY A C 1
ATOM 3022 O O . GLY A 1 404 ? -15.002 -2.638 3.097 1.00 84.62 404 GLY A O 1
ATOM 3023 N N . GLU A 1 405 ? -15.277 -2.465 0.862 1.00 89.06 405 GLU A N 1
ATOM 3024 C CA . GLU A 1 405 ? -14.829 -3.820 0.509 1.00 89.06 405 GLU A CA 1
ATOM 3025 C C . GLU A 1 405 ? -13.334 -3.800 0.158 1.00 89.06 405 GLU A C 1
ATOM 3027 O O . GLU A 1 405 ? -12.806 -2.756 -0.236 1.00 89.06 405 GLU A O 1
ATOM 3032 N N . VAL A 1 406 ? -12.645 -4.938 0.296 1.00 91.88 406 VAL A N 1
ATOM 3033 C CA . VAL A 1 406 ? -11.225 -5.050 -0.076 1.00 91.88 406 VAL A CA 1
ATOM 3034 C C . VAL A 1 406 ? -11.084 -5.367 -1.562 1.00 91.88 406 VAL A C 1
ATOM 3036 O O . VAL A 1 406 ? -11.544 -6.391 -2.057 1.00 91.88 406 VAL A O 1
ATOM 3039 N N . PHE A 1 407 ? -10.355 -4.526 -2.275 1.00 91.88 407 PHE A N 1
ATOM 3040 C CA . PHE A 1 407 ? -9.949 -4.776 -3.651 1.00 91.88 407 PHE A CA 1
ATOM 3041 C C . PHE A 1 407 ? -8.443 -4.997 -3.709 1.00 91.88 407 PHE A C 1
ATOM 3043 O O . PHE A 1 407 ? -7.711 -4.514 -2.846 1.00 91.88 407 PHE A O 1
ATOM 3050 N N . ALA A 1 408 ? -7.974 -5.695 -4.743 1.00 92.31 408 ALA A N 1
ATOM 3051 C CA . ALA A 1 408 ? -6.581 -5.612 -5.153 1.00 92.31 408 ALA A CA 1
ATOM 3052 C C . ALA A 1 408 ? -6.468 -5.387 -6.658 1.00 92.31 408 ALA A C 1
ATOM 3054 O O . ALA A 1 408 ? -7.277 -5.872 -7.455 1.00 92.31 408 ALA A O 1
ATOM 3055 N N . VAL A 1 409 ? -5.420 -4.672 -7.042 1.00 91.38 409 VAL A N 1
ATOM 3056 C CA . VAL A 1 409 ? -5.035 -4.452 -8.434 1.00 91.38 409 VAL A CA 1
ATOM 3057 C C . VAL A 1 409 ? -3.603 -4.931 -8.634 1.00 91.38 409 VAL A C 1
ATOM 3059 O O . VAL A 1 409 ? -2.734 -4.659 -7.805 1.00 91.38 409 VAL A O 1
ATOM 3062 N N . GLU A 1 410 ? -3.354 -5.666 -9.719 1.00 92.19 410 GLU A N 1
ATOM 3063 C CA . GLU A 1 410 ? -1.987 -6.000 -10.113 1.00 92.19 410 GLU A CA 1
ATOM 3064 C C . GLU A 1 410 ? -1.315 -4.765 -10.715 1.00 92.19 410 GLU A C 1
ATOM 3066 O O . GLU A 1 410 ? -1.804 -4.168 -11.678 1.00 92.19 410 GLU A O 1
ATOM 3071 N N . VAL A 1 411 ? -0.187 -4.376 -10.127 1.00 91.19 411 VAL A N 1
ATOM 3072 C CA . VAL A 1 411 ? 0.600 -3.233 -10.571 1.00 91.19 411 VAL A CA 1
ATOM 3073 C C . VAL A 1 411 ? 1.447 -3.669 -11.770 1.00 91.19 411 VAL A C 1
ATOM 3075 O O . VAL A 1 411 ? 2.218 -4.624 -11.653 1.00 91.19 411 VAL A O 1
ATOM 3078 N N . PRO A 1 412 ? 1.338 -3.000 -12.934 1.00 88.88 412 PRO A N 1
ATOM 3079 C CA . PRO A 1 412 ? 2.048 -3.419 -14.134 1.00 88.88 412 PRO A CA 1
ATOM 3080 C C . PRO A 1 412 ? 3.558 -3.253 -13.933 1.00 88.88 412 PRO A C 1
ATOM 3082 O O . PRO A 1 412 ? 4.039 -2.141 -13.716 1.00 88.88 412 PRO A O 1
ATOM 3085 N N . ARG A 1 413 ? 4.304 -4.356 -14.028 1.00 90.00 413 ARG A N 1
ATOM 3086 C CA . ARG A 1 413 ? 5.770 -4.391 -13.962 1.00 90.00 413 ARG A CA 1
ATOM 3087 C C . ARG A 1 413 ? 6.353 -4.934 -15.270 1.00 90.00 413 ARG A C 1
ATOM 3089 O O . ARG A 1 413 ? 5.731 -5.765 -15.930 1.00 90.00 413 ARG A O 1
ATOM 3096 N N . ASN A 1 414 ? 7.529 -4.440 -15.642 1.00 89.69 414 ASN A N 1
ATOM 3097 C CA . ASN A 1 414 ? 8.251 -4.831 -16.851 1.00 89.69 414 ASN A CA 1
ATOM 3098 C C . ASN A 1 414 ? 9.104 -6.097 -16.612 1.00 89.69 414 ASN A C 1
ATOM 3100 O O . ASN A 1 414 ? 9.130 -6.665 -15.520 1.00 89.69 414 ASN A O 1
ATOM 3104 N N . ALA A 1 415 ? 9.877 -6.506 -17.622 1.00 88.31 415 ALA A N 1
ATOM 3105 C CA . ALA A 1 415 ? 10.786 -7.651 -17.525 1.00 88.31 415 ALA A CA 1
ATOM 3106 C C . ALA A 1 415 ? 11.959 -7.480 -16.527 1.00 88.31 415 ALA A C 1
ATOM 3108 O O . ALA A 1 415 ? 12.566 -8.480 -16.150 1.00 88.31 415 ALA A O 1
ATOM 3109 N N . THR A 1 416 ? 12.291 -6.255 -16.093 1.00 88.19 416 THR A N 1
ATOM 3110 C CA . THR A 1 416 ? 13.277 -5.998 -15.021 1.00 88.19 416 THR A CA 1
ATOM 3111 C C . THR A 1 416 ? 12.645 -5.937 -13.628 1.00 88.19 416 THR A C 1
ATOM 3113 O O . THR A 1 416 ? 13.369 -5.835 -12.642 1.00 88.19 416 THR A O 1
ATOM 3116 N N . GLY A 1 417 ? 11.316 -6.053 -13.529 1.00 87.81 417 GLY A N 1
ATOM 3117 C CA . GLY A 1 417 ? 10.555 -5.934 -12.287 1.00 87.81 417 GLY A CA 1
ATOM 3118 C C . GLY A 1 417 ? 10.177 -4.497 -11.915 1.00 87.81 417 GLY A C 1
ATOM 3119 O O . GLY A 1 417 ? 9.474 -4.309 -10.924 1.00 87.81 417 GLY A O 1
ATOM 3120 N N . ASP A 1 418 ? 10.580 -3.491 -12.694 1.00 90.50 418 ASP A N 1
ATOM 3121 C CA . ASP A 1 418 ? 10.223 -2.090 -12.458 1.00 90.50 418 ASP A CA 1
ATOM 3122 C C . ASP A 1 418 ? 8.775 -1.800 -12.878 1.00 90.50 418 ASP A C 1
ATOM 3124 O O . ASP A 1 418 ? 8.268 -2.384 -13.837 1.00 90.50 418 ASP A O 1
ATOM 3128 N N . ILE A 1 419 ? 8.113 -0.847 -12.219 1.00 90.62 419 ILE A N 1
ATOM 3129 C CA . ILE A 1 419 ? 6.752 -0.425 -12.588 1.00 90.62 419 ILE A CA 1
ATOM 3130 C C . ILE A 1 419 ? 6.722 0.229 -13.978 1.00 90.62 419 ILE A C 1
ATOM 3132 O O . ILE A 1 419 ? 7.453 1.176 -14.277 1.00 90.62 419 ILE A O 1
ATOM 3136 N N . GLU A 1 420 ? 5.793 -0.221 -14.821 1.00 90.06 420 GLU A N 1
ATOM 3137 C CA . GLU A 1 420 ? 5.534 0.339 -16.146 1.00 90.06 420 GLU A CA 1
ATOM 3138 C C . GLU A 1 420 ? 4.699 1.625 -16.047 1.00 90.06 420 GLU A C 1
ATOM 3140 O O . GLU A 1 420 ? 3.516 1.661 -16.391 1.00 90.06 420 GLU A O 1
ATOM 3145 N N . PHE A 1 421 ? 5.335 2.731 -15.652 1.00 86.44 421 PHE A N 1
ATOM 3146 C CA . PHE A 1 421 ? 4.733 4.077 -15.650 1.00 86.44 421 PHE A CA 1
ATOM 3147 C C . PHE A 1 421 ? 4.284 4.587 -17.035 1.00 86.44 421 PHE A C 1
ATOM 3149 O O . PHE A 1 421 ? 3.676 5.645 -17.128 1.00 86.44 421 PHE A O 1
ATOM 3156 N N . GLY A 1 422 ? 4.561 3.856 -18.121 1.00 82.44 422 GLY A N 1
ATOM 3157 C CA . GLY A 1 422 ? 3.933 4.090 -19.428 1.00 82.44 422 GLY A CA 1
ATOM 3158 C C . GLY A 1 422 ? 2.512 3.515 -19.548 1.00 82.44 422 GLY A C 1
ATOM 3159 O O . GLY A 1 422 ? 1.776 3.898 -20.456 1.00 82.44 422 GLY A O 1
ATOM 3160 N N . ARG A 1 423 ? 2.126 2.594 -18.653 1.00 82.38 423 ARG A N 1
ATOM 3161 C CA . ARG A 1 423 ? 0.784 1.992 -18.560 1.00 82.38 423 ARG A CA 1
ATOM 3162 C C . ARG A 1 423 ? -0.048 2.623 -17.449 1.00 82.38 423 ARG A C 1
ATOM 3164 O O . ARG A 1 423 ? -1.248 2.794 -17.637 1.00 82.38 423 ARG A O 1
ATOM 3171 N N . LEU A 1 424 ? 0.573 3.011 -16.333 1.00 79.06 424 LEU A N 1
ATOM 3172 C CA . LEU A 1 424 ? -0.045 3.947 -15.388 1.00 79.06 424 LEU A CA 1
ATOM 3173 C C . LEU A 1 424 ? -0.139 5.327 -16.054 1.00 79.06 424 LEU A C 1
ATOM 3175 O O . LEU A 1 424 ? 0.832 5.792 -16.645 1.00 79.06 424 LEU A O 1
ATOM 3179 N N . ARG A 1 425 ? -1.285 6.009 -15.989 1.00 68.81 425 ARG A N 1
ATOM 3180 C CA . ARG A 1 425 ? -1.436 7.312 -16.663 1.00 68.81 425 ARG A CA 1
ATOM 3181 C C . ARG A 1 425 ? -1.027 8.465 -15.753 1.00 68.81 425 ARG A C 1
ATOM 3183 O O . ARG A 1 425 ? -1.532 8.592 -14.645 1.00 68.81 425 ARG A O 1
ATOM 3190 N N . SER A 1 426 ? -0.189 9.367 -16.257 1.00 56.28 426 SER A N 1
ATOM 3191 C CA . SER A 1 426 ? 0.246 10.592 -15.562 1.00 56.28 426 SER A CA 1
ATOM 3192 C C . SER A 1 426 ? -0.650 11.818 -15.827 1.00 56.28 426 SER A C 1
ATOM 3194 O O . SER A 1 426 ? -0.238 12.956 -15.587 1.00 56.28 426 SER A O 1
ATOM 3196 N N . GLY A 1 427 ? -1.868 11.587 -16.337 1.00 54.06 427 GLY A N 1
ATOM 3197 C CA . GLY A 1 427 ? -2.835 12.622 -16.714 1.00 54.06 427 GLY A CA 1
ATOM 3198 C C . GLY A 1 427 ? -4.079 12.067 -17.415 1.00 54.06 427 GLY A C 1
ATOM 3199 O O . GLY A 1 427 ? -4.312 12.375 -18.582 1.00 54.06 427 GLY A O 1
ATOM 3200 N N . THR A 1 428 ? -4.870 11.232 -16.733 1.00 54.78 428 THR A N 1
ATOM 3201 C CA . THR A 1 428 ? -6.281 11.040 -17.119 1.00 54.78 428 THR A CA 1
ATOM 3202 C C . 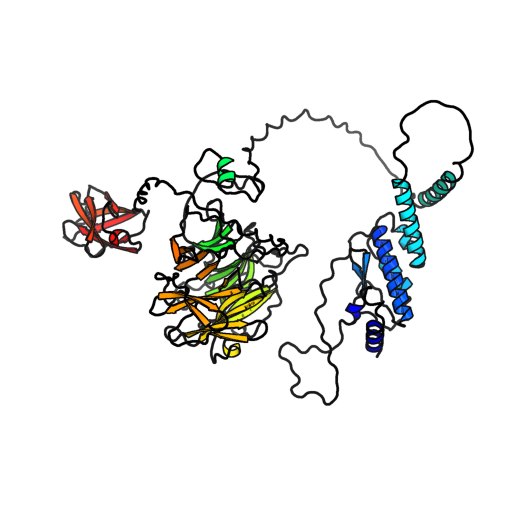THR A 1 428 ? -7.006 12.380 -17.044 1.00 54.78 428 THR A C 1
ATOM 3204 O O . THR A 1 428 ? -6.736 13.182 -16.148 1.00 54.78 428 THR A O 1
ATOM 3207 N N . LEU A 1 429 ? -7.925 12.625 -17.977 1.00 54.31 429 LEU A N 1
ATOM 3208 C CA . LEU A 1 429 ? -8.824 13.770 -17.871 1.00 54.31 429 LEU A CA 1
ATOM 3209 C C . LEU A 1 429 ? -9.730 13.599 -16.637 1.00 54.31 429 LEU A C 1
ATOM 3211 O O . LEU A 1 429 ? -9.941 12.481 -16.156 1.00 54.31 429 LEU A O 1
ATOM 3215 N N . ALA A 1 430 ? -10.266 14.708 -16.120 1.00 49.41 430 ALA A N 1
ATOM 3216 C CA . ALA A 1 430 ? -11.127 14.704 -14.934 1.00 49.41 430 ALA A CA 1
ATOM 3217 C C . ALA A 1 430 ? -12.420 13.873 -15.110 1.00 49.41 430 ALA A C 1
ATOM 3219 O O . ALA A 1 430 ? -13.085 13.558 -14.129 1.00 49.41 430 ALA A O 1
ATOM 3220 N N . ASP A 1 431 ? -12.750 13.494 -16.347 1.00 53.16 431 ASP A N 1
ATOM 3221 C CA . ASP A 1 431 ? -13.934 12.745 -16.755 1.00 53.16 431 ASP A CA 1
ATOM 3222 C C . ASP A 1 431 ? -13.662 11.273 -17.158 1.00 53.16 431 ASP A C 1
ATOM 3224 O O . ASP A 1 431 ? -14.576 10.598 -17.634 1.00 53.16 431 ASP A O 1
ATOM 3228 N N . GLU A 1 432 ? -12.455 10.728 -16.953 1.00 52.22 432 GLU A N 1
ATOM 3229 C CA . GLU A 1 432 ? -12.109 9.349 -17.351 1.00 52.22 432 GLU A CA 1
ATOM 3230 C C . GLU A 1 432 ? -11.844 8.418 -16.148 1.00 52.22 432 GLU A C 1
ATOM 3232 O O . GLU A 1 432 ? -10.701 8.222 -15.731 1.00 52.22 432 GLU A O 1
ATOM 3237 N N . THR A 1 433 ? -12.888 7.755 -15.632 1.00 53.38 433 THR A N 1
ATOM 3238 C CA . THR A 1 433 ? -12.699 6.554 -14.799 1.00 53.38 433 THR A CA 1
ATOM 3239 C C . THR A 1 433 ? -12.339 5.371 -15.695 1.00 53.38 433 THR A C 1
ATOM 3241 O O . THR A 1 433 ? -13.133 4.951 -16.538 1.00 53.38 433 THR A O 1
ATOM 3244 N N . ARG A 1 434 ? -11.144 4.801 -15.500 1.00 55.81 434 ARG A N 1
ATOM 3245 C CA . ARG A 1 434 ? -10.662 3.666 -16.293 1.00 55.81 434 ARG A CA 1
ATOM 3246 C C . ARG A 1 434 ? -9.954 2.630 -15.430 1.00 55.81 434 ARG A C 1
ATOM 3248 O O . ARG A 1 434 ? -8.938 2.911 -14.805 1.00 55.81 434 ARG A O 1
ATOM 3255 N N . ILE A 1 435 ? -10.500 1.418 -15.444 1.00 60.62 435 ILE A N 1
ATOM 3256 C CA . ILE A 1 435 ? -9.909 0.217 -14.854 1.00 60.62 435 ILE A CA 1
ATOM 3257 C C . ILE A 1 435 ? -9.182 -0.506 -15.996 1.00 60.62 435 ILE A C 1
ATOM 3259 O O . ILE A 1 435 ? -9.764 -1.328 -16.697 1.00 60.62 435 ILE A O 1
ATOM 3263 N N . ASP A 1 436 ? -7.928 -0.119 -16.246 1.00 58.00 436 ASP A N 1
ATOM 3264 C CA . ASP A 1 436 ? -7.092 -0.676 -17.333 1.00 58.00 436 ASP A CA 1
ATOM 3265 C C . ASP A 1 436 ? -6.388 -1.993 -16.970 1.00 58.00 436 ASP A C 1
ATOM 3267 O O . ASP A 1 436 ? -5.729 -2.619 -17.804 1.00 58.00 436 ASP A O 1
ATOM 3271 N N . PHE A 1 437 ? -6.534 -2.411 -15.718 1.00 68.31 437 PHE A N 1
ATOM 3272 C CA . PHE A 1 437 ? -5.892 -3.572 -15.119 1.00 68.31 437 PHE A CA 1
ATOM 3273 C C . PHE A 1 437 ? -6.972 -4.526 -14.598 1.00 68.31 437 PHE A C 1
ATOM 3275 O O . PHE A 1 437 ? -8.075 -4.068 -14.290 1.00 68.31 437 PHE A O 1
ATOM 3282 N N . PRO A 1 438 ? -6.700 -5.837 -14.482 1.00 69.56 438 PRO A N 1
ATOM 3283 C CA . PRO A 1 438 ? -7.636 -6.772 -13.871 1.00 69.56 438 PRO A CA 1
ATOM 3284 C C . PRO A 1 438 ? -7.828 -6.426 -12.388 1.00 69.56 438 PRO A C 1
ATOM 3286 O O . PRO A 1 438 ? -7.071 -6.860 -11.519 1.00 69.56 438 PRO A O 1
ATOM 3289 N N . LEU A 1 439 ? -8.852 -5.623 -12.098 1.00 75.06 439 LEU A N 1
ATOM 3290 C CA . LEU A 1 439 ? -9.284 -5.352 -10.737 1.00 75.06 439 LEU A CA 1
ATOM 3291 C C . LEU A 1 439 ? -9.875 -6.639 -10.164 1.00 75.06 439 LEU A C 1
ATOM 3293 O O . LEU A 1 439 ? -10.934 -7.096 -10.596 1.00 75.06 439 LEU A O 1
ATOM 3297 N N . THR A 1 440 ? -9.184 -7.218 -9.190 1.00 76.50 440 THR A N 1
ATOM 3298 C CA . THR A 1 440 ? -9.665 -8.401 -8.486 1.00 76.50 440 THR A CA 1
ATOM 3299 C C . THR A 1 440 ? -10.400 -7.925 -7.244 1.00 76.50 440 THR A C 1
ATOM 3301 O O . THR A 1 440 ? -9.790 -7.498 -6.263 1.00 76.50 440 THR A O 1
ATOM 3304 N N . SER A 1 441 ? -11.731 -7.957 -7.298 1.00 70.94 441 SER A N 1
ATOM 3305 C CA . SER A 1 441 ? -12.553 -7.747 -6.113 1.00 70.94 441 SER A CA 1
ATOM 3306 C C . SER A 1 441 ? -12.443 -8.963 -5.197 1.00 70.94 441 SER A C 1
ATOM 3308 O O . SER A 1 441 ? -12.702 -10.099 -5.600 1.00 70.94 441 SER A O 1
ATOM 3310 N N . PHE A 1 442 ? -12.079 -8.729 -3.941 1.00 70.50 442 PHE A N 1
ATOM 3311 C CA . PHE A 1 442 ? -12.211 -9.723 -2.891 1.00 70.50 442 PHE A CA 1
ATOM 3312 C C . PHE A 1 442 ? -13.456 -9.322 -2.110 1.00 70.50 442 PHE A C 1
ATOM 3314 O O . PHE A 1 442 ? -13.461 -8.291 -1.448 1.00 70.50 442 PHE A O 1
ATOM 3321 N N . THR A 1 443 ? -14.536 -10.108 -2.167 1.00 74.88 443 THR A N 1
ATOM 3322 C CA . THR A 1 443 ? -15.782 -9.805 -1.426 1.00 74.88 443 THR A CA 1
ATOM 3323 C C . THR A 1 443 ? -15.620 -10.086 0.077 1.00 74.88 443 THR A C 1
ATOM 3325 O O . THR A 1 443 ? -16.357 -10.856 0.695 1.00 74.88 443 THR A O 1
ATOM 3328 N N . LEU A 1 444 ? -14.599 -9.474 0.670 1.00 86.62 444 LEU A N 1
ATOM 3329 C CA . LEU A 1 444 ? -14.284 -9.473 2.077 1.00 86.62 444 LEU A CA 1
ATOM 3330 C C . LEU A 1 444 ? -15.014 -8.280 2.695 1.00 86.62 444 LEU A C 1
ATOM 3332 O O . LEU A 1 444 ? -14.659 -7.123 2.491 1.00 86.62 444 LEU A O 1
ATOM 3336 N N . THR A 1 445 ? -16.073 -8.590 3.432 1.00 89.50 445 THR A N 1
ATOM 3337 C CA . THR A 1 445 ? -16.914 -7.631 4.158 1.00 89.50 445 THR A CA 1
ATOM 3338 C C . THR A 1 445 ? -16.884 -7.969 5.647 1.00 89.50 445 THR A C 1
ATOM 3340 O O . THR A 1 445 ? -16.458 -9.063 6.028 1.00 89.50 445 THR A O 1
ATOM 3343 N N . GLY A 1 446 ? -17.398 -7.095 6.521 1.00 87.69 446 GLY A N 1
ATOM 3344 C CA . GLY A 1 446 ? -17.493 -7.417 7.952 1.00 87.69 446 GLY A CA 1
ATOM 3345 C C . GLY A 1 446 ? -18.343 -8.664 8.244 1.00 87.69 446 GLY A C 1
ATOM 3346 O O . GLY A 1 446 ? -18.071 -9.383 9.207 1.00 87.69 446 GLY A O 1
ATOM 3347 N N . ALA A 1 447 ? -19.294 -8.996 7.363 1.00 88.94 447 ALA A N 1
ATOM 3348 C CA . ALA A 1 447 ? -20.068 -10.234 7.440 1.00 88.94 447 ALA A CA 1
ATOM 3349 C C . ALA A 1 447 ? -19.209 -11.496 7.228 1.00 88.94 447 ALA A C 1
ATOM 3351 O O . ALA A 1 447 ? -19.498 -12.524 7.838 1.00 88.94 447 ALA A O 1
ATOM 3352 N N . GLY A 1 448 ? -18.122 -11.412 6.448 1.00 89.94 448 GLY A N 1
ATOM 3353 C CA . GLY A 1 448 ? -17.136 -12.492 6.307 1.00 89.94 448 GLY A CA 1
ATOM 3354 C C . GLY A 1 448 ? -16.451 -12.851 7.631 1.00 89.94 448 GLY A C 1
ATOM 3355 O O . GLY A 1 448 ? -16.129 -14.010 7.860 1.00 89.94 448 GLY A O 1
ATOM 3356 N N . PHE A 1 449 ? -16.331 -11.886 8.546 1.00 92.38 449 PHE A N 1
ATOM 3357 C CA . PHE A 1 449 ? -15.820 -12.071 9.909 1.00 92.38 449 PHE A CA 1
ATOM 3358 C C . PHE A 1 449 ? -16.927 -12.360 10.939 1.00 92.38 449 PHE A C 1
ATOM 3360 O O . PHE A 1 449 ? -16.711 -12.242 12.143 1.00 92.38 449 PHE A O 1
ATOM 3367 N N . GLY A 1 450 ? -18.145 -12.688 10.493 1.00 92.38 450 GLY A N 1
ATOM 3368 C CA . GLY A 1 450 ? -19.298 -12.935 11.364 1.00 92.38 450 GLY A CA 1
ATOM 3369 C C . GLY A 1 450 ? -19.943 -11.675 11.961 1.00 92.38 450 GLY A C 1
ATOM 3370 O O . GLY A 1 450 ? -20.919 -11.783 12.707 1.00 92.38 450 GLY A O 1
ATOM 3371 N N . VAL A 1 451 ? -19.465 -10.471 11.626 1.00 91.62 451 VAL A N 1
ATOM 3372 C CA . VAL A 1 451 ? -20.046 -9.210 12.106 1.00 91.62 451 VAL A CA 1
ATOM 3373 C C . VAL A 1 451 ? -21.202 -8.809 11.187 1.00 91.62 451 VAL A C 1
ATOM 3375 O O . VAL A 1 451 ? -21.015 -8.235 10.116 1.00 91.62 451 VAL A O 1
ATOM 3378 N N . THR A 1 452 ? -22.431 -9.125 11.603 1.00 91.12 452 THR A N 1
ATOM 3379 C CA . THR A 1 452 ? -23.648 -8.765 10.850 1.00 91.12 452 THR A CA 1
ATOM 3380 C C . THR A 1 452 ? -23.760 -7.245 10.710 1.00 91.12 452 THR A C 1
ATOM 3382 O O . THR A 1 452 ? -23.654 -6.528 11.705 1.00 91.12 452 THR A O 1
ATOM 3385 N N . SER A 1 453 ? -23.968 -6.763 9.479 1.00 88.38 453 SER A N 1
ATOM 3386 C CA . SER A 1 453 ? -23.926 -5.330 9.127 1.00 88.38 453 SER A CA 1
ATOM 3387 C C . SER A 1 453 ? -22.607 -4.632 9.501 1.00 88.38 453 SER A C 1
ATOM 3389 O O . SER A 1 453 ? -22.582 -3.418 9.704 1.00 88.38 453 SER A O 1
ATOM 3391 N N . GLY A 1 454 ? -21.519 -5.399 9.611 1.00 91.00 454 GLY A N 1
ATOM 3392 C CA . GLY A 1 454 ? -20.178 -4.874 9.816 1.00 91.00 454 GLY A CA 1
ATOM 3393 C C . GLY A 1 454 ? -19.504 -4.451 8.512 1.00 91.00 454 GLY A C 1
ATOM 3394 O O . GLY A 1 454 ? -19.788 -4.989 7.442 1.00 91.00 454 GLY A O 1
ATOM 3395 N N . TYR A 1 455 ? -18.562 -3.526 8.634 1.00 92.06 455 TYR A N 1
ATOM 3396 C CA . TYR A 1 455 ? -17.764 -2.957 7.552 1.00 92.06 455 TYR A CA 1
ATOM 3397 C C . TYR A 1 455 ? -16.274 -3.019 7.897 1.00 92.06 455 TYR A C 1
ATOM 3399 O O . TYR A 1 455 ? -15.915 -3.122 9.072 1.00 92.06 455 TYR A O 1
ATOM 3407 N N . ILE A 1 456 ? -15.407 -2.948 6.887 1.00 92.50 456 ILE A N 1
ATOM 3408 C CA . ILE A 1 456 ? -13.958 -2.855 7.085 1.00 92.50 456 ILE A CA 1
ATOM 3409 C C . ILE A 1 456 ? -13.566 -1.384 6.972 1.00 92.50 456 ILE A C 1
ATOM 3411 O O . ILE A 1 456 ? -13.866 -0.740 5.970 1.00 92.50 456 ILE A O 1
ATOM 3415 N N . SER A 1 457 ? -12.935 -0.837 8.009 1.00 89.81 457 SER A N 1
ATOM 3416 C CA . SER A 1 457 ? -12.566 0.589 8.078 1.00 89.81 457 SER A CA 1
ATOM 3417 C C . SER A 1 457 ? -11.076 0.872 8.058 1.00 89.81 457 SER A C 1
ATOM 3419 O O . SER A 1 457 ? -10.676 2.021 8.199 1.00 89.81 457 SER A O 1
ATOM 3421 N N . GLY A 1 458 ? -10.275 -0.173 7.919 1.00 88.75 458 GLY A N 1
ATOM 3422 C CA . GLY A 1 458 ? -8.848 -0.080 7.698 1.00 88.75 458 GLY A CA 1
ATOM 3423 C C . GLY A 1 458 ? -8.290 -1.470 7.421 1.00 88.75 458 GLY A C 1
ATOM 3424 O O . GLY A 1 458 ? -8.861 -2.481 7.851 1.00 88.75 458 GLY A O 1
ATOM 3425 N N . LEU A 1 459 ? -7.192 -1.498 6.680 1.00 91.00 459 LEU A N 1
ATOM 3426 C CA . LEU A 1 459 ? -6.558 -2.690 6.138 1.00 91.00 459 LEU A CA 1
ATOM 3427 C C . LEU A 1 459 ? -5.049 -2.576 6.349 1.00 91.00 459 LEU A C 1
ATOM 3429 O O . LEU A 1 459 ? -4.486 -1.502 6.158 1.00 91.00 459 LEU A O 1
ATOM 3433 N N . GLN A 1 460 ? -4.404 -3.683 6.702 1.00 89.94 460 GLN A N 1
ATOM 3434 C CA . GLN A 1 460 ? -2.954 -3.809 6.739 1.00 89.94 460 GLN A CA 1
ATOM 3435 C C . GLN A 1 460 ? -2.528 -5.162 6.165 1.00 89.94 460 GLN A C 1
ATOM 3437 O O . GLN A 1 460 ? -3.159 -6.180 6.444 1.00 89.94 460 GLN A O 1
ATOM 3442 N N . VAL A 1 461 ? -1.460 -5.192 5.369 1.00 89.88 461 VAL A N 1
ATOM 3443 C CA . VAL A 1 461 ? -0.895 -6.443 4.834 1.00 89.88 461 VAL A CA 1
ATOM 3444 C C . VAL A 1 461 ? 0.326 -6.842 5.661 1.00 89.88 461 VAL A C 1
ATOM 3446 O O . VAL A 1 461 ? 1.264 -6.052 5.812 1.00 89.88 461 VAL A O 1
ATOM 3449 N N . ALA A 1 462 ? 0.321 -8.058 6.205 1.00 86.75 462 ALA A N 1
ATOM 3450 C CA . ALA A 1 462 ? 1.464 -8.645 6.902 1.00 86.75 462 ALA A CA 1
ATOM 3451 C C . ALA A 1 462 ? 2.470 -9.267 5.917 1.00 86.75 462 ALA A C 1
ATOM 3453 O O . ALA A 1 462 ? 2.130 -9.573 4.775 1.00 86.75 462 ALA A O 1
ATOM 3454 N N . ASP A 1 463 ? 3.705 -9.491 6.369 1.00 82.62 463 ASP A N 1
ATOM 3455 C CA . ASP A 1 463 ? 4.816 -9.959 5.523 1.00 82.62 463 ASP A CA 1
ATOM 3456 C C . ASP A 1 463 ? 4.616 -11.382 4.955 1.00 82.62 463 ASP A C 1
ATOM 3458 O O . ASP A 1 463 ? 5.246 -11.745 3.964 1.00 82.62 463 ASP A O 1
ATOM 3462 N N . ASP A 1 464 ? 3.711 -12.181 5.535 1.00 84.00 464 ASP A N 1
ATOM 3463 C CA . ASP A 1 464 ? 3.297 -13.498 5.020 1.00 84.00 464 ASP A CA 1
ATOM 3464 C C . ASP A 1 464 ? 2.150 -13.425 3.985 1.00 84.00 464 ASP A C 1
ATOM 3466 O O . ASP A 1 464 ? 1.703 -14.452 3.476 1.00 84.00 464 ASP A O 1
ATOM 3470 N N . GLY A 1 465 ? 1.666 -12.218 3.671 1.00 88.94 465 GLY A N 1
ATOM 3471 C CA . GLY A 1 465 ? 0.536 -11.966 2.776 1.00 88.94 465 GLY A CA 1
ATOM 3472 C C . GLY A 1 465 ? -0.834 -12.010 3.458 1.00 88.94 465 GLY A C 1
ATOM 3473 O O . GLY A 1 465 ? -1.839 -11.741 2.801 1.00 88.94 465 GLY A O 1
ATOM 3474 N N . THR A 1 466 ? -0.899 -12.303 4.762 1.00 90.31 466 THR A N 1
ATOM 3475 C CA . THR A 1 466 ? -2.131 -12.208 5.555 1.00 90.31 466 THR A CA 1
ATOM 3476 C C . THR A 1 466 ? -2.675 -10.778 5.514 1.00 90.31 466 THR A C 1
ATOM 3478 O O . THR A 1 466 ? -1.954 -9.820 5.804 1.00 90.31 466 THR A O 1
ATOM 3481 N N . LEU A 1 467 ? -3.975 -10.631 5.256 1.00 91.94 467 LEU A N 1
ATOM 3482 C CA . LEU A 1 467 ? -4.679 -9.364 5.448 1.00 91.94 467 LEU A CA 1
ATOM 3483 C C . LEU A 1 467 ? -5.148 -9.248 6.901 1.00 91.94 467 LEU A C 1
ATOM 3485 O O . LEU A 1 467 ? -5.880 -10.101 7.407 1.00 91.94 467 LEU A O 1
ATOM 3489 N N . LEU A 1 468 ? -4.762 -8.171 7.568 1.00 91.31 468 LEU A N 1
ATOM 3490 C CA . LEU A 1 468 ? -5.274 -7.778 8.871 1.00 91.31 468 LEU A CA 1
ATOM 3491 C C . LEU A 1 468 ? -6.252 -6.621 8.671 1.00 91.31 468 LEU A C 1
ATOM 3493 O O . LEU A 1 468 ? -5.962 -5.674 7.945 1.00 91.31 468 LEU A O 1
ATOM 3497 N N . VAL A 1 469 ? -7.426 -6.692 9.291 1.00 92.06 469 VAL A N 1
ATOM 3498 C CA . VAL A 1 469 ? -8.504 -5.724 9.054 1.00 92.06 469 VAL A CA 1
ATOM 3499 C C . VAL A 1 469 ? -9.135 -5.233 10.345 1.00 92.06 469 VAL A C 1
ATOM 3501 O O . VAL A 1 469 ? -9.352 -5.992 11.291 1.00 92.06 469 VAL A O 1
ATOM 3504 N N . GLN A 1 470 ? -9.498 -3.954 10.355 1.00 91.50 470 GLN A N 1
ATOM 3505 C CA . GLN A 1 470 ? -10.319 -3.355 11.399 1.00 91.50 470 GLN A CA 1
ATOM 3506 C C . GLN A 1 470 ? -11.796 -3.513 11.007 1.00 91.50 470 GLN A C 1
ATOM 3508 O O . GLN A 1 470 ? -12.277 -2.843 10.091 1.00 91.50 470 GLN A O 1
ATOM 3513 N N . VAL A 1 471 ? -12.515 -4.412 11.684 1.00 93.25 471 VAL A N 1
ATOM 3514 C CA . VAL A 1 471 ? -13.924 -4.726 11.395 1.00 93.25 471 VAL A CA 1
ATOM 3515 C C . VAL A 1 471 ? -14.821 -4.002 12.389 1.00 93.25 471 VAL A C 1
ATOM 3517 O O . VAL A 1 471 ? -14.796 -4.299 13.582 1.00 93.25 471 VAL A O 1
ATOM 3520 N N . CYS A 1 472 ? -15.640 -3.070 11.916 1.00 91.69 472 CYS A N 1
ATOM 3521 C CA . CYS A 1 472 ? -16.494 -2.241 12.763 1.00 91.69 472 CYS A CA 1
ATOM 3522 C C . CYS A 1 472 ? -17.985 -2.461 12.502 1.00 91.69 472 CYS A C 1
ATOM 3524 O O . CYS A 1 472 ? -18.393 -2.956 11.455 1.00 91.69 472 CYS A O 1
ATOM 3526 N N . ARG A 1 473 ? -18.813 -2.056 13.469 1.00 92.19 473 ARG A N 1
ATOM 3527 C CA . ARG A 1 473 ? -20.277 -1.958 13.371 1.00 92.19 473 ARG A CA 1
ATOM 3528 C C . ARG A 1 473 ? -20.752 -0.646 14.001 1.00 92.19 473 ARG A C 1
ATOM 3530 O O . ARG A 1 473 ? -20.145 -0.175 14.964 1.00 92.19 473 ARG A O 1
ATOM 3537 N N . GLY A 1 474 ? -21.867 -0.105 13.508 1.00 87.44 474 GLY A N 1
ATOM 3538 C CA . GLY A 1 474 ? -22.414 1.184 13.960 1.00 87.44 474 GLY A CA 1
ATOM 3539 C C . GLY A 1 474 ? -21.628 2.395 13.442 1.00 87.44 474 GLY A C 1
ATOM 3540 O O . GLY A 1 474 ? -20.609 2.249 12.780 1.00 87.44 474 GLY A O 1
ATOM 3541 N N . THR A 1 475 ? -22.101 3.607 13.730 1.00 82.88 475 THR A N 1
ATOM 3542 C CA . THR A 1 475 ? -21.467 4.869 13.297 1.00 82.88 475 THR A CA 1
ATOM 3543 C C . THR A 1 475 ? -21.341 5.870 14.442 1.00 82.88 475 THR A C 1
ATOM 3545 O O . THR A 1 475 ? -22.064 5.795 15.443 1.00 82.88 475 THR A O 1
ATOM 3548 N N . GLY A 1 476 ? -20.406 6.818 14.307 1.00 79.75 476 GLY A N 1
ATOM 3549 C CA . GLY A 1 476 ? -20.144 7.853 15.312 1.00 79.75 476 GLY A CA 1
ATOM 3550 C C . GLY A 1 476 ? -19.919 7.256 16.704 1.00 79.75 476 GLY A C 1
ATOM 3551 O O . GLY A 1 476 ? -19.198 6.276 16.853 1.00 79.75 476 GLY A O 1
ATOM 3552 N N . ALA A 1 477 ? -20.611 7.789 17.713 1.00 77.50 477 ALA A N 1
ATOM 3553 C CA . ALA A 1 477 ? -20.527 7.319 19.101 1.00 77.50 477 ALA A CA 1
ATOM 3554 C C . ALA A 1 477 ? -21.027 5.874 19.341 1.00 77.50 477 ALA A C 1
ATOM 3556 O O . ALA A 1 477 ? -20.838 5.343 20.431 1.00 77.50 477 ALA A O 1
ATOM 3557 N N . SER A 1 478 ? -21.674 5.235 18.356 1.00 82.75 478 SER A N 1
ATOM 3558 C CA . SER A 1 478 ? -22.077 3.817 18.423 1.00 82.75 478 SER A CA 1
ATOM 3559 C C . SER A 1 478 ? -21.085 2.860 17.751 1.00 82.75 478 SER A C 1
ATOM 3561 O O . SER A 1 478 ? -21.297 1.645 17.774 1.00 82.75 478 SER A O 1
ATOM 3563 N N . ARG A 1 479 ? -20.013 3.392 17.144 1.00 85.06 479 ARG A N 1
ATOM 3564 C CA . ARG A 1 479 ? -18.976 2.602 16.477 1.00 85.06 479 ARG A CA 1
ATOM 3565 C C . ARG A 1 479 ? -18.266 1.718 17.503 1.00 85.06 479 ARG A C 1
ATOM 3567 O O . ARG A 1 479 ? -17.650 2.214 18.439 1.00 85.06 479 ARG A O 1
ATOM 3574 N N . SER A 1 480 ? -18.334 0.409 17.295 1.00 87.88 480 SER A N 1
ATOM 3575 C CA . SER A 1 480 ? -17.477 -0.577 17.968 1.00 87.88 480 SER A CA 1
ATOM 3576 C C . SER A 1 480 ? -16.708 -1.334 16.902 1.00 87.88 480 SER A C 1
ATOM 3578 O O . SER A 1 480 ? -17.281 -1.697 15.872 1.00 87.88 480 SER A O 1
ATOM 3580 N N . CYS A 1 481 ? -15.420 -1.542 17.135 1.00 90.12 481 CYS A N 1
ATOM 3581 C CA . CYS A 1 481 ? -14.517 -2.199 16.198 1.00 90.12 481 CYS A CA 1
ATOM 3582 C C . CYS A 1 481 ? -13.892 -3.428 16.848 1.00 90.12 481 CYS A C 1
ATOM 3584 O O . CYS A 1 481 ? -13.840 -3.510 18.069 1.00 90.12 481 CYS A O 1
ATOM 3586 N N . GLY A 1 482 ? -13.438 -4.365 16.028 1.00 91.12 482 GLY A N 1
ATOM 3587 C CA . GLY A 1 482 ? -12.665 -5.544 16.395 1.00 91.12 482 GLY A CA 1
ATOM 3588 C C . GLY A 1 482 ? -11.605 -5.818 15.328 1.00 91.12 482 GLY A C 1
ATOM 3589 O O . GLY A 1 482 ? -11.554 -5.127 14.306 1.00 91.12 482 GLY A O 1
ATOM 3590 N N . ILE A 1 483 ? -10.763 -6.822 15.557 1.00 91.88 483 ILE A N 1
ATOM 3591 C CA . ILE A 1 483 ? -9.647 -7.165 14.667 1.00 91.88 483 ILE A CA 1
ATOM 3592 C C . ILE A 1 483 ? -9.944 -8.481 13.950 1.00 91.88 483 ILE A C 1
ATOM 3594 O O . ILE A 1 483 ? -10.189 -9.505 14.590 1.00 91.88 483 ILE A O 1
ATOM 3598 N N . GLY A 1 484 ? -9.908 -8.453 12.620 1.00 92.38 484 GLY A N 1
ATOM 3599 C CA . GLY A 1 484 ? -10.003 -9.625 11.755 1.00 92.38 484 GLY A CA 1
ATOM 3600 C C . GLY A 1 484 ? -8.663 -9.976 11.110 1.00 92.38 484 GLY A C 1
ATOM 3601 O O . GLY A 1 484 ? -7.832 -9.106 10.854 1.00 92.38 484 GLY A O 1
ATOM 3602 N N . ARG A 1 485 ? -8.481 -11.264 10.821 1.00 93.06 485 ARG A N 1
ATOM 3603 C CA . ARG A 1 485 ? -7.382 -11.840 10.044 1.00 93.06 485 ARG A CA 1
ATOM 3604 C C . ARG A 1 485 ? -7.953 -12.613 8.861 1.00 93.06 485 ARG A C 1
ATOM 3606 O O . ARG A 1 485 ? -8.869 -13.411 9.048 1.00 93.06 485 ARG A O 1
ATOM 3613 N N . TRP A 1 486 ? -7.399 -12.417 7.672 1.00 92.75 486 TRP A N 1
ATOM 3614 C CA . TRP A 1 486 ? -7.708 -13.210 6.491 1.00 92.75 486 TRP A CA 1
ATOM 3615 C C . TRP A 1 486 ? -6.427 -13.769 5.867 1.00 92.75 486 TRP A C 1
ATOM 3617 O O . TRP A 1 486 ? -5.579 -13.028 5.380 1.00 92.75 486 TRP A O 1
ATOM 3627 N N . ASP A 1 487 ? -6.304 -15.093 5.902 1.00 88.00 487 ASP A N 1
ATOM 3628 C CA . ASP A 1 487 ? -5.189 -15.897 5.374 1.00 88.00 487 ASP A CA 1
ATOM 3629 C C . ASP A 1 487 ? -5.651 -16.804 4.211 1.00 88.00 487 ASP A C 1
ATOM 3631 O O . ASP A 1 487 ? -5.149 -17.906 3.997 1.00 88.00 487 ASP A O 1
ATOM 3635 N N . GLY A 1 488 ? -6.691 -16.360 3.498 1.00 88.19 488 GLY A N 1
ATOM 3636 C CA . GLY A 1 488 ? -7.565 -17.208 2.684 1.00 88.19 488 GLY A CA 1
ATOM 3637 C C . GLY A 1 488 ? -8.818 -17.664 3.444 1.00 88.19 488 GLY A C 1
ATOM 3638 O O . GLY A 1 488 ? -9.847 -17.921 2.817 1.00 88.19 488 GLY A O 1
ATOM 3639 N N . SER A 1 489 ? -8.787 -17.681 4.783 1.00 87.75 489 SER A N 1
ATOM 3640 C CA . SER A 1 489 ? -9.959 -17.880 5.642 1.00 87.75 489 SER A CA 1
ATOM 3641 C C . SER A 1 489 ? -10.216 -16.656 6.529 1.00 87.75 489 SER A C 1
ATOM 3643 O O . SER A 1 489 ? -9.299 -16.106 7.130 1.00 87.75 489 SER A O 1
ATOM 3645 N N . ALA A 1 490 ? -11.465 -16.186 6.604 1.00 87.94 490 ALA A N 1
ATOM 3646 C CA . ALA A 1 490 ? -11.816 -15.037 7.440 1.00 87.94 490 ALA A CA 1
ATOM 3647 C C . ALA A 1 490 ? -11.989 -15.470 8.904 1.00 87.94 490 ALA A C 1
ATOM 3649 O O . ALA A 1 490 ? -12.910 -16.217 9.234 1.00 87.94 490 ALA A O 1
ATOM 3650 N N . THR A 1 491 ? -11.121 -14.971 9.783 1.00 90.56 491 THR A N 1
ATOM 3651 C CA . THR A 1 491 ? -11.136 -15.251 11.222 1.00 90.56 491 THR A CA 1
ATOM 3652 C C . THR A 1 491 ? -11.211 -13.944 12.003 1.00 90.56 491 THR A C 1
ATOM 3654 O O . THR A 1 491 ? -10.381 -13.055 11.832 1.00 90.56 491 THR A O 1
ATOM 3657 N N . LEU A 1 492 ? -12.198 -13.808 12.888 1.00 87.38 492 LEU A N 1
ATOM 3658 C CA . LEU A 1 492 ? -12.269 -12.687 13.825 1.00 87.38 492 LEU A CA 1
ATOM 3659 C C . LEU A 1 492 ? -11.359 -12.997 15.022 1.00 87.38 492 LEU A C 1
ATOM 3661 O O . LEU A 1 492 ? -11.662 -13.902 15.796 1.00 87.38 492 LEU A O 1
ATOM 3665 N N . LEU A 1 493 ? -10.239 -12.281 15.147 1.00 85.50 493 LEU A N 1
ATOM 3666 C CA . LEU A 1 493 ? -9.288 -12.454 16.251 1.00 85.50 493 LEU A CA 1
ATOM 3667 C C . LEU A 1 493 ? -9.816 -11.818 17.538 1.00 85.50 493 LEU A C 1
ATOM 3669 O O . LEU A 1 493 ? -9.727 -12.415 18.605 1.00 85.50 493 LEU A O 1
ATOM 3673 N N . LEU A 1 494 ? -10.387 -10.615 17.423 1.00 88.94 494 LEU A N 1
ATOM 3674 C CA . LEU A 1 494 ? -10.969 -9.865 18.533 1.00 88.94 494 LEU A CA 1
ATOM 3675 C C . LEU A 1 494 ? -12.361 -9.379 18.150 1.00 88.94 494 LEU A C 1
ATOM 3677 O O . LEU A 1 494 ? -12.539 -8.710 17.130 1.00 88.94 494 LEU A O 1
ATOM 3681 N N . ALA A 1 495 ? -13.352 -9.730 18.965 1.00 88.94 495 ALA A N 1
ATOM 3682 C CA . ALA A 1 495 ? -14.737 -9.357 18.722 1.00 88.94 495 ALA A CA 1
ATOM 3683 C C . ALA A 1 495 ? -14.970 -7.853 18.969 1.00 88.94 495 ALA A C 1
ATOM 3685 O O . ALA A 1 495 ? -14.363 -7.290 19.876 1.00 88.94 495 ALA A O 1
ATOM 3686 N N . PRO A 1 496 ? -15.877 -7.188 18.225 1.00 87.06 496 PRO A N 1
ATOM 3687 C CA . PRO A 1 496 ? -16.236 -5.805 18.515 1.00 87.06 496 PRO A CA 1
ATOM 3688 C C . PRO A 1 496 ? -16.919 -5.640 19.879 1.00 87.06 496 PRO A C 1
ATOM 3690 O O . PRO A 1 496 ? -18.096 -5.982 20.046 1.00 87.06 496 PRO A O 1
ATOM 3693 N N . GLU A 1 497 ? -16.200 -5.072 20.844 1.00 86.81 497 GLU A N 1
ATOM 3694 C CA . GLU A 1 497 ? -16.707 -4.783 22.187 1.00 86.81 497 GLU A CA 1
ATOM 3695 C C . GLU A 1 497 ? -17.312 -3.373 22.285 1.00 86.81 497 GLU A C 1
ATOM 3697 O O . GLU A 1 497 ? -16.889 -2.420 21.628 1.00 86.81 497 GLU A O 1
ATOM 3702 N N . THR A 1 498 ? -18.376 -3.227 23.076 1.00 82.31 498 THR A N 1
ATOM 3703 C CA . THR A 1 498 ? -19.112 -1.958 23.177 1.00 82.31 498 THR A CA 1
ATOM 3704 C C . THR A 1 498 ? -18.308 -0.930 23.966 1.00 82.31 498 THR A C 1
ATOM 3706 O O . THR A 1 498 ? -18.083 -1.109 25.158 1.00 82.31 498 THR A O 1
ATOM 3709 N N . GLY A 1 499 ? -17.945 0.179 23.318 1.00 77.81 499 GLY A N 1
ATOM 3710 C CA . GLY A 1 499 ? -17.148 1.247 23.930 1.00 77.81 499 GLY A CA 1
ATOM 3711 C C . GLY A 1 499 ? -15.635 1.030 23.851 1.00 77.81 499 GLY A C 1
ATOM 3712 O O . GLY A 1 499 ? -14.897 1.905 24.290 1.00 77.81 499 GLY A O 1
ATOM 3713 N N . VAL A 1 500 ? -15.185 -0.082 23.260 1.00 81.62 500 VAL A N 1
ATOM 3714 C CA . VAL A 1 500 ? -13.777 -0.329 22.935 1.00 81.62 500 VAL A CA 1
ATOM 3715 C C . VAL A 1 500 ? -13.548 0.004 21.463 1.00 81.62 500 VAL A C 1
ATOM 3717 O O . VAL A 1 500 ? -14.318 -0.397 20.584 1.00 81.62 500 VAL A O 1
ATOM 3720 N N . VAL A 1 501 ? -12.475 0.741 21.187 1.00 81.56 501 VAL A N 1
ATOM 3721 C CA . VAL A 1 501 ? -12.006 1.000 19.824 1.00 81.56 501 VAL A CA 1
ATOM 3722 C C . VAL A 1 501 ? -10.573 0.498 19.732 1.00 81.56 501 VAL A C 1
ATOM 3724 O O . VAL A 1 501 ? -9.688 1.052 20.374 1.00 81.56 501 VAL A O 1
ATOM 3727 N N . TYR A 1 502 ? -10.348 -0.553 18.946 1.00 88.06 502 TYR A N 1
ATOM 3728 C CA . TYR A 1 502 ? -9.009 -0.970 18.523 1.00 88.06 502 TYR A CA 1
ATOM 3729 C C . TYR A 1 502 ? -8.619 -0.151 17.287 1.00 88.06 502 TYR A C 1
ATOM 3731 O O . TYR A 1 502 ? -9.456 0.033 16.401 1.00 88.06 502 TYR A O 1
ATOM 3739 N N . GLY A 1 503 ? -7.380 0.330 17.208 1.00 85.25 503 GLY A N 1
ATOM 3740 C CA . GLY A 1 503 ? -6.785 0.895 15.994 1.00 85.25 503 GLY A CA 1
ATOM 3741 C C . GLY A 1 503 ? -6.349 -0.195 15.009 1.00 85.25 503 GLY A C 1
ATOM 3742 O O . GLY A 1 503 ? -6.841 -1.322 15.069 1.00 85.25 503 GLY A O 1
ATOM 3743 N N . LEU A 1 504 ? -5.440 0.136 14.089 1.00 81.88 504 LEU A N 1
ATOM 3744 C CA . LEU A 1 504 ? -4.925 -0.839 13.124 1.00 81.88 504 LEU A CA 1
ATOM 3745 C C . LEU A 1 504 ? -3.839 -1.751 13.736 1.00 81.88 504 LEU A C 1
ATOM 3747 O O . LEU A 1 504 ? -3.044 -1.277 14.550 1.00 81.88 504 LEU A O 1
ATOM 3751 N N . PRO A 1 505 ? -3.825 -3.055 13.387 1.00 87.00 505 PRO A N 1
ATOM 3752 C CA . PRO A 1 505 ? -2.913 -4.042 13.956 1.00 87.00 505 PRO A CA 1
ATOM 3753 C C . PRO A 1 505 ? -1.614 -4.190 13.151 1.00 87.00 505 PRO A C 1
ATOM 3755 O O . PRO A 1 505 ? -1.590 -4.755 12.060 1.00 87.00 505 PRO A O 1
ATOM 3758 N N . VAL A 1 506 ? -0.507 -3.780 13.758 1.00 84.31 506 VAL A N 1
ATOM 3759 C CA . VAL A 1 506 ? 0.844 -3.878 13.203 1.00 84.31 506 VAL A CA 1
ATOM 3760 C C . VAL A 1 506 ? 1.513 -5.163 13.692 1.00 84.31 506 VAL A C 1
ATOM 3762 O O . VAL A 1 506 ? 1.631 -5.396 14.897 1.00 84.31 506 VAL A O 1
ATOM 3765 N N . ALA A 1 507 ? 1.985 -6.001 12.770 1.00 83.75 507 ALA A N 1
ATOM 3766 C CA . ALA A 1 507 ? 2.809 -7.156 13.118 1.00 83.75 507 ALA A CA 1
ATOM 3767 C C . ALA A 1 507 ? 4.215 -6.707 13.559 1.00 83.75 507 ALA A C 1
ATOM 3769 O O . ALA A 1 507 ? 4.852 -5.886 12.900 1.00 83.75 507 ALA A O 1
ATOM 3770 N N . SER A 1 508 ? 4.708 -7.257 14.669 1.00 83.38 508 SER A N 1
ATOM 3771 C CA . SER A 1 508 ? 6.087 -7.048 15.120 1.00 83.38 508 SER A CA 1
ATOM 3772 C C . SER A 1 508 ? 7.074 -7.790 14.202 1.00 83.38 508 SER A C 1
ATOM 3774 O O . SER A 1 508 ? 6.872 -8.979 13.933 1.00 83.38 508 SER A O 1
ATOM 3776 N N . PRO A 1 509 ? 8.175 -7.146 13.764 1.00 73.38 509 PRO A N 1
ATOM 3777 C CA . PRO A 1 509 ? 9.141 -7.748 12.843 1.00 73.38 509 PRO A CA 1
ATOM 3778 C C . PRO A 1 509 ? 10.007 -8.850 13.480 1.00 73.38 509 PRO A C 1
ATOM 3780 O O . PRO A 1 509 ? 10.757 -9.521 12.775 1.00 73.38 509 PRO A O 1
ATOM 3783 N N . PHE A 1 510 ? 9.946 -9.043 14.804 1.00 77.75 510 PHE A N 1
ATOM 3784 C CA . PHE A 1 510 ? 10.733 -10.067 15.503 1.00 77.75 510 PHE A CA 1
ATOM 3785 C C . PHE A 1 510 ? 10.084 -11.450 15.524 1.00 77.75 510 PHE A C 1
ATOM 3787 O O . PHE A 1 510 ? 10.766 -12.472 15.502 1.00 77.75 510 PHE A O 1
ATOM 3794 N N . ASP A 1 511 ? 8.770 -11.457 15.727 1.00 81.62 511 ASP A N 1
ATOM 3795 C CA . ASP A 1 511 ? 8.012 -12.594 16.248 1.00 81.62 511 ASP A CA 1
ATOM 3796 C C . ASP A 1 511 ? 6.611 -12.706 15.630 1.00 81.62 511 ASP A C 1
ATOM 3798 O O . ASP A 1 511 ? 5.869 -13.631 15.960 1.00 81.62 511 ASP A O 1
ATOM 3802 N N . GLY A 1 512 ? 6.242 -11.775 14.743 1.00 82.44 512 GLY A N 1
ATOM 3803 C CA . GLY A 1 512 ? 4.933 -11.716 14.099 1.00 82.44 512 GLY A CA 1
ATOM 3804 C C . GLY A 1 512 ? 3.776 -11.386 15.045 1.00 82.44 512 GLY A C 1
ATOM 3805 O O . GLY A 1 512 ? 2.623 -11.430 14.616 1.00 82.44 512 GLY A O 1
ATOM 3806 N N . ALA A 1 513 ? 4.035 -11.060 16.318 1.00 86.56 513 ALA A N 1
ATOM 3807 C CA . ALA A 1 513 ? 2.972 -10.757 17.268 1.00 86.56 513 ALA A CA 1
ATOM 3808 C C . ALA A 1 513 ? 2.248 -9.469 16.855 1.00 86.56 513 ALA A C 1
ATOM 3810 O O . ALA A 1 513 ? 2.880 -8.458 16.533 1.00 86.56 513 ALA A O 1
ATOM 3811 N N . LEU A 1 514 ? 0.915 -9.499 16.862 1.00 89.75 514 LEU A N 1
ATOM 3812 C CA . LEU A 1 514 ? 0.113 -8.344 16.468 1.00 89.75 514 LEU A CA 1
ATOM 3813 C C . LEU A 1 514 ? 0.040 -7.348 17.619 1.00 89.75 514 LEU A C 1
ATOM 3815 O O . LEU A 1 514 ? -0.312 -7.716 18.738 1.00 89.75 514 LEU A O 1
ATOM 3819 N N . HIS A 1 515 ? 0.333 -6.090 17.323 1.00 91.31 515 HIS A N 1
ATOM 3820 C CA . HIS A 1 515 ? 0.216 -4.977 18.250 1.00 91.31 515 HIS A CA 1
ATOM 3821 C C . HIS A 1 515 ? -0.812 -3.991 17.707 1.00 91.31 515 HIS A C 1
ATOM 3823 O O . HIS A 1 515 ? -0.841 -3.738 16.508 1.00 91.31 515 HIS A O 1
ATOM 3829 N N . PHE A 1 516 ? -1.647 -3.410 18.557 1.00 91.50 516 PHE A N 1
ATOM 3830 C CA . PHE A 1 516 ? -2.619 -2.387 18.151 1.00 91.50 516 PHE A CA 1
ATOM 3831 C C . PHE A 1 516 ? -2.917 -1.458 19.326 1.00 91.50 516 PHE A C 1
ATOM 3833 O O . PHE A 1 516 ? -2.809 -1.869 20.487 1.00 91.50 516 PHE A O 1
ATOM 3840 N N . PRO A 1 517 ? -3.311 -0.205 19.059 1.00 91.25 517 PRO A N 1
ATOM 3841 C CA . PRO A 1 517 ? -3.717 0.707 20.106 1.00 91.25 517 PRO A CA 1
ATOM 3842 C C . PRO A 1 517 ? -5.181 0.431 20.471 1.00 91.25 517 PRO A C 1
ATOM 3844 O O . PRO A 1 517 ? -5.998 0.120 19.606 1.00 91.25 517 PRO A O 1
ATOM 3847 N N . VAL A 1 518 ? -5.535 0.552 21.746 1.00 91.25 518 VAL A N 1
ATOM 3848 C CA . VAL A 1 518 ? -6.899 0.346 22.251 1.00 91.25 518 VAL A CA 1
ATOM 3849 C C . VAL A 1 518 ? -7.308 1.550 23.082 1.00 91.25 518 VAL A C 1
ATOM 3851 O O . VAL A 1 518 ? -6.585 1.947 23.995 1.00 91.25 518 VAL A O 1
ATOM 3854 N N . LEU A 1 519 ? -8.449 2.152 22.752 1.00 87.44 519 LEU A N 1
ATOM 3855 C CA . LEU A 1 519 ? -9.006 3.282 23.486 1.00 87.44 519 LEU A CA 1
ATOM 3856 C C . LEU A 1 519 ? -9.754 2.784 24.724 1.00 87.44 519 LEU A C 1
ATOM 3858 O O . LEU A 1 519 ? -10.856 2.248 24.614 1.00 87.44 519 LEU A O 1
ATOM 3862 N N . GLU A 1 520 ? -9.181 3.016 25.903 1.00 84.75 520 GLU A N 1
ATOM 3863 C CA . GLU A 1 520 ? -9.750 2.607 27.188 1.00 84.75 520 GLU A CA 1
ATOM 3864 C C . GLU A 1 520 ? -9.754 3.794 28.156 1.00 84.75 520 GLU A C 1
ATOM 3866 O O . GLU A 1 520 ? -8.757 4.490 28.329 1.00 84.75 520 GLU A O 1
ATOM 3871 N N . GLY A 1 521 ? -10.902 4.091 28.773 1.00 84.44 521 GLY A N 1
ATOM 3872 C CA . GLY A 1 521 ? -11.016 5.218 29.711 1.00 84.44 521 GLY A CA 1
ATOM 3873 C C . GLY A 1 521 ? -10.744 6.609 29.109 1.00 84.44 521 GLY A C 1
ATOM 3874 O O . GLY A 1 521 ? -10.607 7.570 29.860 1.00 84.44 521 GLY A O 1
ATOM 3875 N N . GLY A 1 522 ? -10.685 6.727 27.777 1.00 84.94 522 GLY A N 1
ATOM 3876 C CA . GLY A 1 522 ? -10.333 7.960 27.066 1.00 84.94 522 GLY A CA 1
ATOM 3877 C C . GLY A 1 522 ? -8.841 8.119 26.750 1.00 84.94 522 GLY A C 1
ATOM 3878 O O . GLY A 1 522 ? -8.474 9.147 26.193 1.00 84.94 522 GLY A O 1
ATOM 3879 N N . VAL A 1 523 ? -8.005 7.124 27.065 1.00 87.81 523 VAL A N 1
ATOM 3880 C CA . VAL A 1 523 ? -6.578 7.086 26.711 1.00 87.81 523 VAL A CA 1
ATOM 3881 C C . VAL A 1 523 ? -6.336 5.904 25.779 1.00 87.81 523 VAL A C 1
ATOM 3883 O O . VAL A 1 523 ? -6.808 4.794 26.030 1.00 87.81 523 VAL A O 1
ATOM 3886 N N . TRP A 1 524 ? -5.600 6.122 24.693 1.00 87.75 524 TRP A N 1
ATOM 3887 C CA . TRP A 1 524 ? -5.153 5.022 23.845 1.00 87.75 524 TRP A CA 1
ATOM 3888 C C . TRP A 1 524 ? -3.960 4.316 24.501 1.00 87.75 524 TRP A C 1
ATOM 3890 O O . TRP A 1 524 ? -3.001 4.957 24.912 1.00 87.75 524 TRP A O 1
ATOM 3900 N N . THR A 1 525 ? -4.012 2.994 24.606 1.00 91.00 525 THR A N 1
ATOM 3901 C CA . THR A 1 525 ? -2.976 2.139 25.208 1.00 91.00 525 THR A CA 1
ATOM 3902 C C . THR A 1 525 ? -2.514 1.114 24.180 1.00 91.00 525 THR A C 1
ATOM 3904 O O . THR A 1 525 ? -3.352 0.558 23.472 1.00 91.00 525 THR A O 1
ATOM 3907 N N . LEU A 1 526 ? -1.219 0.801 24.104 1.00 93.12 526 LEU A N 1
ATOM 3908 C CA . LEU A 1 526 ? -0.752 -0.280 23.233 1.00 93.12 526 LEU A CA 1
ATOM 3909 C C . LEU A 1 526 ? -1.018 -1.666 23.847 1.00 93.12 526 LEU A C 1
ATOM 3911 O O . LEU A 1 526 ? -0.665 -1.937 24.996 1.00 93.12 526 LEU A O 1
ATOM 3915 N N . TYR A 1 527 ? -1.591 -2.567 23.053 1.00 93.56 527 TYR A N 1
ATOM 3916 C CA . TYR A 1 527 ? -1.772 -3.977 23.390 1.00 93.56 527 TYR A CA 1
ATOM 3917 C C . TYR A 1 527 ? -1.025 -4.874 22.403 1.00 93.56 527 TYR A C 1
ATOM 3919 O O . TYR A 1 527 ? -0.913 -4.547 21.222 1.00 93.56 527 TYR A O 1
ATOM 3927 N N . ARG A 1 528 ? -0.550 -6.020 22.898 1.00 93.25 528 ARG A N 1
ATOM 3928 C CA . ARG A 1 528 ? 0.008 -7.141 22.135 1.00 93.25 528 ARG A CA 1
ATOM 3929 C C . ARG A 1 528 ? -0.956 -8.322 22.216 1.00 93.25 528 ARG A C 1
ATOM 3931 O O . ARG A 1 528 ? -1.433 -8.651 23.301 1.00 93.25 528 ARG A O 1
ATOM 3938 N N . LEU A 1 529 ? -1.228 -8.970 21.089 1.00 89.44 529 LEU A N 1
ATOM 3939 C CA . LEU A 1 529 ? -2.010 -10.201 21.023 1.00 89.44 529 LEU A CA 1
ATOM 3940 C C . LEU A 1 529 ? -1.074 -11.414 21.026 1.00 89.44 529 LEU A C 1
ATOM 3942 O O . LEU A 1 529 ? -0.331 -11.634 20.068 1.00 89.44 529 LEU A O 1
ATOM 3946 N N . GLU A 1 530 ? -1.140 -12.218 22.084 1.00 85.56 530 GLU A N 1
ATOM 3947 C CA . GLU A 1 530 ? -0.418 -13.488 22.195 1.00 85.56 530 GLU A CA 1
ATOM 3948 C C . GLU A 1 530 ? -1.421 -14.647 22.140 1.00 85.56 530 GLU A C 1
ATOM 3950 O O . GLU A 1 530 ? -2.090 -14.990 23.114 1.00 85.56 530 GLU A O 1
ATOM 3955 N N . GLY A 1 531 ? -1.577 -15.238 20.951 1.00 82.44 531 GLY A N 1
ATOM 3956 C CA . GLY A 1 531 ? -2.608 -16.243 20.698 1.00 82.44 531 GLY A CA 1
ATOM 3957 C C . GLY A 1 531 ? -4.008 -15.628 20.742 1.00 82.44 531 GLY A C 1
ATOM 3958 O O . GLY A 1 531 ? -4.428 -14.996 19.777 1.00 82.44 531 GLY A O 1
ATOM 3959 N N . ALA A 1 532 ? -4.722 -15.835 21.850 1.00 77.81 532 ALA A N 1
ATOM 3960 C CA . ALA A 1 532 ? -6.030 -15.231 22.118 1.00 77.81 532 ALA A CA 1
ATOM 3961 C C . ALA A 1 532 ? -5.995 -14.205 23.269 1.00 77.81 532 ALA A C 1
ATOM 3963 O O . ALA A 1 532 ? -7.004 -13.548 23.523 1.00 77.81 532 ALA A O 1
ATOM 3964 N N . ASP A 1 533 ? -4.861 -14.067 23.964 1.00 84.06 533 ASP A N 1
ATOM 3965 C CA . ASP A 1 533 ? -4.741 -13.209 25.138 1.00 84.06 533 ASP A CA 1
ATOM 3966 C C . ASP A 1 533 ? -4.286 -11.795 24.747 1.00 84.06 533 ASP A C 1
ATOM 3968 O O . ASP A 1 533 ? -3.295 -11.599 24.037 1.00 84.06 533 ASP A O 1
ATOM 3972 N N . LEU A 1 534 ? -5.022 -10.798 25.243 1.00 89.62 534 LEU A N 1
ATOM 3973 C CA . LEU A 1 534 ? -4.700 -9.377 25.134 1.00 89.62 534 LEU A CA 1
ATOM 3974 C C . LEU A 1 534 ? -3.759 -8.963 26.266 1.00 89.62 534 LEU A C 1
ATOM 3976 O O . LEU A 1 534 ? -4.174 -8.826 27.418 1.00 89.62 534 LEU A O 1
ATOM 3980 N N . ILE A 1 535 ? -2.494 -8.719 25.936 1.00 92.12 535 ILE A N 1
ATOM 3981 C CA . ILE A 1 535 ? -1.473 -8.300 26.893 1.00 92.12 535 ILE A CA 1
ATOM 3982 C C . ILE A 1 535 ? -1.224 -6.802 26.730 1.00 92.12 535 ILE A C 1
ATOM 3984 O O . ILE A 1 535 ? -0.706 -6.343 25.713 1.00 92.12 535 ILE A O 1
ATOM 3988 N N . ARG A 1 536 ? -1.593 -6.024 27.754 1.00 92.38 536 ARG A N 1
ATOM 3989 C CA . ARG A 1 536 ? -1.295 -4.587 27.832 1.00 92.38 536 ARG A CA 1
ATOM 3990 C C . ARG A 1 536 ? 0.220 -4.382 27.819 1.00 92.38 536 ARG A C 1
ATOM 3992 O O . ARG A 1 536 ? 0.900 -4.956 28.668 1.00 92.38 536 ARG A O 1
ATOM 3999 N N . VAL A 1 537 ? 0.740 -3.537 26.929 1.00 90.69 537 VAL A N 1
ATOM 4000 C CA . VAL A 1 537 ? 2.152 -3.120 26.934 1.00 90.69 537 VAL A CA 1
ATOM 4001 C C . VAL A 1 537 ? 2.283 -1.969 27.945 1.00 90.69 537 VAL A C 1
ATOM 4003 O O . VAL A 1 537 ? 1.917 -0.839 27.626 1.00 90.69 537 VAL A O 1
ATOM 4006 N N . PRO A 1 538 ? 2.727 -2.204 29.201 1.00 73.00 538 PRO A N 1
ATOM 4007 C CA . PRO A 1 538 ? 2.331 -1.343 30.327 1.00 73.00 538 PRO A CA 1
ATOM 4008 C C . PRO A 1 538 ? 2.987 0.040 30.367 1.00 73.00 538 PRO A C 1
ATOM 4010 O O . PRO A 1 538 ? 2.670 0.824 31.257 1.00 73.00 538 PRO A O 1
ATOM 4013 N N . ALA A 1 539 ? 3.930 0.301 29.463 1.00 78.94 539 ALA A N 1
ATOM 4014 C CA . ALA A 1 539 ? 4.706 1.531 29.406 1.00 78.94 539 ALA A CA 1
ATOM 4015 C C . ALA A 1 539 ? 4.244 2.494 28.296 1.00 78.94 539 ALA A C 1
ATOM 4017 O O . ALA A 1 539 ? 4.747 3.608 28.230 1.00 78.94 539 ALA A O 1
ATOM 4018 N N . ILE A 1 540 ? 3.322 2.074 27.419 1.00 83.56 540 ILE A N 1
ATOM 4019 C CA . ILE A 1 540 ? 3.018 2.786 26.173 1.00 83.56 540 ILE A CA 1
ATOM 4020 C C . ILE A 1 540 ? 1.546 3.226 26.153 1.00 83.56 540 ILE A C 1
ATOM 4022 O O . ILE A 1 540 ? 0.633 2.440 25.880 1.00 83.56 540 ILE A O 1
ATOM 4026 N N . GLU A 1 541 ? 1.342 4.510 26.445 1.00 87.75 541 GLU A N 1
ATOM 4027 C CA . GLU A 1 541 ? 0.063 5.225 26.410 1.00 87.75 541 GLU A CA 1
ATOM 4028 C C . GLU A 1 541 ? 0.182 6.430 25.462 1.00 87.75 541 GLU A C 1
ATOM 4030 O O . GLU A 1 541 ? 1.242 7.043 25.371 1.00 87.75 541 GLU A O 1
ATOM 4035 N N . PHE A 1 542 ? -0.906 6.794 24.781 1.00 83.56 542 PHE A N 1
ATOM 4036 C CA . PHE A 1 542 ? -0.960 7.902 23.822 1.00 83.56 542 PHE A CA 1
ATOM 4037 C C . PHE A 1 542 ? -2.003 8.933 24.289 1.00 83.56 542 PHE A C 1
ATOM 4039 O O . PHE A 1 542 ? -3.138 8.939 23.801 1.00 83.56 542 PHE A O 1
ATOM 4046 N N . PRO A 1 543 ? -1.666 9.782 25.280 1.00 79.25 543 PRO A N 1
ATOM 4047 C CA . PRO A 1 543 ? -2.620 10.698 25.912 1.00 79.25 543 PRO A CA 1
ATOM 4048 C C . PRO A 1 543 ? -3.064 11.855 25.003 1.00 79.25 543 PRO A C 1
ATOM 4050 O O . PRO A 1 543 ? -4.052 12.521 25.302 1.00 79.25 543 PRO A O 1
ATOM 4053 N N . GLU A 1 544 ? -2.340 12.106 23.911 1.00 79.75 544 GLU A N 1
ATOM 4054 C CA . GLU A 1 544 ? -2.621 13.181 22.951 1.00 79.75 544 GLU A CA 1
ATOM 4055 C C . GLU A 1 544 ? -3.531 12.732 21.796 1.00 79.75 544 GLU A C 1
ATOM 4057 O O . GLU A 1 544 ? -4.161 13.565 21.142 1.00 79.75 544 GLU A O 1
ATOM 4062 N N . ALA A 1 545 ? -3.650 11.419 21.566 1.00 75.44 545 ALA A N 1
ATOM 4063 C CA . ALA A 1 545 ? -4.475 10.873 20.496 1.00 75.44 545 ALA A CA 1
ATOM 4064 C C . ALA A 1 545 ? -5.971 10.963 20.833 1.00 75.44 545 ALA A C 1
ATOM 4066 O O . ALA A 1 545 ? -6.416 10.611 21.927 1.00 75.44 545 ALA A O 1
ATOM 4067 N N . THR A 1 546 ? -6.781 11.426 19.877 1.00 78.25 546 THR A N 1
ATOM 4068 C CA . THR A 1 546 ? -8.220 11.642 20.107 1.00 78.25 546 THR A CA 1
ATOM 4069 C C . THR A 1 546 ? -9.037 10.374 19.864 1.00 78.25 546 THR A C 1
ATOM 4071 O O . THR A 1 546 ? -8.639 9.490 19.110 1.00 78.25 546 THR A O 1
ATOM 4074 N N . ALA A 1 547 ? -10.243 10.289 20.430 1.00 70.88 547 ALA A N 1
ATOM 4075 C CA . ALA A 1 547 ? -11.131 9.139 20.215 1.00 70.88 547 ALA A CA 1
ATOM 4076 C C . ALA A 1 547 ? -11.531 8.906 18.738 1.00 70.88 547 ALA A C 1
ATOM 4078 O O . ALA A 1 547 ? -11.930 7.799 18.380 1.00 70.88 547 ALA A O 1
ATOM 4079 N N . ASN A 1 548 ? -11.429 9.934 17.887 1.00 70.44 548 ASN A N 1
ATOM 4080 C CA . ASN A 1 548 ? -11.760 9.861 16.459 1.00 70.44 548 ASN A CA 1
ATOM 4081 C C . ASN A 1 548 ? -10.534 9.602 15.566 1.00 70.44 548 ASN A C 1
ATOM 4083 O O . ASN A 1 548 ? -10.703 9.282 14.391 1.00 70.44 548 ASN A O 1
ATOM 4087 N N . SER A 1 549 ? -9.326 9.731 16.117 1.00 72.44 549 SER A N 1
ATOM 4088 C CA . SER A 1 549 ? -8.048 9.582 15.419 1.00 72.44 549 SER A CA 1
ATOM 4089 C C . SER A 1 549 ? -7.201 8.571 16.198 1.00 72.44 549 SER A C 1
ATOM 4091 O O . SER A 1 549 ? -6.459 8.983 17.091 1.00 72.44 549 SER A O 1
ATOM 4093 N N . PRO A 1 550 ? -7.351 7.255 15.939 1.00 78.50 550 PRO A N 1
ATOM 4094 C CA . PRO A 1 550 ? -6.467 6.257 16.530 1.00 78.50 550 PRO A CA 1
ATOM 4095 C C . PRO A 1 550 ? -5.011 6.591 16.191 1.00 78.50 550 PRO A C 1
ATOM 4097 O O . PRO A 1 550 ? -4.747 6.967 15.047 1.00 78.50 550 PRO A O 1
ATOM 4100 N N . PRO A 1 551 ? -4.071 6.437 17.138 1.00 81.56 551 PRO A N 1
ATOM 4101 C CA . PRO A 1 551 ? -2.669 6.656 16.843 1.00 81.56 551 PRO A CA 1
ATOM 4102 C C . PRO A 1 551 ? -2.200 5.610 15.830 1.00 81.56 551 PRO A C 1
ATOM 4104 O O . PRO A 1 551 ? -2.514 4.421 15.952 1.00 81.56 551 PRO A O 1
ATOM 4107 N N . VAL A 1 552 ? -1.454 6.060 14.828 1.00 79.31 552 VAL A N 1
ATOM 4108 C CA . VAL A 1 552 ? -0.793 5.191 13.848 1.00 79.31 552 VAL A CA 1
ATOM 4109 C C . VAL A 1 552 ? 0.621 4.941 14.355 1.00 79.31 552 VAL A C 1
ATOM 4111 O O . VAL A 1 552 ? 1.241 5.838 14.921 1.00 79.31 552 VAL A O 1
ATOM 4114 N N . PHE A 1 553 ? 1.151 3.734 14.185 1.00 83.00 553 PHE A N 1
ATOM 4115 C CA . PHE A 1 553 ? 2.543 3.463 14.530 1.00 83.00 553 PHE A CA 1
ATOM 4116 C C . PHE A 1 553 ? 3.182 2.438 13.600 1.00 83.00 553 PHE A C 1
ATOM 4118 O O . PHE A 1 553 ? 2.503 1.700 12.891 1.00 83.00 553 PHE A O 1
ATOM 4125 N N . SER A 1 554 ? 4.508 2.377 13.637 1.00 77.56 554 SER A N 1
ATOM 4126 C CA . SER A 1 554 ? 5.303 1.336 12.996 1.00 77.56 554 SER A CA 1
ATOM 4127 C C . SER A 1 554 ? 6.506 0.981 13.866 1.00 77.56 554 SER A C 1
ATOM 4129 O O . SER A 1 554 ? 7.068 1.841 14.548 1.00 77.56 554 SER A O 1
ATOM 4131 N N . PHE A 1 555 ? 6.919 -0.283 13.838 1.00 75.50 555 PHE A N 1
ATOM 4132 C CA . PHE A 1 555 ? 8.178 -0.711 14.444 1.00 75.50 555 PHE A CA 1
ATOM 4133 C C . PHE A 1 555 ? 9.365 -0.234 13.600 1.00 75.50 555 PHE A C 1
ATOM 4135 O O . PHE A 1 555 ? 9.307 -0.214 12.370 1.00 75.50 555 PHE A O 1
ATOM 4142 N N . ASN A 1 556 ? 10.488 0.083 14.245 1.00 68.06 556 ASN A N 1
ATOM 4143 C CA . ASN A 1 556 ? 11.764 0.131 13.536 1.00 68.06 556 ASN A CA 1
ATOM 4144 C C . ASN A 1 556 ? 12.226 -1.292 13.150 1.00 68.06 556 ASN A C 1
ATOM 4146 O O . ASN A 1 556 ? 11.748 -2.295 13.681 1.00 68.06 556 ASN A O 1
ATOM 4150 N N . ARG A 1 557 ? 13.222 -1.406 12.261 1.00 64.06 557 ARG A N 1
ATOM 4151 C CA . ARG A 1 557 ? 13.781 -2.709 11.836 1.00 64.06 557 ARG A CA 1
ATOM 4152 C C . ARG A 1 557 ? 14.294 -3.570 12.997 1.00 64.06 557 ARG A C 1
ATOM 4154 O O . ARG A 1 557 ? 14.316 -4.793 12.900 1.00 64.06 557 ARG A O 1
ATOM 4161 N N . LYS A 1 558 ? 14.764 -2.929 14.067 1.00 67.75 558 LYS A N 1
ATOM 4162 C CA . LYS A 1 558 ? 15.248 -3.597 15.275 1.00 67.75 558 LYS A CA 1
ATOM 4163 C C . LYS A 1 558 ? 14.137 -3.968 16.254 1.00 67.75 558 LYS A C 1
ATOM 4165 O O . LYS A 1 558 ? 14.492 -4.514 17.285 1.00 67.75 558 LYS A O 1
ATOM 4170 N N . GLY A 1 559 ? 12.881 -3.606 15.980 1.00 73.81 559 GLY A N 1
ATOM 4171 C CA . GLY A 1 559 ? 11.701 -3.669 16.850 1.00 73.81 559 GLY A CA 1
ATOM 4172 C C . GLY A 1 559 ? 11.838 -3.090 18.270 1.00 73.81 559 GLY A C 1
ATOM 4173 O O . GLY A 1 559 ? 10.899 -3.185 19.054 1.00 73.81 559 GLY A O 1
ATOM 4174 N N . ASP A 1 560 ? 12.982 -2.497 18.624 1.00 79.88 560 ASP A N 1
ATOM 4175 C CA . ASP A 1 560 ? 13.276 -1.938 19.947 1.00 79.88 560 ASP A CA 1
ATOM 4176 C C . ASP A 1 560 ? 12.664 -0.543 20.148 1.00 79.88 560 ASP A C 1
ATOM 4178 O O . ASP A 1 560 ? 12.617 -0.046 21.273 1.00 79.88 560 ASP A O 1
ATOM 4182 N N . ALA A 1 561 ? 12.118 0.060 19.088 1.00 80.12 561 ALA A N 1
ATOM 4183 C CA . ALA A 1 561 ? 11.365 1.301 19.167 1.00 80.12 561 ALA A CA 1
ATOM 4184 C C . ALA A 1 561 ? 10.209 1.372 18.158 1.00 80.12 561 ALA A C 1
ATOM 4186 O O . ALA A 1 561 ? 10.239 0.766 17.083 1.00 80.12 561 ALA A O 1
ATOM 4187 N N . LEU A 1 562 ? 9.213 2.180 18.511 1.00 82.50 562 LEU A N 1
ATOM 4188 C CA . LEU A 1 562 ? 8.064 2.547 17.697 1.00 82.50 562 LEU A CA 1
ATOM 4189 C C . LEU A 1 562 ? 8.222 3.987 17.200 1.00 82.50 562 LEU A C 1
ATOM 4191 O O . LEU A 1 562 ? 8.553 4.875 17.986 1.00 82.50 562 LEU A O 1
ATOM 4195 N N . LEU A 1 563 ? 7.933 4.230 15.923 1.00 80.19 563 LEU A N 1
ATOM 4196 C CA . LEU A 1 563 ? 7.559 5.561 15.442 1.00 80.19 563 LEU A CA 1
ATOM 4197 C C . LEU A 1 563 ? 6.041 5.664 15.524 1.00 80.19 563 LEU A C 1
ATOM 4199 O O . LEU A 1 563 ? 5.353 4.769 15.033 1.00 80.19 563 LEU A O 1
ATOM 4203 N N . ILE A 1 564 ? 5.537 6.719 16.152 1.00 79.12 564 ILE A N 1
ATOM 4204 C CA . ILE A 1 564 ? 4.122 6.869 16.495 1.00 79.12 564 ILE A CA 1
ATOM 4205 C C . ILE A 1 564 ? 3.641 8.244 16.063 1.00 79.12 564 ILE A C 1
ATOM 4207 O O . ILE A 1 564 ? 4.340 9.232 16.258 1.00 79.12 564 ILE A O 1
ATOM 4211 N N . GLU A 1 565 ? 2.442 8.299 15.502 1.00 75.75 565 GLU A N 1
ATOM 4212 C CA . GLU A 1 565 ? 1.723 9.520 15.176 1.00 75.75 565 GLU A CA 1
ATOM 4213 C C . GLU A 1 565 ? 0.458 9.595 16.035 1.00 75.75 565 GLU A C 1
ATOM 4215 O O . GLU A 1 565 ? -0.476 8.809 15.856 1.00 75.75 565 GLU A O 1
ATOM 4220 N N . THR A 1 566 ? 0.444 10.504 17.014 1.00 76.38 566 THR A N 1
ATOM 4221 C CA . THR A 1 566 ? -0.675 10.662 17.964 1.00 76.38 566 THR A CA 1
ATOM 4222 C C . THR A 1 566 ? -1.729 11.647 17.458 1.00 76.38 566 THR A C 1
ATOM 4224 O O . THR A 1 566 ? -2.921 11.479 17.712 1.00 76.38 566 THR A O 1
ATOM 4227 N N . ALA A 1 567 ? -1.303 12.635 16.677 1.00 68.00 567 ALA A N 1
ATOM 4228 C CA . ALA A 1 567 ? -2.135 13.561 15.918 1.00 68.00 567 ALA A CA 1
ATOM 4229 C C . ALA A 1 567 ? -1.437 13.874 14.579 1.00 68.00 567 ALA A C 1
ATOM 4231 O O . ALA A 1 567 ? -0.226 13.677 14.496 1.00 68.00 567 ALA A O 1
ATOM 4232 N N . PRO A 1 568 ? -2.143 14.377 13.546 1.00 61.06 568 PRO A N 1
ATOM 4233 C CA . PRO A 1 568 ? -1.543 14.669 12.242 1.00 61.06 568 PRO A CA 1
ATOM 4234 C C . PRO A 1 568 ? -0.274 15.533 12.337 1.00 61.06 568 PRO A C 1
ATOM 4236 O O . PRO A 1 568 ? -0.322 16.680 12.787 1.00 61.06 568 PRO A O 1
ATOM 4239 N N . GLY A 1 569 ? 0.865 14.970 11.932 1.00 58.19 569 GLY A N 1
ATOM 4240 C CA . GLY A 1 569 ? 2.188 15.596 12.002 1.00 58.19 569 GLY A CA 1
ATOM 4241 C C . GLY A 1 569 ? 2.835 15.653 13.395 1.00 58.19 569 GLY A C 1
ATOM 4242 O O . GLY A 1 569 ? 3.941 16.183 13.522 1.00 58.19 569 GLY A O 1
ATOM 4243 N N . GLN A 1 570 ? 2.189 15.115 14.436 1.00 68.31 570 GLN A N 1
ATOM 4244 C CA . GLN A 1 570 ? 2.752 14.954 15.777 1.00 68.31 570 GLN A CA 1
ATOM 4245 C C . GLN A 1 570 ? 3.365 13.560 15.913 1.00 68.31 570 GLN A C 1
ATOM 4247 O O . GLN A 1 570 ? 2.706 12.598 16.312 1.00 68.31 570 GLN A O 1
ATOM 4252 N N . LEU A 1 571 ? 4.647 13.479 15.562 1.00 68.75 571 LEU A N 1
ATOM 4253 C CA . LEU A 1 571 ? 5.422 12.248 15.602 1.00 68.75 571 LEU A CA 1
ATOM 4254 C C . LEU A 1 571 ? 6.239 12.136 16.888 1.00 68.75 571 LEU A C 1
ATOM 4256 O O . LEU A 1 571 ? 6.888 13.091 17.325 1.00 68.75 571 LEU A O 1
ATOM 4260 N N . SER A 1 572 ? 6.285 10.934 17.446 1.00 76.94 572 SER A N 1
ATOM 4261 C CA . SER A 1 572 ? 7.150 10.598 18.565 1.00 76.94 572 SER A CA 1
ATOM 4262 C C . SER A 1 572 ? 7.842 9.252 18.374 1.00 76.94 572 SER A C 1
ATOM 4264 O O . SER A 1 572 ? 7.353 8.332 17.717 1.00 76.94 572 SER A O 1
ATOM 4266 N N . LEU A 1 573 ? 9.047 9.172 18.928 1.00 79.75 573 LEU A N 1
ATOM 4267 C CA . LEU A 1 573 ? 9.823 7.955 19.055 1.00 79.75 573 LEU A CA 1
ATOM 4268 C C . LEU A 1 573 ? 9.576 7.378 20.446 1.00 79.75 573 LEU A C 1
ATOM 4270 O O . LEU A 1 573 ? 9.991 7.989 21.430 1.00 79.75 573 LEU A O 1
ATOM 4274 N N . VAL A 1 574 ? 8.954 6.206 20.535 1.00 83.31 574 VAL A N 1
ATOM 4275 C CA . VAL A 1 574 ? 8.754 5.502 21.808 1.00 83.31 574 VAL A CA 1
ATOM 4276 C C . VAL A 1 574 ? 9.656 4.278 21.860 1.00 83.31 574 VAL A C 1
ATOM 4278 O O . VAL A 1 574 ? 9.523 3.359 21.055 1.00 83.31 574 VAL A O 1
ATOM 4281 N N . ASP A 1 575 ? 10.577 4.251 22.822 1.00 85.38 575 ASP A N 1
ATOM 4282 C CA . ASP A 1 575 ? 11.362 3.052 23.132 1.00 85.38 575 ASP A CA 1
ATOM 4283 C C . ASP A 1 575 ? 10.423 1.934 23.618 1.00 85.38 575 ASP A C 1
ATOM 4285 O O . ASP A 1 575 ? 9.673 2.112 24.581 1.00 85.38 575 ASP A O 1
ATOM 4289 N N . TYR A 1 576 ? 10.440 0.781 22.946 1.00 84.38 576 TYR A N 1
ATOM 4290 C CA . TYR A 1 576 ? 9.432 -0.264 23.142 1.00 84.38 576 TYR A CA 1
ATOM 4291 C C . TYR A 1 576 ? 9.547 -0.955 24.513 1.00 84.38 576 TYR A C 1
ATOM 4293 O O . TYR A 1 576 ? 8.551 -1.413 25.074 1.00 84.38 576 TYR A O 1
ATOM 4301 N N . GLY A 1 577 ? 10.757 -1.017 25.081 1.00 83.94 577 GLY A N 1
ATOM 4302 C CA . GLY A 1 577 ? 11.014 -1.676 26.364 1.00 83.94 577 GLY A CA 1
ATOM 4303 C C . GLY A 1 577 ? 10.722 -0.802 27.588 1.00 83.94 577 GLY A C 1
ATOM 4304 O O . GLY A 1 577 ? 10.368 -1.323 28.646 1.00 83.94 577 GLY A O 1
ATOM 4305 N N . THR A 1 578 ? 10.879 0.516 27.462 1.00 84.56 578 THR A N 1
ATOM 4306 C CA . THR A 1 578 ? 10.744 1.484 28.565 1.00 84.56 578 THR A CA 1
ATOM 4307 C C . THR A 1 578 ? 9.520 2.383 28.453 1.00 84.56 578 THR A C 1
ATOM 4309 O O . THR A 1 578 ? 9.157 3.009 29.447 1.00 84.56 578 THR A O 1
ATOM 4312 N N . GLY A 1 579 ? 8.907 2.479 27.269 1.00 83.75 579 GLY A N 1
ATOM 4313 C CA . GLY A 1 579 ? 7.857 3.449 26.963 1.00 83.75 579 GLY A CA 1
ATOM 4314 C C . GLY A 1 579 ? 8.335 4.900 26.936 1.00 83.75 579 GLY A C 1
ATOM 4315 O O . GLY A 1 579 ? 7.517 5.815 26.957 1.00 83.75 579 GLY A O 1
ATOM 4316 N N . THR A 1 580 ? 9.652 5.138 26.921 1.00 84.81 580 THR A N 1
ATOM 4317 C CA . THR A 1 580 ? 10.194 6.500 26.931 1.00 84.81 580 THR A CA 1
ATOM 4318 C C . THR A 1 580 ? 9.894 7.181 25.601 1.00 84.81 580 THR A C 1
ATOM 4320 O O . THR A 1 580 ? 10.509 6.867 24.582 1.00 84.81 580 THR A O 1
ATOM 4323 N N . GLU A 1 581 ? 8.965 8.130 25.630 1.00 82.06 581 GLU A N 1
ATOM 4324 C CA . GLU A 1 581 ? 8.603 8.953 24.486 1.00 82.06 581 GLU A CA 1
ATOM 4325 C C . GLU A 1 581 ? 9.597 10.106 24.289 1.00 82.06 581 GLU A C 1
ATOM 4327 O O . GLU A 1 581 ? 9.901 10.874 25.203 1.00 82.06 581 GLU A O 1
ATOM 4332 N N . THR A 1 582 ? 10.099 10.236 23.066 1.00 79.56 582 THR A N 1
ATOM 4333 C CA . THR A 1 582 ? 10.913 11.358 22.602 1.00 79.56 582 THR A CA 1
ATOM 4334 C C . THR A 1 582 ? 10.201 11.995 21.419 1.00 79.56 582 THR A C 1
ATOM 4336 O O . THR A 1 582 ? 10.100 11.381 20.358 1.00 79.56 582 THR A O 1
ATOM 4339 N N . ALA A 1 583 ? 9.714 13.227 21.582 1.00 74.19 583 ALA A N 1
ATOM 4340 C CA . ALA A 1 583 ? 9.107 13.981 20.487 1.00 74.19 583 ALA A CA 1
ATOM 4341 C C . ALA A 1 583 ? 10.078 14.065 19.297 1.00 74.19 583 ALA A C 1
ATOM 4343 O O . ALA A 1 583 ? 11.232 14.480 19.453 1.00 74.19 583 ALA A O 1
ATOM 4344 N N . TRP A 1 584 ? 9.618 13.656 18.116 1.00 61.53 584 TRP A N 1
ATOM 4345 C CA . TRP A 1 584 ? 10.405 13.736 16.895 1.00 61.53 584 TRP A CA 1
ATOM 4346 C C . TRP A 1 584 ? 10.272 15.140 16.307 1.00 61.53 584 TRP A C 1
ATOM 4348 O O . TRP A 1 584 ? 9.180 15.699 16.233 1.00 61.53 584 TRP A O 1
ATOM 4358 N N . GLY A 1 585 ? 11.392 15.738 15.907 1.00 51.81 585 GLY A N 1
ATOM 4359 C CA . GLY A 1 585 ? 11.411 17.110 15.412 1.00 51.81 585 GLY A CA 1
ATOM 4360 C C . GLY A 1 585 ? 12.490 17.324 14.353 1.00 51.81 585 GLY A C 1
ATOM 4361 O O . GLY A 1 585 ? 13.529 16.659 14.409 1.00 51.81 585 GLY A O 1
ATOM 4362 N N . PRO A 1 586 ? 12.299 18.265 13.409 1.00 41.56 586 PRO A N 1
ATOM 4363 C CA . PRO A 1 586 ? 13.307 18.593 12.406 1.00 41.56 586 PRO A CA 1
ATOM 4364 C C . PRO A 1 586 ? 14.650 18.952 13.064 1.00 41.56 586 PRO A C 1
ATOM 4366 O O . PRO A 1 586 ? 14.751 19.917 13.818 1.00 41.56 586 PRO A O 1
ATOM 4369 N N . GLY A 1 587 ? 15.685 18.149 12.800 1.00 40.00 587 GLY A N 1
ATOM 4370 C CA . GLY A 1 587 ? 17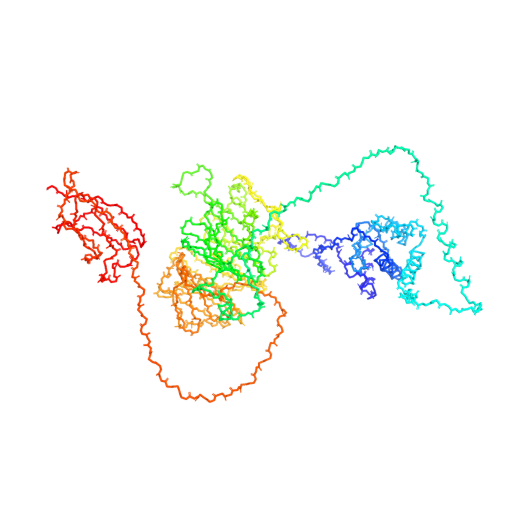.021 18.286 13.398 1.00 40.00 587 GLY A CA 1
ATOM 4371 C C . GLY A 1 587 ? 17.327 17.331 14.564 1.00 40.00 587 GLY A C 1
ATOM 4372 O O . GLY A 1 587 ? 18.498 17.142 14.890 1.00 40.00 587 GLY A O 1
ATOM 4373 N N . GLY A 1 588 ? 16.324 16.668 15.146 1.00 38.22 588 GLY A N 1
ATOM 4374 C CA . GLY A 1 588 ? 16.509 15.539 16.061 1.00 38.22 588 GLY A CA 1
ATOM 4375 C C . GLY A 1 588 ? 16.481 14.220 15.290 1.00 38.22 588 GLY A C 1
ATOM 4376 O O . GLY A 1 588 ? 15.406 13.688 15.045 1.00 38.22 588 GLY A O 1
ATOM 4377 N N . SER A 1 589 ? 17.644 13.698 14.886 1.00 34.91 589 SER A N 1
ATOM 4378 C CA . SER A 1 589 ? 17.729 12.500 14.033 1.00 34.91 589 SER A CA 1
ATOM 4379 C C . SER A 1 589 ? 18.022 11.210 14.820 1.00 34.91 589 SER A C 1
ATOM 4381 O O . SER A 1 589 ? 19.176 10.971 15.191 1.00 34.91 589 SER A O 1
ATOM 4383 N N . PRO A 1 590 ? 17.022 10.333 15.040 1.00 37.16 590 PRO A N 1
ATOM 4384 C CA . PRO A 1 590 ? 17.238 8.907 15.249 1.00 37.16 590 PRO A CA 1
ATOM 4385 C C . PRO A 1 590 ? 17.412 8.227 13.880 1.00 37.16 590 PRO A C 1
ATOM 4387 O O . PRO A 1 590 ? 16.442 7.911 13.192 1.00 37.16 590 PRO A O 1
ATOM 4390 N N . ALA A 1 591 ? 18.661 8.014 13.467 1.00 33.94 591 ALA A N 1
ATOM 4391 C CA . ALA A 1 591 ? 19.043 7.581 12.114 1.00 33.94 591 ALA A CA 1
ATOM 4392 C C . ALA A 1 591 ? 18.757 6.089 11.792 1.00 33.94 591 ALA A C 1
ATOM 4394 O O . ALA A 1 591 ? 19.604 5.409 11.211 1.00 33.94 591 ALA A O 1
ATOM 4395 N N . TRP A 1 592 ? 17.622 5.535 12.243 1.00 38.25 592 TRP A N 1
ATOM 4396 C CA . TRP A 1 592 ? 17.390 4.077 12.290 1.00 38.25 592 TRP A CA 1
ATOM 4397 C C . TRP A 1 592 ? 15.968 3.622 11.915 1.00 38.25 592 TRP A C 1
ATOM 4399 O O . TRP A 1 592 ? 15.613 2.470 12.175 1.00 38.25 592 TRP A O 1
ATOM 4409 N N . PHE A 1 593 ? 15.152 4.495 11.320 1.00 34.62 593 PHE A N 1
ATOM 4410 C CA . PHE A 1 593 ? 13.823 4.122 10.830 1.00 34.62 593 PHE A CA 1
ATOM 4411 C C . PHE A 1 593 ? 13.891 3.609 9.393 1.00 34.62 593 PHE A C 1
ATOM 4413 O O . PHE A 1 593 ? 14.415 4.270 8.506 1.00 34.62 593 PHE A O 1
ATOM 4420 N N . ILE A 1 594 ? 13.386 2.391 9.202 1.00 38.41 594 ILE A N 1
ATOM 4421 C CA . ILE A 1 594 ? 13.408 1.603 7.966 1.00 38.41 594 ILE A CA 1
ATOM 4422 C C . ILE A 1 594 ? 12.080 0.835 7.967 1.00 38.41 594 ILE A C 1
ATOM 4424 O O . ILE A 1 594 ? 11.823 0.149 8.959 1.00 38.41 594 ILE A O 1
ATOM 4428 N N . SER A 1 595 ? 11.246 0.934 6.923 1.00 32.03 595 SER A N 1
ATOM 4429 C CA . SER A 1 595 ? 10.115 -0.001 6.770 1.00 32.03 595 SER A CA 1
ATOM 4430 C C . SER A 1 595 ? 10.536 -1.263 6.012 1.00 32.03 595 SER A C 1
ATOM 4432 O O . SER A 1 595 ? 11.669 -1.360 5.544 1.00 32.03 595 SER A O 1
ATOM 4434 N N . LYS A 1 596 ? 9.621 -2.238 5.966 1.00 33.09 596 LYS A N 1
ATOM 4435 C CA . LYS A 1 596 ? 9.671 -3.528 5.262 1.00 33.09 596 LYS A CA 1
ATOM 4436 C C . LYS A 1 596 ? 10.749 -3.631 4.170 1.00 33.09 596 LYS A C 1
ATOM 4438 O O . LYS A 1 596 ? 10.497 -3.344 3.010 1.00 33.09 596 LYS A O 1
ATOM 4443 N N . VAL A 1 597 ? 11.926 -4.134 4.549 1.00 30.67 597 VAL A N 1
ATOM 4444 C CA . VAL A 1 597 ? 12.951 -4.634 3.621 1.00 30.67 597 VAL A CA 1
ATOM 4445 C C . VAL A 1 597 ? 13.490 -5.954 4.170 1.00 30.67 597 VAL A C 1
ATOM 4447 O O . VAL A 1 597 ? 14.260 -5.972 5.136 1.00 30.67 597 VAL A O 1
ATOM 4450 N N . MET A 1 598 ? 13.118 -7.062 3.524 1.00 30.17 598 MET A N 1
ATOM 4451 C CA . MET A 1 598 ? 13.777 -8.361 3.679 1.00 30.17 598 MET A CA 1
ATOM 4452 C C . MET A 1 598 ? 14.434 -8.789 2.364 1.00 30.17 598 MET A C 1
ATOM 4454 O O . MET A 1 598 ? 13.744 -9.010 1.373 1.00 30.17 598 MET A O 1
ATOM 4458 N N . PRO A 1 599 ? 15.748 -9.048 2.378 1.00 32.88 599 PRO A N 1
ATOM 4459 C CA . PRO A 1 599 ? 16.365 -10.098 1.582 1.00 32.88 599 PRO A CA 1
ATOM 4460 C C . PRO A 1 599 ? 16.578 -11.321 2.486 1.00 32.88 599 PRO A C 1
ATOM 4462 O O . PRO A 1 599 ? 17.172 -11.204 3.559 1.00 32.88 599 PRO A O 1
ATOM 4465 N N . ALA A 1 600 ? 16.122 -12.499 2.058 1.00 32.72 600 ALA A N 1
ATOM 4466 C CA . ALA A 1 600 ? 16.100 -13.716 2.881 1.00 32.72 600 ALA A CA 1
ATOM 4467 C C . ALA A 1 600 ? 17.484 -14.362 3.155 1.00 32.72 600 ALA A C 1
ATOM 4469 O O . ALA A 1 600 ? 17.561 -15.358 3.870 1.00 32.72 600 ALA A O 1
ATOM 4470 N N . ASP A 1 601 ? 18.576 -13.794 2.630 1.00 32.75 601 ASP A N 1
ATOM 4471 C CA . ASP A 1 601 ? 19.903 -14.429 2.560 1.00 32.75 601 ASP A CA 1
ATOM 4472 C C . ASP A 1 601 ? 20.951 -13.852 3.536 1.00 32.75 601 ASP A C 1
ATOM 4474 O O . ASP A 1 601 ? 22.152 -13.832 3.255 1.00 32.75 601 ASP A O 1
ATOM 4478 N N . ALA A 1 602 ? 20.530 -13.393 4.718 1.00 29.23 602 ALA A N 1
ATOM 4479 C CA . ALA A 1 602 ? 21.457 -13.122 5.819 1.00 29.23 602 ALA A CA 1
ATOM 4480 C C . ALA A 1 602 ? 21.721 -14.423 6.611 1.00 29.23 602 ALA A C 1
ATOM 4482 O O . ALA A 1 602 ? 20.832 -14.872 7.340 1.00 29.23 602 ALA A O 1
ATOM 4483 N N . PRO A 1 603 ? 22.912 -15.054 6.520 1.00 30.61 603 PRO A N 1
ATOM 4484 C CA . PRO A 1 603 ? 23.187 -16.280 7.262 1.00 30.61 603 PRO A CA 1
ATOM 4485 C C . PRO A 1 603 ? 23.130 -16.018 8.770 1.00 30.61 603 PRO A C 1
ATOM 4487 O O . PRO A 1 603 ? 23.734 -15.067 9.271 1.00 30.61 603 PRO A O 1
ATOM 4490 N N . ALA A 1 604 ? 22.426 -16.888 9.498 1.00 30.31 604 ALA A N 1
ATOM 4491 C CA . ALA A 1 604 ? 22.268 -16.778 10.942 1.00 30.31 604 ALA A CA 1
ATOM 4492 C C . ALA A 1 604 ? 23.637 -16.722 11.644 1.00 30.31 604 ALA A C 1
ATOM 4494 O O . ALA A 1 604 ? 24.398 -17.694 11.639 1.00 30.31 604 ALA A O 1
ATOM 4495 N N . VAL A 1 605 ? 23.943 -15.582 12.268 1.00 29.34 605 VAL A N 1
ATOM 4496 C CA . VAL A 1 605 ? 25.154 -15.420 13.078 1.00 29.34 605 VAL A CA 1
ATOM 4497 C C . VAL A 1 605 ? 25.016 -16.318 14.313 1.00 29.34 605 VAL A C 1
ATOM 4499 O O . VAL A 1 605 ? 24.068 -16.134 15.080 1.00 29.34 605 VAL A O 1
ATOM 4502 N N . PRO A 1 606 ? 25.923 -17.287 14.541 1.00 30.75 606 PRO A N 1
ATOM 4503 C CA . PRO A 1 606 ? 25.835 -18.152 15.707 1.00 30.75 606 PRO A CA 1
ATOM 4504 C C . PRO A 1 606 ? 26.019 -17.333 16.986 1.00 30.75 606 PRO A C 1
ATOM 4506 O O . PRO A 1 606 ? 26.958 -16.544 17.108 1.00 30.75 606 PRO A O 1
ATOM 4509 N N . THR A 1 607 ? 25.126 -17.545 17.951 1.00 30.45 607 THR A N 1
ATOM 4510 C CA . THR A 1 607 ? 25.130 -16.859 19.245 1.00 30.45 607 THR A CA 1
ATOM 4511 C C . THR A 1 607 ? 26.484 -17.048 19.943 1.00 30.45 607 THR A C 1
ATOM 4513 O O . THR A 1 607 ? 26.878 -18.195 20.183 1.00 30.45 607 THR A O 1
ATOM 4516 N N . PRO A 1 608 ? 27.211 -15.974 20.308 1.00 32.59 608 PRO A N 1
ATOM 4517 C CA . PRO A 1 608 ? 28.434 -16.116 21.087 1.00 32.59 608 PRO A CA 1
ATOM 4518 C C . PRO A 1 608 ? 28.121 -16.754 22.450 1.00 32.59 608 PRO A C 1
ATOM 4520 O O . PRO A 1 608 ? 27.115 -16.391 23.069 1.00 32.59 608 PRO A O 1
ATOM 4523 N N . PRO A 1 609 ? 28.956 -17.677 22.962 1.00 35.38 609 PRO A N 1
ATOM 4524 C CA . PRO A 1 609 ? 28.773 -18.204 24.309 1.00 35.38 609 PRO A CA 1
ATOM 4525 C C . PRO A 1 609 ? 28.885 -17.069 25.334 1.00 35.38 609 PRO A C 1
ATOM 4527 O O . PRO A 1 609 ? 29.765 -16.214 25.233 1.00 35.38 609 PRO A O 1
ATOM 4530 N N . ALA A 1 610 ? 27.994 -17.069 26.326 1.00 32.34 610 ALA A N 1
ATOM 4531 C CA . ALA A 1 610 ? 27.896 -16.004 27.318 1.00 32.34 610 ALA A CA 1
ATOM 4532 C C . ALA A 1 610 ? 29.213 -15.821 28.096 1.00 32.34 610 ALA A C 1
ATOM 4534 O O . ALA A 1 610 ? 29.585 -16.656 28.922 1.00 32.34 610 ALA A O 1
ATOM 4535 N N . VAL A 1 611 ? 29.900 -14.699 27.862 1.00 31.30 611 VAL A N 1
ATOM 4536 C CA . VAL A 1 611 ? 31.080 -14.307 28.637 1.00 31.30 611 VAL A CA 1
ATOM 4537 C C . VAL A 1 611 ? 30.629 -13.478 29.835 1.00 31.30 611 VAL A C 1
ATOM 4539 O O . VAL A 1 611 ? 30.219 -12.326 29.701 1.00 31.30 611 VAL A O 1
ATOM 4542 N N . THR A 1 612 ? 30.722 -14.054 31.031 1.00 31.20 612 THR A N 1
ATOM 4543 C CA . THR A 1 612 ? 30.524 -13.321 32.285 1.00 31.20 612 THR A CA 1
ATOM 4544 C C . THR A 1 612 ? 31.696 -12.374 32.534 1.00 31.20 612 THR A C 1
ATOM 4546 O O . THR A 1 612 ? 32.751 -12.801 33.009 1.00 31.20 612 THR A O 1
ATOM 4549 N N . TYR A 1 613 ? 31.509 -11.085 32.259 1.00 29.75 613 TYR A N 1
ATOM 4550 C CA . TYR A 1 613 ? 32.437 -10.037 32.680 1.00 29.75 613 TYR A CA 1
ATOM 4551 C C . TYR A 1 613 ? 32.071 -9.530 34.078 1.00 29.75 613 TYR A C 1
ATOM 4553 O O . TYR A 1 613 ? 30.985 -9.001 34.301 1.00 29.75 613 TYR A O 1
ATOM 4561 N N . SER A 1 614 ? 32.997 -9.663 35.026 1.00 30.00 614 SER A N 1
ATOM 4562 C CA . SER A 1 614 ? 32.897 -9.028 36.341 1.00 30.00 614 SER A CA 1
ATOM 4563 C C . SER A 1 614 ? 33.128 -7.520 36.216 1.00 30.00 614 SER A C 1
ATOM 4565 O O . SER A 1 614 ? 34.215 -7.094 35.817 1.00 30.00 614 SER A O 1
ATOM 4567 N N . THR A 1 615 ? 32.127 -6.719 36.576 1.00 31.11 615 THR A N 1
ATOM 4568 C CA . THR A 1 615 ? 32.168 -5.252 36.542 1.00 31.11 615 THR A CA 1
ATOM 4569 C C . THR A 1 615 ? 33.231 -4.675 37.490 1.00 31.11 615 THR A C 1
ATOM 4571 O O . THR A 1 615 ? 33.176 -4.923 38.697 1.00 31.11 615 THR A O 1
ATOM 4574 N N . PRO A 1 616 ? 34.185 -3.858 37.001 1.00 33.91 616 PRO A N 1
ATOM 4575 C CA . PRO A 1 616 ? 34.993 -3.015 37.872 1.00 33.91 616 PRO A CA 1
ATOM 4576 C C . PRO A 1 616 ? 34.160 -1.825 38.369 1.00 33.91 616 PRO A C 1
ATOM 4578 O O . PRO A 1 616 ? 33.356 -1.256 37.631 1.00 33.91 616 PRO A O 1
ATOM 4581 N N . SER A 1 617 ? 34.359 -1.444 39.631 1.00 35.91 617 SER A N 1
ATOM 4582 C CA . SER A 1 617 ? 33.610 -0.358 40.273 1.00 35.91 617 SER A CA 1
ATOM 4583 C C . SER A 1 617 ? 33.917 0.992 39.612 1.00 35.91 617 SER A C 1
ATOM 4585 O O . SER A 1 617 ? 35.070 1.426 39.603 1.00 35.91 617 SER A O 1
ATOM 4587 N N . ALA A 1 618 ? 32.899 1.655 39.059 1.00 33.72 618 ALA A N 1
ATOM 4588 C CA . ALA A 1 618 ? 33.053 2.943 38.390 1.00 33.72 618 ALA A CA 1
ATOM 4589 C C . ALA A 1 618 ? 33.041 4.106 39.396 1.00 33.72 618 ALA A C 1
ATOM 4591 O O . ALA A 1 618 ? 32.079 4.299 40.141 1.00 33.72 618 ALA A O 1
ATOM 4592 N N . THR A 1 619 ? 34.100 4.916 39.388 1.00 33.97 619 THR A N 1
ATOM 4593 C CA . THR A 1 619 ? 34.142 6.198 40.105 1.00 33.97 619 THR A CA 1
ATOM 4594 C C . THR A 1 619 ? 33.189 7.189 39.436 1.00 33.97 619 THR A C 1
ATOM 4596 O O . THR A 1 619 ? 33.256 7.379 38.223 1.00 33.97 619 THR A O 1
ATOM 4599 N N . ALA A 1 620 ? 32.320 7.837 40.214 1.00 32.22 620 ALA A N 1
ATOM 4600 C CA . ALA A 1 620 ? 31.325 8.766 39.684 1.00 32.22 620 ALA A CA 1
ATOM 4601 C C . ALA A 1 620 ? 31.966 9.976 38.975 1.00 32.22 620 ALA A C 1
ATOM 4603 O O . ALA A 1 620 ? 32.755 10.714 39.568 1.00 32.22 620 ALA A O 1
ATOM 4604 N N . ILE A 1 621 ? 31.573 10.198 37.720 1.00 35.69 621 ILE A N 1
ATOM 4605 C CA . ILE A 1 621 ? 31.828 11.434 36.971 1.00 35.69 621 ILE A CA 1
ATOM 4606 C C . ILE A 1 621 ? 30.679 12.406 37.295 1.00 35.69 621 ILE A C 1
ATOM 4608 O O . ILE A 1 621 ? 29.525 11.976 37.290 1.00 35.69 621 ILE A O 1
ATOM 4612 N N . PRO A 1 622 ? 30.939 13.693 37.596 1.00 33.69 622 PRO A N 1
ATOM 4613 C CA . PRO A 1 622 ? 29.872 14.648 37.879 1.00 33.69 622 PRO A CA 1
ATOM 4614 C C . PRO A 1 622 ? 29.025 14.915 36.628 1.00 33.69 622 PRO A C 1
ATOM 4616 O O . PRO A 1 622 ? 29.529 15.406 35.618 1.00 33.69 622 PRO A O 1
ATOM 4619 N N . THR A 1 623 ? 27.728 14.619 36.714 1.00 36.62 623 THR A N 1
ATOM 4620 C CA . THR A 1 623 ? 26.745 14.910 35.665 1.00 36.62 623 THR A CA 1
ATOM 4621 C C . THR A 1 623 ? 26.666 16.414 35.412 1.00 36.62 623 THR A C 1
ATOM 4623 O O . THR A 1 623 ? 26.312 17.180 36.309 1.00 36.62 623 THR A O 1
ATOM 4626 N N . ALA A 1 624 ? 26.956 16.845 34.185 1.00 38.12 624 ALA A N 1
ATOM 4627 C CA . ALA A 1 624 ? 26.671 18.207 33.757 1.00 38.12 624 ALA A CA 1
ATOM 4628 C C . ALA A 1 624 ? 25.160 18.352 33.523 1.00 38.12 624 ALA A C 1
ATOM 4630 O O . ALA A 1 624 ? 24.599 17.692 32.649 1.00 38.12 624 ALA A O 1
ATOM 4631 N N . THR A 1 625 ? 24.496 19.208 34.301 1.00 36.25 625 THR A N 1
ATOM 4632 C CA . THR A 1 625 ? 23.084 19.543 34.086 1.00 36.25 625 THR A CA 1
ATOM 4633 C C . THR A 1 625 ? 22.936 20.249 32.742 1.00 36.25 625 THR A C 1
ATOM 4635 O O . THR A 1 625 ? 23.405 21.376 32.586 1.00 36.25 625 THR A O 1
ATOM 4638 N N . ALA A 1 626 ? 22.294 19.599 31.771 1.00 35.00 626 ALA A N 1
ATOM 4639 C CA . ALA A 1 626 ? 21.996 20.218 30.487 1.00 35.00 626 ALA A CA 1
ATOM 4640 C C . ALA A 1 626 ? 21.030 21.395 30.686 1.00 35.00 626 ALA A C 1
ATOM 4642 O O . ALA A 1 626 ? 19.955 21.240 31.270 1.00 35.00 626 ALA A O 1
ATOM 4643 N N . THR A 1 627 ? 21.411 22.578 30.207 1.00 40.41 627 THR A N 1
ATOM 4644 C CA . THR A 1 627 ? 20.513 23.735 30.165 1.00 40.41 627 THR A CA 1
ATOM 4645 C C . THR A 1 627 ? 19.408 23.448 29.143 1.00 40.41 627 THR A C 1
ATOM 4647 O O . THR A 1 627 ? 19.747 23.124 28.003 1.00 40.41 627 THR A O 1
ATOM 4650 N N . PRO A 1 628 ? 18.113 23.554 29.496 1.00 54.25 628 PRO A N 1
ATOM 4651 C CA . PRO A 1 628 ? 17.041 23.347 28.527 1.00 54.25 628 PRO A CA 1
ATOM 4652 C C . PRO A 1 628 ? 17.136 24.376 27.386 1.00 54.25 628 PRO A C 1
ATOM 4654 O O . PRO A 1 628 ? 17.574 25.509 27.626 1.00 54.25 628 PRO A O 1
ATOM 4657 N N . PRO A 1 629 ? 16.738 24.011 26.152 1.00 58.66 629 PRO A N 1
ATOM 4658 C CA . PRO A 1 629 ? 16.734 24.942 25.030 1.00 58.66 629 PRO A CA 1
ATOM 4659 C C . PRO A 1 629 ? 15.829 26.150 25.330 1.00 58.66 629 PRO A C 1
ATOM 4661 O O . PRO A 1 629 ? 14.819 26.007 26.028 1.00 58.66 629 PRO A O 1
ATOM 4664 N N . PRO A 1 630 ? 16.172 27.353 24.831 1.00 73.75 630 PRO A N 1
ATOM 4665 C CA . PRO A 1 630 ? 15.350 28.535 25.047 1.00 73.75 630 PRO A CA 1
ATOM 4666 C C . PRO A 1 630 ? 13.962 28.332 24.417 1.00 73.75 630 PRO A C 1
ATOM 4668 O O . PRO A 1 630 ? 13.873 27.805 23.306 1.00 73.75 630 PRO A O 1
ATOM 4671 N N . PRO A 1 631 ? 12.874 28.748 25.090 1.00 81.31 631 PRO A N 1
ATOM 4672 C CA . PRO A 1 631 ? 11.535 28.600 24.542 1.00 81.31 631 PRO A CA 1
ATOM 4673 C C . PRO A 1 631 ? 11.394 29.411 23.253 1.00 81.31 631 PRO A C 1
ATOM 4675 O O . PRO A 1 631 ? 11.813 30.570 23.190 1.00 81.31 631 PRO A O 1
ATOM 4678 N N . LEU A 1 632 ? 10.755 28.814 22.245 1.00 88.31 632 LEU A N 1
ATOM 4679 C CA . LEU A 1 632 ? 10.361 29.529 21.035 1.00 88.31 632 LEU A CA 1
ATOM 4680 C C . LEU A 1 632 ? 9.441 30.704 21.409 1.00 88.31 632 LEU A C 1
ATOM 4682 O O . LEU A 1 632 ? 8.641 30.605 22.341 1.00 88.31 632 LEU A O 1
ATOM 4686 N N . GLN A 1 633 ? 9.572 31.809 20.679 1.00 92.75 633 GLN A N 1
ATOM 4687 C CA . GLN A 1 633 ? 8.753 33.015 20.816 1.00 92.75 633 GLN A CA 1
ATOM 4688 C C . GLN A 1 633 ? 8.118 33.370 19.467 1.00 92.75 633 GLN A C 1
ATOM 4690 O O . GLN A 1 633 ? 8.595 32.940 18.414 1.00 92.75 633 GLN A O 1
ATOM 4695 N N . MET A 1 634 ? 7.074 34.192 19.509 1.00 96.38 634 MET A N 1
ATOM 4696 C CA . MET A 1 634 ? 6.481 34.892 18.374 1.00 96.38 634 MET A CA 1
ATOM 4697 C C . MET A 1 634 ? 6.545 36.409 18.588 1.00 96.38 634 MET A C 1
ATOM 4699 O O . MET A 1 634 ? 6.652 36.884 19.721 1.00 96.38 634 MET A O 1
ATOM 4703 N N . THR A 1 635 ? 6.467 37.180 17.505 1.00 97.06 635 THR A N 1
ATOM 4704 C CA . THR A 1 635 ? 6.521 38.647 17.542 1.00 97.06 635 THR A CA 1
ATOM 4705 C C . THR A 1 635 ? 5.156 39.248 17.222 1.00 97.06 635 THR A C 1
ATOM 4707 O O . THR A 1 635 ? 4.592 39.044 16.151 1.00 97.06 635 THR A O 1
ATOM 4710 N N . LEU A 1 636 ? 4.628 40.038 18.150 1.00 96.81 636 LEU A N 1
ATOM 4711 C CA . LEU A 1 636 ? 3.395 40.799 17.987 1.00 96.81 636 LEU A CA 1
ATOM 4712 C C . LEU A 1 636 ? 3.734 42.252 17.635 1.00 96.81 636 LEU A C 1
ATOM 4714 O O . LEU A 1 636 ? 4.372 42.944 18.427 1.00 96.81 636 LEU A O 1
ATOM 4718 N N . LEU A 1 637 ? 3.303 42.735 16.469 1.00 97.50 637 LEU A N 1
ATOM 4719 C CA . LEU A 1 637 ? 3.483 44.130 16.049 1.00 97.50 637 LEU A CA 1
ATOM 4720 C C . LEU A 1 637 ? 2.242 44.946 16.438 1.00 97.50 637 LEU A C 1
ATOM 4722 O O . LEU A 1 637 ? 1.279 45.049 15.679 1.00 97.50 637 LEU A O 1
ATOM 4726 N N . ILE A 1 638 ? 2.262 45.506 17.648 1.00 97.94 638 ILE A N 1
ATOM 4727 C CA . ILE A 1 638 ? 1.113 46.168 18.274 1.00 97.94 638 ILE A CA 1
ATOM 4728 C C . ILE A 1 638 ? 1.067 47.659 17.931 1.00 97.94 638 ILE A C 1
ATOM 4730 O O . ILE A 1 638 ? 1.979 48.409 18.278 1.00 97.94 638 ILE A O 1
ATOM 4734 N N . THR A 1 639 ? -0.034 48.119 17.338 1.00 97.31 639 THR A N 1
ATOM 4735 C CA . THR A 1 639 ? -0.393 49.545 17.255 1.00 97.31 639 THR A CA 1
ATOM 4736 C C . THR A 1 639 ? -1.607 49.794 18.145 1.00 97.31 639 THR A C 1
ATOM 4738 O O . THR A 1 639 ? -2.588 49.071 18.031 1.00 97.31 639 THR A O 1
ATOM 4741 N N . VAL A 1 640 ? -1.577 50.802 19.021 1.00 97.19 640 VAL A N 1
ATOM 4742 C CA . VAL A 1 640 ? -2.761 51.229 19.797 1.00 97.19 640 VAL A CA 1
ATOM 4743 C C . VAL A 1 640 ? -3.308 52.519 19.202 1.00 97.19 640 VAL A C 1
ATOM 4745 O O . VAL A 1 640 ? -2.537 53.441 18.932 1.00 97.19 640 VAL A O 1
ATOM 4748 N N . ARG A 1 641 ? -4.631 52.618 19.038 1.00 96.88 641 ARG A N 1
ATOM 4749 C CA . ARG A 1 641 ? -5.320 53.819 18.547 1.00 96.88 641 ARG A CA 1
ATOM 4750 C C . ARG A 1 641 ? -6.430 54.287 19.478 1.00 96.88 641 ARG A C 1
ATOM 4752 O O . ARG A 1 641 ? -7.079 53.488 20.144 1.00 96.88 641 ARG A O 1
ATOM 4759 N N . ARG A 1 642 ? -6.713 55.591 19.447 1.00 95.38 642 ARG A N 1
ATOM 4760 C CA . ARG A 1 642 ? -7.923 56.213 20.010 1.00 95.38 642 ARG A CA 1
ATOM 4761 C C . ARG A 1 642 ? -8.453 57.230 18.999 1.00 95.38 642 ARG A C 1
ATOM 4763 O O . ARG A 1 642 ? -7.704 58.094 18.545 1.00 95.38 642 ARG A O 1
ATOM 4770 N N . ASN A 1 643 ? -9.722 57.112 18.598 1.00 93.31 643 ASN A N 1
ATOM 4771 C CA . ASN A 1 643 ? -10.297 57.864 17.466 1.00 93.31 643 ASN A CA 1
ATOM 4772 C C . ASN A 1 643 ? -9.436 57.804 16.182 1.00 93.31 643 A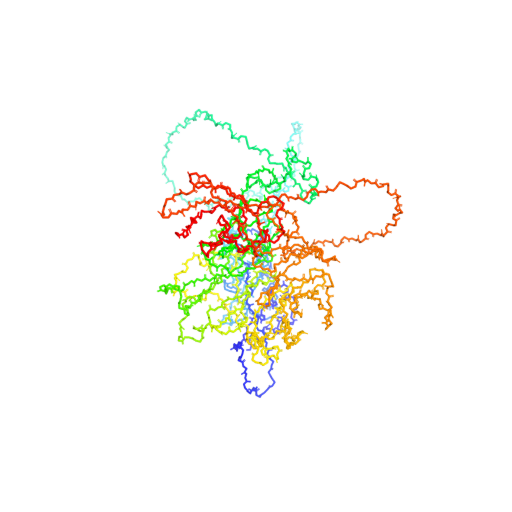SN A C 1
ATOM 4774 O O . ASN A 1 643 ? -9.193 58.824 15.542 1.00 93.31 643 ASN A O 1
ATOM 4778 N N . GLY A 1 644 ? -8.908 56.623 15.837 1.00 91.50 644 GLY A N 1
ATOM 4779 C CA . GLY A 1 644 ? -8.075 56.407 14.642 1.00 91.50 644 GLY A CA 1
ATOM 4780 C C . GLY A 1 644 ? -6.632 56.937 14.717 1.00 91.50 644 GLY A C 1
ATOM 4781 O O . GLY A 1 644 ? -5.802 56.528 13.900 1.00 91.50 644 GLY A O 1
ATOM 4782 N N . ASN A 1 645 ? -6.307 57.778 15.704 1.00 94.81 645 ASN A N 1
ATOM 4783 C CA . ASN A 1 645 ? -4.961 58.307 15.938 1.00 94.81 645 ASN A CA 1
ATOM 4784 C C . ASN A 1 645 ? -4.146 57.353 16.818 1.00 94.81 645 ASN A C 1
ATOM 4786 O O . ASN A 1 645 ? -4.661 56.863 17.824 1.00 94.81 645 ASN A O 1
ATOM 4790 N N . SER A 1 646 ? -2.877 57.122 16.474 1.00 94.94 646 SER A N 1
ATOM 4791 C CA . SER A 1 646 ? -1.977 56.270 17.261 1.00 94.94 646 SER A CA 1
ATOM 4792 C C . SER A 1 646 ? -1.674 56.867 18.640 1.00 94.94 646 SER A C 1
ATOM 4794 O O . SER A 1 646 ? -1.406 58.062 18.762 1.00 94.94 646 SER A O 1
ATOM 4796 N N . VAL A 1 647 ? -1.671 56.023 19.673 1.00 95.25 647 VAL A N 1
ATOM 4797 C CA . VAL A 1 647 ? -1.401 56.395 21.068 1.00 95.25 647 VAL A CA 1
ATOM 4798 C C . VAL A 1 647 ? -0.046 55.834 21.494 1.00 95.25 647 VAL A C 1
ATOM 4800 O O . VAL A 1 647 ? 0.131 54.621 21.611 1.00 95.25 647 VAL A O 1
ATOM 4803 N N . SER A 1 648 ? 0.907 56.726 21.757 1.00 96.31 648 SER A N 1
ATOM 4804 C CA . SER A 1 648 ? 2.190 56.398 22.385 1.00 96.31 648 SER A CA 1
ATOM 4805 C C . SER A 1 648 ? 2.075 56.406 23.910 1.00 96.31 648 SER A C 1
ATOM 4807 O O . SER A 1 648 ? 1.438 57.302 24.466 1.00 96.31 648 SER A O 1
ATOM 4809 N N . GLY A 1 649 ? 2.769 55.492 24.583 1.00 95.75 649 GLY A N 1
ATOM 4810 C CA . GLY A 1 649 ? 2.853 55.417 26.042 1.00 95.75 649 GLY A CA 1
ATOM 4811 C C . GLY A 1 649 ? 1.792 54.537 26.707 1.00 95.75 649 GLY A C 1
ATOM 4812 O O . GLY A 1 649 ? 1.770 54.479 27.933 1.00 95.75 649 GLY A O 1
ATOM 4813 N N . ALA A 1 650 ? 0.946 53.849 25.936 1.00 96.69 650 ALA A N 1
ATOM 4814 C CA . ALA A 1 650 ? -0.034 52.910 26.477 1.00 96.69 650 ALA A CA 1
ATOM 4815 C C . ALA A 1 650 ? 0.660 51.605 26.899 1.00 96.69 650 ALA A C 1
ATOM 4817 O O . ALA A 1 650 ? 1.473 51.061 26.143 1.00 96.69 650 ALA A O 1
ATOM 4818 N N . ARG A 1 651 ? 0.336 51.079 28.084 1.00 97.88 651 ARG A N 1
ATOM 4819 C CA . ARG A 1 651 ? 0.792 49.757 28.536 1.00 97.88 651 ARG A CA 1
ATOM 4820 C C . ARG A 1 651 ? -0.121 48.697 27.936 1.00 97.88 651 ARG A C 1
ATOM 4822 O O . ARG A 1 651 ? -1.294 48.633 28.294 1.00 97.88 651 ARG A O 1
ATOM 4829 N N . VAL A 1 652 ? 0.423 47.839 27.079 1.00 97.94 652 VAL A N 1
ATOM 4830 C CA . VAL A 1 652 ? -0.284 46.679 26.527 1.00 97.94 652 VAL A CA 1
ATOM 4831 C C . VAL A 1 652 ? 0.257 45.418 27.185 1.00 97.94 652 VAL A C 1
ATOM 4833 O O . VAL A 1 652 ? 1.426 45.080 27.004 1.00 97.94 652 VAL A O 1
ATOM 4836 N N . ALA A 1 653 ? -0.604 44.725 27.921 1.00 98.06 653 ALA A N 1
ATOM 4837 C CA . ALA A 1 653 ? -0.374 43.373 28.407 1.00 98.06 653 ALA A CA 1
ATOM 4838 C C . ALA A 1 653 ? -1.073 42.367 27.482 1.00 98.06 653 ALA A C 1
ATOM 4840 O O . ALA A 1 653 ? -2.185 42.610 27.005 1.00 98.06 653 ALA A O 1
ATOM 4841 N N . ALA A 1 654 ? -0.409 41.245 27.228 1.00 97.62 654 ALA A N 1
ATOM 4842 C CA . ALA A 1 654 ? -0.941 40.109 26.493 1.00 97.62 654 ALA A CA 1
ATOM 4843 C C . ALA A 1 654 ? -1.131 38.941 27.468 1.00 97.62 654 ALA A C 1
ATOM 4845 O O . ALA A 1 654 ? -0.174 38.497 28.108 1.00 97.62 654 ALA A O 1
ATOM 4846 N N . GLU A 1 655 ? -2.367 38.467 27.595 1.00 97.94 655 GLU A N 1
ATOM 4847 C CA . GLU A 1 655 ? -2.789 37.511 28.619 1.00 97.94 655 GLU A CA 1
ATOM 4848 C C . GLU A 1 655 ? -3.326 36.211 28.021 1.00 97.94 655 GLU A C 1
ATOM 4850 O O . GLU A 1 655 ? -4.093 36.236 27.058 1.00 97.94 655 GLU A O 1
ATOM 4855 N N . VAL A 1 656 ? -3.013 35.081 28.658 1.00 96.62 656 VAL A N 1
ATOM 4856 C CA . VAL A 1 656 ? -3.665 33.782 28.415 1.00 96.62 656 VAL A CA 1
ATOM 4857 C C . VAL A 1 656 ? -4.398 33.388 29.690 1.00 96.62 656 VAL A C 1
ATOM 4859 O O . VAL A 1 656 ? -3.813 33.386 30.769 1.00 96.62 656 VAL A O 1
ATOM 4862 N N . ASN A 1 657 ? -5.697 33.098 29.586 1.00 94.81 657 ASN A N 1
ATOM 4863 C CA . ASN A 1 657 ? -6.561 32.747 30.726 1.00 94.81 657 ASN A CA 1
ATOM 4864 C C . ASN A 1 657 ? -6.495 33.739 31.917 1.00 94.81 657 ASN A C 1
ATOM 4866 O O . ASN A 1 657 ? -6.664 33.343 33.067 1.00 94.81 657 ASN A O 1
ATOM 4870 N N . GLY A 1 658 ? -6.264 35.031 31.641 1.00 94.75 658 GLY A N 1
ATOM 4871 C CA . GLY A 1 658 ? -6.150 36.093 32.655 1.00 94.75 658 GLY A CA 1
ATOM 4872 C C . GLY A 1 658 ? -4.783 36.188 33.345 1.00 94.75 658 GLY A C 1
ATOM 4873 O O . GLY A 1 658 ? -4.664 36.843 34.377 1.00 94.75 658 GLY A O 1
ATOM 4874 N N . VAL A 1 659 ? -3.754 35.525 32.807 1.00 96.50 659 VAL A N 1
ATOM 4875 C CA . VAL A 1 659 ? -2.371 35.581 33.299 1.00 96.50 659 VAL A CA 1
ATOM 4876 C C . VAL A 1 659 ? -1.520 36.388 32.322 1.00 96.50 659 VAL A C 1
ATOM 4878 O O . VAL A 1 659 ? -1.482 36.060 31.138 1.00 96.50 659 VAL A O 1
ATOM 4881 N N . GLU A 1 660 ? -0.828 37.427 32.802 1.00 97.56 660 GLU A N 1
ATOM 4882 C CA . GLU A 1 660 ? 0.061 38.255 31.974 1.00 97.56 660 GLU A CA 1
ATOM 4883 C C . GLU A 1 660 ? 1.279 37.445 31.494 1.00 97.56 660 GLU A C 1
ATOM 4885 O O . GLU A 1 660 ? 2.121 37.021 32.285 1.00 97.56 660 GLU A O 1
ATOM 4890 N N . CYS A 1 661 ? 1.361 37.242 30.179 1.00 97.12 661 CYS A N 1
ATOM 4891 C CA . CYS A 1 661 ? 2.387 36.441 29.511 1.00 97.12 661 CYS A CA 1
ATOM 4892 C C . CYS A 1 661 ? 3.468 37.301 28.837 1.00 97.12 661 CYS A C 1
ATOM 4894 O O . CYS A 1 661 ? 4.603 36.854 28.672 1.00 97.12 661 CYS A O 1
ATOM 4896 N N . ALA A 1 662 ? 3.125 38.530 28.436 1.00 97.62 662 ALA A N 1
ATOM 4897 C CA . ALA A 1 662 ? 4.053 39.547 27.945 1.00 97.62 662 ALA A CA 1
ATOM 4898 C C . ALA A 1 662 ? 3.481 40.960 28.160 1.00 97.62 662 ALA A C 1
ATOM 4900 O O . ALA A 1 662 ? 2.266 41.145 28.225 1.00 97.62 662 ALA A O 1
ATOM 4901 N N . THR A 1 663 ? 4.361 41.961 28.234 1.00 97.81 663 THR A N 1
ATOM 4902 C CA . THR A 1 663 ? 4.012 43.383 28.400 1.00 97.81 663 THR A CA 1
ATOM 4903 C C . THR A 1 663 ? 4.879 44.242 27.483 1.00 97.81 663 THR A C 1
ATOM 4905 O O . THR A 1 663 ? 6.066 43.966 27.313 1.00 97.81 663 THR A O 1
ATOM 4908 N N . VAL A 1 664 ? 4.315 45.317 26.931 1.00 98.06 664 VAL A N 1
ATOM 4909 C CA . VAL A 1 664 ? 5.066 46.360 26.217 1.00 98.06 664 VAL A CA 1
ATOM 4910 C C . VAL A 1 664 ? 4.453 47.739 26.476 1.00 98.06 664 VAL A C 1
ATOM 4912 O O . VAL A 1 664 ? 3.267 47.851 26.786 1.00 98.06 664 VAL A O 1
ATOM 4915 N N . ILE A 1 665 ? 5.249 48.800 26.343 1.00 97.62 665 ILE A N 1
ATOM 4916 C CA . ILE A 1 665 ? 4.754 50.183 26.307 1.00 97.62 665 ILE A CA 1
ATOM 4917 C C . ILE A 1 665 ? 4.842 50.669 24.862 1.00 97.62 665 ILE A C 1
ATOM 4919 O O . ILE A 1 665 ? 5.912 50.596 24.258 1.00 97.62 665 ILE A O 1
ATOM 4923 N N . THR A 1 666 ? 3.733 51.148 24.295 1.00 96.50 666 THR A N 1
ATOM 4924 C CA . THR A 1 666 ? 3.694 51.556 22.885 1.00 96.50 666 THR A CA 1
ATOM 4925 C C . THR A 1 666 ? 4.527 52.801 22.606 1.00 96.50 666 THR A C 1
ATOM 4927 O O . THR A 1 666 ? 4.596 53.740 23.401 1.00 96.50 666 THR A O 1
ATOM 4930 N N . THR A 1 667 ? 5.115 52.849 21.417 1.00 93.69 667 THR A N 1
ATOM 4931 C CA . THR A 1 667 ? 5.715 54.059 20.845 1.00 93.69 667 THR A CA 1
ATOM 4932 C C . THR A 1 667 ? 4.743 54.722 19.859 1.00 93.69 667 THR A C 1
ATOM 4934 O O . THR A 1 667 ? 3.592 54.304 19.724 1.00 93.69 667 THR A O 1
ATOM 4937 N N . ALA A 1 668 ? 5.164 55.791 19.180 1.00 87.06 668 ALA A N 1
ATOM 4938 C CA . ALA A 1 668 ? 4.378 56.407 18.113 1.00 87.06 668 ALA A CA 1
ATOM 4939 C C . ALA A 1 668 ? 4.439 55.553 16.827 1.00 87.06 668 ALA A C 1
ATOM 4941 O O . ALA A 1 668 ? 5.166 55.877 15.891 1.00 87.06 668 ALA A O 1
ATOM 4942 N N . GLY A 1 669 ? 3.694 54.445 16.799 1.00 90.94 669 GLY A N 1
ATOM 4943 C CA . GLY A 1 669 ? 3.667 53.489 15.688 1.00 90.94 669 GLY A CA 1
ATOM 4944 C C . GLY A 1 669 ? 3.459 52.049 16.159 1.00 90.94 669 GLY A C 1
ATOM 4945 O O . GLY A 1 669 ? 3.037 51.810 17.292 1.00 90.94 669 GLY A O 1
ATOM 4946 N N . ALA A 1 670 ? 3.776 51.090 15.288 1.00 94.12 670 ALA A N 1
ATOM 4947 C CA . ALA A 1 670 ? 3.795 49.676 15.648 1.00 94.12 670 ALA A CA 1
ATOM 4948 C C . ALA A 1 670 ? 4.974 49.380 16.588 1.00 94.12 670 ALA A C 1
ATOM 4950 O O . ALA A 1 670 ? 6.112 49.760 16.318 1.00 94.12 670 ALA A O 1
ATOM 4951 N N . THR A 1 671 ? 4.700 48.694 17.694 1.00 97.56 671 THR A N 1
ATOM 4952 C CA . THR A 1 671 ? 5.677 48.334 18.725 1.00 97.56 671 THR A CA 1
ATOM 4953 C C . THR A 1 671 ? 5.760 46.816 18.831 1.00 97.56 671 THR A C 1
ATOM 4955 O O . THR A 1 671 ? 4.735 46.156 18.987 1.00 97.56 671 THR A O 1
ATOM 4958 N N . ALA A 1 672 ? 6.968 46.260 18.733 1.00 96.88 672 ALA A N 1
ATOM 4959 C CA . ALA A 1 672 ? 7.186 44.821 18.826 1.00 96.88 672 ALA A CA 1
ATOM 4960 C C . ALA A 1 672 ? 7.090 44.332 20.281 1.00 96.88 672 ALA A C 1
ATOM 4962 O O . ALA A 1 672 ? 7.756 44.864 21.169 1.00 96.88 672 ALA A O 1
ATOM 4963 N N . MET A 1 673 ? 6.283 43.299 20.507 1.00 97.62 673 MET A N 1
ATOM 4964 C CA . MET A 1 673 ? 6.191 42.545 21.754 1.00 97.62 673 MET A CA 1
ATOM 4965 C C . MET A 1 673 ? 6.575 41.091 21.469 1.00 97.62 673 MET A C 1
ATOM 4967 O O . MET A 1 673 ? 5.921 40.428 20.665 1.00 97.62 673 MET A O 1
ATOM 4971 N N . ASN A 1 674 ? 7.603 40.584 22.149 1.00 96.94 674 ASN A N 1
ATOM 4972 C CA . ASN A 1 674 ? 7.938 39.162 22.102 1.00 96.94 674 ASN A CA 1
ATOM 4973 C C . ASN A 1 674 ? 7.019 38.407 23.062 1.00 96.94 674 ASN A C 1
ATOM 4975 O O . ASN A 1 674 ? 6.955 38.731 24.250 1.00 96.94 674 ASN A O 1
ATOM 4979 N N . PHE A 1 675 ? 6.317 37.408 22.541 1.00 96.06 675 PHE A N 1
ATOM 4980 C CA . PHE A 1 675 ? 5.354 36.603 23.276 1.00 96.06 675 PHE A CA 1
ATOM 4981 C C . PHE A 1 675 ? 5.691 35.112 23.121 1.00 96.06 675 PHE A C 1
ATOM 4983 O O . PHE A 1 675 ? 5.935 34.678 21.997 1.00 96.06 675 PHE A O 1
ATOM 4990 N N . PRO A 1 676 ? 5.640 34.303 24.189 1.00 96.25 676 PRO A N 1
ATOM 4991 C CA . PRO A 1 676 ? 5.643 34.712 25.592 1.00 96.25 676 PRO A CA 1
ATOM 4992 C C . PRO A 1 676 ? 6.950 35.411 25.993 1.00 96.25 676 PRO A C 1
ATOM 4994 O O . PRO A 1 676 ? 8.001 35.187 25.390 1.00 96.25 676 PRO A O 1
ATOM 4997 N N . ALA A 1 677 ? 6.913 36.238 27.038 1.00 95.19 677 ALA A N 1
ATOM 4998 C CA . ALA A 1 677 ? 8.122 36.829 27.602 1.00 95.19 677 ALA A CA 1
ATOM 4999 C C . ALA A 1 677 ? 8.999 35.768 28.300 1.00 95.19 677 ALA A C 1
ATOM 5001 O O . ALA A 1 677 ? 8.516 34.750 28.799 1.00 95.19 677 ALA A O 1
ATOM 5002 N N . LEU A 1 678 ? 10.310 36.022 28.372 1.00 92.44 678 LEU A N 1
ATOM 5003 C CA . LEU A 1 678 ? 11.243 35.172 29.118 1.00 92.44 678 LEU A CA 1
ATOM 5004 C C . LEU A 1 678 ? 10.827 35.095 30.596 1.00 92.44 678 LEU A C 1
ATOM 5006 O O . LEU A 1 678 ? 10.732 36.118 31.270 1.00 92.44 678 LEU A O 1
ATOM 5010 N N . GLY A 1 679 ? 10.598 33.875 31.090 1.00 91.00 679 GLY A N 1
ATOM 5011 C CA . GLY A 1 679 ? 10.132 33.621 32.457 1.00 91.00 679 GLY A CA 1
ATOM 5012 C C . GLY A 1 679 ? 8.610 33.641 32.646 1.00 91.00 679 GLY A C 1
ATOM 5013 O O . GLY A 1 679 ? 8.159 33.605 33.790 1.00 91.00 679 GLY A O 1
ATOM 5014 N N . SER A 1 680 ? 7.813 33.691 31.572 1.00 93.06 680 SER A N 1
ATOM 5015 C CA . SER A 1 680 ? 6.354 33.560 31.683 1.00 93.06 680 SER A CA 1
ATOM 5016 C C . SER A 1 680 ? 5.921 32.153 32.159 1.00 93.06 680 SER A C 1
ATOM 5018 O O . SER A 1 680 ? 6.670 31.188 31.984 1.00 93.06 680 SER A O 1
ATOM 5020 N N . PRO A 1 681 ? 4.717 31.995 32.742 1.00 92.12 681 PRO A N 1
ATOM 5021 C CA . PRO A 1 681 ? 4.185 30.685 33.128 1.00 92.12 681 PRO A CA 1
ATOM 5022 C C . PRO A 1 681 ? 3.973 29.736 31.938 1.00 92.12 681 PRO A C 1
ATOM 5024 O O . PRO A 1 681 ? 3.573 30.164 30.861 1.00 92.12 681 PRO A O 1
ATOM 5027 N N . GLY A 1 682 ? 4.132 28.423 32.148 1.00 89.00 682 GLY A N 1
ATOM 5028 C CA . GLY A 1 682 ? 4.062 27.411 31.077 1.00 89.00 682 GLY A CA 1
ATOM 5029 C C . GLY A 1 682 ? 2.789 27.431 30.212 1.00 89.00 682 GLY A C 1
ATOM 5030 O O . GLY A 1 682 ? 2.864 27.153 29.020 1.00 89.00 682 GLY A O 1
ATOM 5031 N N . GLY A 1 683 ? 1.640 27.847 30.759 1.00 89.94 683 GLY A N 1
ATOM 5032 C CA . GLY A 1 683 ? 0.396 28.015 29.988 1.00 89.94 683 GLY A CA 1
ATOM 5033 C C . GLY A 1 683 ? 0.477 29.073 28.875 1.00 89.94 683 GLY A C 1
ATOM 5034 O O . GLY A 1 683 ? -0.253 28.989 27.896 1.00 89.94 683 GLY A O 1
ATOM 5035 N N . CYS A 1 684 ? 1.403 30.029 28.976 1.00 93.31 684 CYS A N 1
ATOM 5036 C CA . CYS A 1 684 ? 1.682 31.022 27.938 1.00 93.31 684 CYS A CA 1
ATOM 5037 C C . CYS A 1 684 ? 2.470 30.456 26.740 1.00 93.31 684 CYS A C 1
ATOM 5039 O O . CYS A 1 684 ? 2.573 31.122 25.714 1.00 93.31 684 CYS A O 1
ATOM 5041 N N . HIS A 1 685 ? 3.047 29.256 26.875 1.00 93.38 685 HIS A N 1
ATOM 5042 C CA . HIS A 1 685 ? 3.858 28.590 25.850 1.00 93.38 685 HIS A CA 1
ATOM 5043 C C . HIS A 1 685 ? 3.076 27.524 25.057 1.00 93.38 685 HIS A C 1
ATOM 5045 O O . HIS A 1 685 ? 3.642 26.902 24.161 1.00 93.38 685 HIS A O 1
ATOM 5051 N N . GLN A 1 686 ? 1.794 27.293 25.367 1.00 91.75 686 GLN A N 1
ATOM 5052 C CA . GLN A 1 686 ? 0.961 26.303 24.677 1.00 91.75 686 GLN A CA 1
ATOM 5053 C C . GLN A 1 686 ? 0.547 26.805 23.288 1.00 91.75 686 GLN A C 1
ATOM 5055 O O . GLN A 1 686 ? -0.203 27.776 23.176 1.00 91.75 686 GLN A O 1
ATOM 5060 N N . THR A 1 687 ? 1.020 26.151 22.223 1.00 91.56 687 THR A N 1
ATOM 5061 C CA . THR A 1 687 ? 0.583 26.420 20.840 1.00 91.56 687 THR A CA 1
ATOM 5062 C C . THR A 1 687 ? -0.944 26.374 20.751 1.00 91.56 687 THR A C 1
ATOM 5064 O O . THR A 1 687 ? -1.577 25.489 21.320 1.00 91.56 687 THR A O 1
ATOM 5067 N N . GLY A 1 688 ? -1.553 27.356 20.082 1.00 91.25 688 GLY A N 1
ATOM 5068 C CA . GLY A 1 688 ? -3.012 27.498 20.033 1.00 91.25 688 GLY A CA 1
ATOM 5069 C C . GLY A 1 688 ? -3.632 28.286 21.198 1.00 91.25 688 GLY A C 1
ATOM 5070 O O . GLY A 1 688 ? -4.824 28.593 21.146 1.00 91.25 688 GLY A O 1
ATOM 5071 N N . ALA A 1 689 ? -2.865 28.679 22.224 1.00 92.31 689 ALA A N 1
ATOM 5072 C CA . ALA A 1 689 ? -3.383 29.487 23.329 1.00 92.31 689 ALA A CA 1
ATOM 5073 C C . ALA A 1 689 ? -3.993 30.813 22.838 1.00 92.31 689 ALA A C 1
ATOM 5075 O O . ALA A 1 689 ? -3.372 31.563 22.082 1.00 92.31 689 ALA A O 1
ATOM 5076 N N . THR A 1 690 ? -5.211 31.124 23.296 1.00 96.19 690 THR A N 1
ATOM 5077 C CA . THR A 1 690 ? -5.885 32.389 22.975 1.00 96.19 690 THR A CA 1
ATOM 5078 C C . THR A 1 690 ? -5.314 33.529 23.812 1.00 96.19 690 THR A C 1
ATOM 5080 O O . THR A 1 690 ? -5.499 33.583 25.029 1.00 96.19 690 THR A O 1
ATOM 5083 N N . ILE A 1 691 ? -4.669 34.470 23.133 1.00 97.31 691 ILE A N 1
ATOM 5084 C CA . ILE A 1 691 ? -4.086 35.685 23.688 1.00 97.31 691 ILE A CA 1
ATOM 5085 C C . ILE A 1 691 ? -5.140 36.800 23.663 1.00 97.31 691 ILE A C 1
ATOM 5087 O O . ILE A 1 691 ? -5.716 37.119 22.617 1.00 97.31 691 ILE A O 1
ATOM 5091 N N . A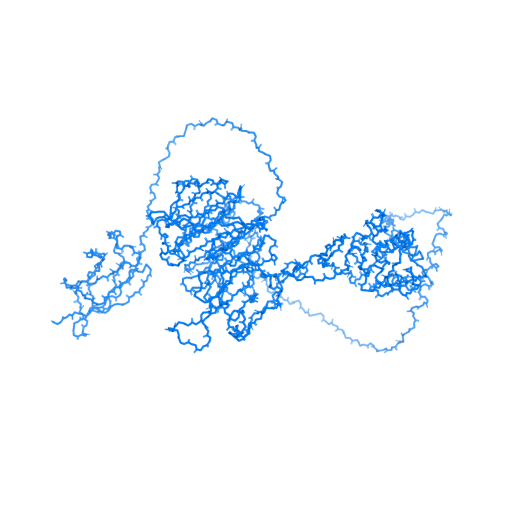RG A 1 692 ? -5.370 37.429 24.816 1.00 97.62 692 ARG A N 1
ATOM 5092 C CA . ARG A 1 692 ? -6.219 38.617 24.982 1.00 97.62 692 ARG A CA 1
ATOM 5093 C C . ARG A 1 692 ? -5.357 39.835 25.294 1.00 97.62 692 ARG A C 1
ATOM 5095 O O . ARG A 1 692 ? -4.361 39.717 26.000 1.00 97.62 692 ARG A O 1
ATOM 5102 N N . PHE A 1 693 ? -5.753 41.004 24.798 1.00 97.81 693 PHE A N 1
ATOM 5103 C CA . PHE A 1 693 ? -5.024 42.252 25.030 1.00 97.81 693 PHE A CA 1
ATOM 5104 C C . PHE A 1 693 ? -5.701 43.108 26.102 1.00 97.81 693 PHE A C 1
ATOM 5106 O O . PHE A 1 693 ? -6.902 43.382 26.032 1.00 97.81 693 PHE A O 1
ATOM 5113 N N . VAL A 1 694 ? -4.910 43.572 27.068 1.00 97.38 694 VAL A N 1
ATOM 5114 C CA . VAL A 1 694 ? -5.309 44.544 28.090 1.00 97.38 694 VAL A CA 1
ATOM 5115 C C . VAL A 1 694 ? -4.487 45.810 27.887 1.00 97.38 694 VAL A C 1
ATOM 5117 O O . VAL A 1 694 ? -3.261 45.773 27.964 1.00 97.38 694 VAL A O 1
ATOM 5120 N N . VAL A 1 695 ? -5.152 46.933 27.617 1.00 97.25 695 VAL A N 1
ATOM 5121 C CA . VAL A 1 695 ? -4.506 48.225 27.343 1.00 97.25 695 VAL A CA 1
ATOM 5122 C C . VAL A 1 695 ? -4.843 49.201 28.463 1.00 97.25 695 VAL A C 1
ATOM 5124 O O . VAL A 1 695 ? -6.013 49.476 28.710 1.00 97.25 695 VAL A O 1
ATOM 5127 N N . ASP A 1 696 ? -3.827 49.686 29.178 1.00 96.31 696 ASP A N 1
ATOM 5128 C CA . ASP A 1 696 ? -3.958 50.567 30.352 1.00 96.31 696 ASP A CA 1
ATOM 5129 C C . ASP A 1 696 ? -4.948 50.039 31.422 1.00 96.31 696 ASP A C 1
ATOM 5131 O O . ASP A 1 696 ? -5.630 50.800 32.107 1.00 96.31 696 ASP A O 1
ATOM 5135 N N . GLY A 1 697 ? -5.033 48.710 31.567 1.00 94.94 697 GLY A N 1
ATOM 5136 C CA . GLY A 1 697 ? -5.953 48.024 32.487 1.00 94.94 697 GLY A CA 1
ATOM 5137 C C . GLY A 1 697 ? -7.354 47.748 31.923 1.00 94.94 697 GLY A C 1
ATOM 5138 O O . GLY A 1 697 ? -8.158 47.105 32.594 1.00 94.94 697 GLY A O 1
ATOM 5139 N N . VAL A 1 698 ? -7.655 48.180 30.694 1.00 94.88 698 VAL A N 1
ATOM 5140 C CA . VAL A 1 698 ? -8.914 47.881 29.996 1.00 94.88 698 VAL A CA 1
ATOM 5141 C C . VAL A 1 698 ? -8.724 46.661 29.096 1.00 94.88 698 VAL A C 1
ATOM 5143 O O . VAL A 1 698 ? -7.976 46.709 28.120 1.00 94.88 698 VAL A O 1
ATOM 5146 N N . GLN A 1 699 ? -9.413 45.561 29.405 1.00 95.12 699 GLN A N 1
ATOM 5147 C CA . GLN A 1 699 ? -9.429 44.377 28.545 1.00 95.12 699 GLN A CA 1
ATOM 5148 C C . GLN A 1 699 ? -10.240 44.654 27.274 1.00 95.12 699 GLN A C 1
ATOM 5150 O O . GLN A 1 699 ? -11.406 45.046 27.342 1.00 95.12 699 GLN A O 1
ATOM 5155 N N . LEU A 1 700 ? -9.628 44.441 26.110 1.00 93.62 700 LEU A N 1
ATOM 5156 C CA . LEU A 1 700 ? -10.298 44.589 24.822 1.00 93.62 700 LEU A CA 1
ATOM 5157 C C . LEU A 1 700 ? -11.031 43.293 24.455 1.00 93.62 700 LEU A C 1
ATOM 5159 O O . LEU A 1 700 ? -10.492 42.195 24.589 1.00 93.62 700 LEU A O 1
ATOM 5163 N N . ALA A 1 701 ? -12.264 43.421 23.959 1.00 85.12 701 ALA A N 1
ATOM 5164 C CA . ALA A 1 701 ? -13.029 42.279 23.449 1.00 85.12 701 ALA A CA 1
ATOM 5165 C C . ALA A 1 701 ? -12.440 41.731 22.135 1.00 85.12 701 ALA A C 1
ATOM 5167 O O . ALA A 1 701 ? -12.492 40.528 21.886 1.00 85.12 701 ALA A O 1
ATOM 5168 N N . THR A 1 702 ? -11.872 42.621 21.317 1.00 88.50 702 THR A N 1
ATOM 5169 C CA . THR A 1 702 ? -11.220 42.333 20.034 1.00 88.50 702 THR A CA 1
ATOM 5170 C C . THR A 1 702 ? -10.105 43.353 19.764 1.00 88.50 702 THR A C 1
ATOM 5172 O O . THR A 1 702 ? -10.266 44.513 20.154 1.00 88.50 702 THR A O 1
ATOM 5175 N N . PRO A 1 703 ? -9.040 42.990 19.026 1.00 84.31 703 PRO A N 1
ATOM 5176 C CA . PRO A 1 703 ? -8.761 41.653 18.498 1.00 84.31 703 PRO A CA 1
ATOM 5177 C C . PRO A 1 703 ? -8.349 40.658 19.595 1.00 84.31 703 PRO A C 1
ATOM 5179 O O . PRO A 1 703 ? -7.981 41.045 20.701 1.00 84.31 703 PRO A O 1
ATOM 5182 N N . ILE A 1 704 ? -8.413 39.371 19.262 1.00 93.00 704 ILE A N 1
ATOM 5183 C CA . ILE A 1 704 ? -7.726 38.290 19.979 1.00 93.00 704 ILE A CA 1
ATOM 5184 C C . ILE A 1 704 ? -6.644 37.730 19.054 1.00 93.00 704 ILE A C 1
ATOM 5186 O O . ILE A 1 704 ? -6.782 37.817 17.833 1.00 93.00 704 ILE A O 1
ATOM 5190 N N . ALA A 1 705 ? -5.580 37.178 19.627 1.00 93.25 705 ALA A N 1
ATOM 5191 C CA . ALA A 1 705 ? -4.524 36.498 18.883 1.00 93.25 705 ALA A CA 1
ATOM 5192 C C . ALA A 1 705 ? -4.445 35.024 19.304 1.00 93.25 705 ALA A C 1
ATOM 5194 O O . ALA A 1 705 ? -4.911 34.654 20.381 1.00 93.25 705 ALA A O 1
ATOM 5195 N N . THR A 1 706 ? -3.831 34.191 18.472 1.00 94.31 706 THR A N 1
ATOM 5196 C CA . THR A 1 706 ? -3.542 32.785 18.786 1.00 94.31 706 THR A CA 1
ATOM 5197 C C . THR A 1 706 ? -2.033 32.622 18.880 1.00 94.31 706 THR A C 1
ATOM 5199 O O . THR A 1 706 ? -1.314 33.148 18.029 1.00 94.31 706 THR A O 1
ATOM 5202 N N . TYR A 1 707 ? -1.534 31.928 19.904 1.00 95.62 707 TYR A N 1
ATOM 5203 C CA . TYR A 1 707 ? -0.100 31.693 20.031 1.00 95.62 707 TYR A CA 1
ATOM 5204 C C . TYR A 1 707 ? 0.394 30.721 18.950 1.00 95.62 707 TYR A C 1
ATOM 5206 O O . TYR A 1 707 ? 0.023 29.546 18.938 1.00 95.62 707 TYR A O 1
ATOM 5214 N N . MET A 1 708 ? 1.236 31.232 18.051 1.00 92.44 708 MET A N 1
ATOM 5215 C CA . MET A 1 708 ? 1.861 30.504 16.948 1.00 92.44 708 MET A CA 1
ATOM 5216 C C . MET A 1 708 ? 3.377 30.768 17.009 1.00 92.44 708 MET A C 1
ATOM 5218 O O . MET A 1 708 ? 3.804 31.863 16.625 1.00 92.44 708 MET A O 1
ATOM 5222 N N . PRO A 1 709 ? 4.195 29.829 17.529 1.00 91.75 709 PRO A N 1
ATOM 5223 C CA . PRO A 1 709 ? 5.647 29.993 17.648 1.00 91.75 709 PRO A CA 1
ATOM 5224 C C . PRO A 1 709 ? 6.307 30.443 16.337 1.00 91.75 709 PRO A C 1
ATOM 5226 O O . PRO A 1 709 ? 5.825 30.114 15.259 1.00 91.75 709 PRO A O 1
ATOM 5229 N N . GLN A 1 710 ? 7.406 31.201 16.423 1.00 90.75 710 GLN A N 1
ATOM 5230 C CA . GLN A 1 710 ? 8.171 31.739 15.280 1.00 90.75 710 GLN A CA 1
ATOM 5231 C C . GLN A 1 710 ? 7.410 32.713 14.347 1.00 90.75 710 GLN A C 1
ATOM 5233 O O . GLN A 1 710 ? 8.028 33.315 13.472 1.00 90.75 710 GLN A O 1
ATOM 5238 N N . SER A 1 711 ? 6.106 32.949 14.543 1.00 90.25 711 SER A N 1
ATOM 5239 C CA . SER A 1 711 ? 5.327 33.876 13.709 1.00 90.25 711 SER A CA 1
ATOM 5240 C C . SER A 1 711 ? 5.597 35.362 14.012 1.00 90.25 711 SER A C 1
ATOM 5242 O O . SER A 1 711 ? 6.055 35.733 15.098 1.00 90.25 711 SER A O 1
ATOM 5244 N N . SER A 1 712 ? 5.275 36.233 13.048 1.00 96.06 712 SER A N 1
ATOM 5245 C CA . SER A 1 712 ? 5.273 37.694 13.204 1.00 96.06 712 SER A CA 1
ATOM 5246 C C . SER A 1 712 ? 3.950 38.267 12.696 1.00 96.06 712 SER A C 1
ATOM 5248 O O . SER A 1 712 ? 3.655 38.176 11.505 1.00 96.06 712 SER A O 1
ATOM 5250 N N . LEU A 1 713 ? 3.126 38.813 13.596 1.00 94.12 713 LEU A N 1
ATOM 5251 C CA . LEU A 1 713 ? 1.722 39.146 13.318 1.00 94.12 713 LEU A CA 1
ATOM 5252 C C . LEU A 1 713 ? 1.360 40.583 13.754 1.00 94.12 713 LEU A C 1
ATOM 5254 O O . LEU A 1 713 ? 1.638 40.961 14.898 1.00 94.12 713 LEU A O 1
ATOM 5258 N N . PRO A 1 714 ? 0.726 41.398 12.885 1.00 96.31 714 PRO A N 1
ATOM 5259 C CA . PRO A 1 714 ? 0.308 42.761 13.210 1.00 96.31 714 PRO A CA 1
ATOM 5260 C C . PRO A 1 714 ? -1.077 42.832 13.866 1.00 96.31 714 PRO A C 1
ATOM 5262 O O . PRO A 1 714 ? -2.012 42.165 13.431 1.00 96.31 714 PRO A O 1
ATOM 5265 N N . TYR A 1 715 ? -1.230 43.708 14.866 1.00 96.75 715 TYR A N 1
ATOM 5266 C CA . TYR A 1 715 ? -2.507 43.963 15.544 1.00 96.75 715 TYR A CA 1
ATOM 5267 C C . TYR A 1 715 ? -2.749 45.460 15.770 1.00 96.75 715 TYR A C 1
ATOM 5269 O O . TYR A 1 715 ? -1.869 46.184 16.240 1.00 96.75 715 TYR A O 1
ATOM 5277 N N . ASP A 1 716 ? -3.970 45.910 15.469 1.00 95.94 716 ASP A N 1
ATOM 5278 C CA . ASP A 1 716 ? -4.424 47.293 15.650 1.00 95.94 716 ASP A CA 1
ATOM 5279 C C . ASP A 1 716 ? -5.486 47.349 16.767 1.00 95.94 716 ASP A C 1
ATOM 5281 O O . ASP A 1 716 ? -6.629 46.909 16.609 1.00 95.94 716 ASP A O 1
ATOM 5285 N N . LEU A 1 717 ? -5.070 47.818 17.943 1.00 96.69 717 LEU A N 1
ATOM 5286 C CA . LEU A 1 717 ? -5.836 47.822 19.185 1.00 96.69 717 LEU A CA 1
ATOM 5287 C C . LEU A 1 717 ? -6.571 49.158 19.341 1.00 96.69 717 LEU A C 1
ATOM 5289 O O . LEU A 1 717 ? -5.975 50.178 19.695 1.00 96.69 717 LEU A O 1
ATOM 5293 N N . ASN A 1 718 ? -7.879 49.158 19.095 1.00 95.81 718 ASN A N 1
ATOM 5294 C CA . ASN A 1 718 ? -8.701 50.361 19.192 1.00 95.81 718 ASN A CA 1
ATOM 5295 C C . ASN A 1 718 ? -9.267 50.521 20.609 1.00 95.81 718 ASN A C 1
ATOM 5297 O O . ASN A 1 718 ? -10.079 49.715 21.061 1.00 95.81 718 ASN A O 1
ATOM 5301 N N . LEU A 1 719 ? -8.851 51.583 21.298 1.00 92.69 719 LEU A N 1
ATOM 5302 C CA . LEU A 1 719 ? -9.412 51.977 22.585 1.00 92.69 719 LEU A CA 1
ATOM 5303 C C . LEU A 1 719 ? -10.823 52.566 22.412 1.00 92.69 719 LEU A C 1
ATOM 5305 O O . LEU A 1 719 ? -11.028 53.362 21.488 1.00 92.69 719 LEU A O 1
ATOM 5309 N N . PRO A 1 720 ? -11.772 52.251 23.317 1.00 88.50 720 PRO A N 1
ATOM 5310 C CA . PRO A 1 720 ? -13.030 52.983 23.408 1.00 88.50 720 PRO A CA 1
ATOM 5311 C C . PRO A 1 720 ? -12.788 54.456 23.791 1.00 88.50 720 PRO A C 1
ATOM 5313 O O . PRO A 1 720 ? -11.715 54.822 24.282 1.00 88.50 720 PRO A O 1
ATOM 5316 N N . ASN A 1 721 ? -13.797 55.290 23.529 1.00 81.50 721 ASN A N 1
ATOM 5317 C CA . ASN A 1 721 ? -13.771 56.740 23.754 1.00 81.50 721 ASN A CA 1
ATOM 5318 C C . ASN A 1 721 ? -14.079 57.154 25.192 1.00 81.50 721 ASN A C 1
ATOM 5320 O O . ASN A 1 721 ? -14.964 56.515 25.800 1.00 81.50 721 ASN A O 1
#

Sequence (721 aa):
MLGEELRKAVAENPRLTPLGAEHLLQTNRLILRPGEAWTDPPAGQFQFWVARDEIGLPEAPQLIGASALLGYTESLQALISEAKAAEVPLHLDNDTLHLLPDGSVHLRRPGIDVHKEDDAERDALDYLKSKQLTRDVRPLVSRASSLEDLRVSLERLQALANAETAAPAGMDGRRGGRLRLAGAGLLMAAVVAVVAVAAVFLMQGDDTAPPDDNVIVPPPPTQVPPPPVAAACLALEFPVSLDVAQAACIQGTALRFDPNCPTGTACKSDILDGIVSVAVNDRTVAFLEADGKLSLGRENGQDAVPLSRGDNVQEADWSPDGAYLAYVTTQPTDGQTPGGDDAISTQLRIVEPGRPANDGIVLSTNNLDERTPDGLQRLISSPQWSPDGRLLYFLWSLPNTPGGEVFAVEVPRNATGDIEFGRLRSGTLADETRIDFPLTSFTLTGAGFGVTSGYISGLQVADDGTLLVQVCRGTGASRSCGIGRWDGSATLLLAPETGVVYGLPVASPFDGALHFPVLEGGVWTLYRLEGADLIRVPAIEFPEATANSPPVFSFNRKGDALLIETAPGQLSLVDYGTGTETAWGPGGSPAWFISKVMPADAPAVPTPPAVTYSTPSATAIPTATATPPPPLQMTLLITVRRNGNSVSGARVAAEVNGVECATVITTAGATAMNFPALGSPGGCHQTGATIRFVVDGVQLATPIATYMPQSSLPYDLNLPN